Protein AF-A0A6I2GR66-F1 (afdb_monomer)

Foldseek 3Di:
DDDDDDDDDDDDDDDDDDDDDDDDDDDPVVVVVVVVVPPDQPWDQAFCVVCVVLVVVVCVVVVWDWDFPPVQPDSKGKIKTDWDWADDPPDFTKTKIKIKIWHADDVHTIGIWMWMFIEGEPVCVLPDAPPHDYDDDDDPPPCPPVPDPDDCPDPVCVVGIGTDVPVVVVSVCCVVPPPPVPVVDPDHDDDDDDPDDDPDPPDPPPPDQQDQDDPVVLCVPLNHDFAPLPVPQVAQLFQLHEEAEADQAFWQQVLSVLLSSQSNSLSRRAAEEEEAQAEQVLQVLLQQLLPDPNDLVSLLSSQVDCRLVPPFCFRSQFPSVSVSSVSQSVCVVVVGRYHYGHQFGPPDDFQSRQVSSLVSVVVVSVVRRRHRYYYYYHLQQQFLDADFPVGRRGQHNNVVNVVVPHHYAGAYEFEQWDWGWGWDAPDDPGDTDTGIDTDHGQDLVVLVPQWRQGVSGTDRDNPQSVVQVVQVVVCCVVPNLQGWHWRADPPNAPPHRGRGHTYDHYIYGGHRDDRPPD

Radius of gyration: 29.93 Å; Cα contacts (8 Å, |Δi|>4): 877; chains: 1; bounding box: 76×100×74 Å

Solvent-accessible surface area (backbone atoms only — not comparable to full-atom values): 29426 Å² total; per-residue (Å²): 133,90,86,87,84,85,92,82,89,85,88,89,85,90,85,91,82,88,81,84,87,76,85,84,76,82,49,74,63,57,53,47,49,56,52,62,70,49,78,64,76,48,67,40,82,51,43,33,85,70,48,44,65,55,56,53,48,50,45,44,73,76,65,44,54,78,46,61,61,94,74,66,87,46,77,53,44,54,40,40,41,50,76,40,81,39,76,54,72,100,83,43,75,31,31,35,29,43,38,40,39,31,34,62,41,94,91,63,11,17,37,54,50,36,26,35,31,31,37,32,49,80,83,60,60,84,76,62,66,83,91,61,62,64,44,87,51,78,74,77,92,78,43,76,78,78,75,52,89,73,53,85,85,40,74,67,32,72,75,49,42,42,79,32,70,65,61,48,48,53,51,50,50,44,76,75,54,45,82,76,70,60,78,85,58,93,75,67,86,81,79,94,74,84,89,86,76,86,80,84,71,90,68,77,91,77,77,71,75,76,74,63,59,59,69,71,64,44,31,76,72,44,41,76,82,51,50,47,64,67,86,72,31,86,50,19,63,32,57,41,7,29,35,31,36,16,40,74,56,6,29,37,46,62,39,49,49,51,48,30,51,52,43,50,42,44,48,66,54,32,32,34,35,44,33,39,67,37,48,46,86,49,34,68,35,53,55,51,39,46,75,46,93,67,45,74,66,43,51,39,56,47,53,62,44,69,78,45,66,44,91,81,54,49,16,74,45,11,42,24,52,53,50,31,53,49,52,47,23,56,42,32,74,72,70,43,63,54,48,81,39,38,37,31,54,82,99,51,60,73,50,61,26,24,49,49,27,32,49,48,52,55,50,51,38,70,76,38,44,68,21,14,35,42,32,47,36,47,41,72,42,28,20,46,38,69,37,47,86,93,38,70,84,40,47,22,22,25,27,56,48,59,71,68,72,47,44,65,43,22,26,36,66,30,30,53,16,48,28,24,12,31,59,47,60,80,51,93,91,45,67,79,45,63,43,81,39,82,39,75,53,49,46,60,79,66,25,78,48,68,35,42,72,51,99,76,40,75,44,72,41,82,67,59,40,59,51,51,46,51,54,48,51,52,47,32,74,73,67,42,71,83,49,52,32,44,48,81,35,64,89,53,50,40,59,84,30,15,35,11,32,37,39,37,44,55,34,40,51,14,56,67,43,73,56,90,93,118

Sequence (518 aa):
MRRHAGLGLAALWLGLAGGCTRALVPSARDVARAELQQTAERVYPEPPAALWPRVEAYFRAQGYQVREPADAAHASPWLQTDYREVRVERTYRARARYHARVQPREGGGSELRIYRQTVTDSDTWQLLLPAQQLTVGEQPEQNEAADALLPPEDPRFAQNFFRDLSAERALQAWLQGGSAAAARGAGGMPLAAPLVQSVAVELSSDASAPRAFAADAVEARCGPAIPGLVDGFDHALRPGGFLLLGQVPGTREVPAFVGQAVCHILHAGTPVVLALELPVREQPALERYLASEGTDADRAALVHGPFWRRPEQDGRSSEALVALVERMRLLNRQGLPVTLLAFSVEGLEGNAFEEAMAAVLAARRKLESESSLVVLTGNVHASTEPGVPWDKAFVPMGALLAKSGAPLRSFDLMHGGGSTWECRVAGEGAKLSCGTHLVRPIVLSEAYGEQTRTQFGVQRDHEQVPRLAYRWQQLVRKYGDQRPLFVHMAPDRFPRGFDGYFYVPHVSASPPARHPGS

Secondary structure (DSSP, 8-state):
---------------------PPPPPPHHHHHHHHHHTS---EESS-HHHHHHHHHHHHHHTT--EE--TT---SS-EEEEPPEEEEETTTEEEEEEEEEEEEE-TTSSEEEEEEEEEEE-TTTGGGS-TTS-EEE-S-GGG-TTTSS---TTSHHHHHH-EE-HHHHHHHHHHHHH-GGGGGG-SSSPPP-------------S-----PPPPHHHHHHHH-S--TTTTTT-TTTTSTT-EEEEEE-SSBSHHHHHHHHHHHHHHHTT--EEEEEEEEGGGHHHHHHHHTS---HHHHHHHTTSTTTT-S---STTBHHHHHHHHHHHHHHHTT--EEEEEEE-TT--HHHHHHHHHHHHHHHHHH-TTSEEEEEEEHHHH-SSS-BTTBTT---HHHHHHTTT--EEEEEEEE--EEEEEEEE-STTPPEEEEEEEE--B-GGGGSSS-EEETTEEE--TTHHHHHHHHHHHHHHHH-SSS-EEEE-TTS--STT-SEEEEES-B-B-PBPPPTT-

Mean predicted aligned error: 18.46 Å

pLDDT: mean 70.48, std 21.55, range [23.02, 98.75]

Structure (mmCIF, N/CA/C/O backbone):
data_AF-A0A6I2GR66-F1
#
_entry.id   AF-A0A6I2GR66-F1
#
loop_
_atom_site.group_PDB
_atom_site.id
_atom_site.type_symbol
_atom_site.label_atom_id
_atom_site.label_alt_id
_atom_site.label_comp_id
_atom_site.label_asym_id
_atom_site.label_entity_id
_atom_site.label_seq_id
_atom_site.pdbx_PDB_ins_code
_atom_site.Cartn_x
_atom_site.Cartn_y
_atom_site.Cartn_z
_atom_site.occupancy
_atom_site.B_iso_or_equiv
_atom_site.auth_seq_id
_atom_site.auth_comp_id
_atom_site.auth_asym_id
_atom_site.auth_atom_id
_atom_site.pdbx_PDB_model_num
ATOM 1 N N . MET A 1 1 ? 54.865 -63.234 7.748 1.00 35.34 1 MET A N 1
ATOM 2 C CA . MET A 1 1 ? 53.708 -63.587 6.893 1.00 35.34 1 MET A CA 1
ATOM 3 C C . MET A 1 1 ? 52.590 -64.116 7.783 1.00 35.34 1 MET A C 1
ATOM 5 O O . MET A 1 1 ? 52.893 -64.967 8.597 1.00 35.34 1 MET A O 1
ATOM 9 N N . ARG A 1 2 ? 51.379 -63.539 7.634 1.00 35.38 2 ARG A N 1
ATOM 10 C CA . ARG A 1 2 ? 49.994 -64.063 7.828 1.00 35.38 2 ARG A CA 1
ATOM 11 C C . ARG A 1 2 ? 49.781 -65.254 8.788 1.00 35.38 2 ARG A C 1
ATOM 13 O O . ARG A 1 2 ? 50.474 -66.243 8.661 1.00 35.38 2 ARG A O 1
ATOM 20 N N . ARG A 1 3 ? 48.738 -65.360 9.619 1.00 36.16 3 ARG A N 1
ATOM 21 C CA . ARG A 1 3 ? 47.527 -64.593 9.991 1.00 36.16 3 ARG A CA 1
ATOM 22 C C . ARG A 1 3 ? 46.994 -65.336 11.244 1.00 36.16 3 ARG A C 1
ATOM 24 O O . ARG A 1 3 ? 46.904 -66.557 11.202 1.00 36.16 3 ARG A O 1
ATOM 31 N N . HIS A 1 4 ? 46.631 -64.628 12.310 1.00 33.62 4 HIS A N 1
ATOM 32 C CA . HIS A 1 4 ? 45.891 -65.141 13.479 1.00 33.62 4 HIS A CA 1
ATOM 33 C C . HIS A 1 4 ? 44.467 -64.572 13.436 1.00 33.62 4 HIS A C 1
ATOM 35 O O . HIS A 1 4 ? 44.265 -63.525 12.828 1.00 33.62 4 HIS A O 1
ATOM 41 N N . ALA A 1 5 ? 43.440 -65.109 14.079 1.00 38.19 5 ALA A N 1
ATOM 42 C CA . ALA A 1 5 ? 43.119 -66.406 14.668 1.00 38.19 5 ALA A CA 1
ATOM 43 C C . ALA A 1 5 ? 41.606 -66.296 14.934 1.00 38.19 5 ALA A C 1
ATOM 45 O O . ALA A 1 5 ? 41.126 -65.218 15.289 1.00 38.19 5 ALA A O 1
ATOM 46 N N . GLY A 1 6 ? 40.851 -67.361 14.690 1.00 31.12 6 GLY A N 1
ATOM 47 C CA . GLY A 1 6 ? 39.404 -67.369 14.879 1.00 31.12 6 GLY A CA 1
ATOM 48 C C . GLY A 1 6 ? 38.978 -68.167 16.108 1.00 31.12 6 GLY A C 1
ATOM 49 O O . GLY A 1 6 ? 39.636 -69.141 16.462 1.00 31.12 6 GLY A O 1
ATOM 50 N N . LEU A 1 7 ? 37.799 -67.779 16.606 1.00 34.97 7 LEU A N 1
ATOM 51 C CA . LEU A 1 7 ? 36.784 -68.554 17.337 1.00 34.97 7 LEU A CA 1
ATOM 52 C C . LEU A 1 7 ? 36.766 -68.554 18.877 1.00 34.97 7 LEU A C 1
ATOM 54 O O . LEU A 1 7 ? 37.730 -68.894 19.553 1.00 34.97 7 LEU A O 1
ATOM 58 N N . GLY A 1 8 ? 35.552 -68.268 19.370 1.00 28.97 8 GLY A N 1
ATOM 59 C CA . GLY A 1 8 ? 35.026 -68.460 20.727 1.00 28.97 8 GLY A CA 1
ATOM 60 C C . GLY A 1 8 ? 33.865 -67.480 20.997 1.00 28.97 8 GLY A C 1
ATOM 61 O O . GLY A 1 8 ? 34.125 -66.353 21.385 1.00 28.97 8 GLY A O 1
ATOM 62 N N . LEU A 1 9 ? 32.631 -67.762 20.542 1.00 38.38 9 LEU A N 1
ATOM 63 C CA . LEU A 1 9 ? 31.505 -68.396 21.278 1.00 38.38 9 LEU A CA 1
ATOM 64 C C . LEU A 1 9 ? 30.642 -67.406 22.095 1.00 38.38 9 LEU A C 1
ATOM 66 O O . LEU A 1 9 ? 31.148 -66.834 23.049 1.00 38.38 9 LEU A O 1
ATOM 70 N N . ALA A 1 10 ? 29.336 -67.295 21.779 1.00 29.69 10 ALA A N 1
ATOM 71 C CA . ALA A 1 10 ? 28.223 -67.426 22.747 1.00 29.69 10 ALA A CA 1
ATOM 72 C C . ALA A 1 10 ? 26.816 -67.141 22.151 1.00 29.69 10 ALA A C 1
ATOM 74 O O . ALA A 1 10 ? 26.566 -66.082 21.591 1.00 29.69 10 ALA A O 1
ATOM 75 N N . ALA A 1 11 ? 25.925 -68.119 22.371 1.00 32.22 11 ALA A N 1
ATOM 76 C CA . ALA A 1 11 ? 24.497 -68.061 22.737 1.00 32.22 11 ALA A CA 1
ATOM 77 C C . ALA A 1 11 ? 23.452 -67.275 21.898 1.00 32.22 11 ALA A C 1
ATOM 79 O O . ALA A 1 11 ? 23.411 -66.051 21.874 1.00 32.22 11 ALA A O 1
ATOM 80 N N . LEU A 1 12 ? 22.488 -68.036 21.354 1.00 40.09 12 LEU A N 1
ATOM 81 C CA . LEU A 1 12 ? 21.172 -67.609 20.853 1.00 40.09 12 LEU A CA 1
ATOM 82 C C . LEU A 1 12 ? 20.094 -67.891 21.914 1.00 40.09 12 LEU A C 1
ATOM 84 O O . LEU A 1 12 ? 20.011 -69.047 22.307 1.00 40.09 12 LEU A O 1
ATOM 88 N N . TRP A 1 13 ? 19.226 -66.925 22.261 1.00 34.34 13 TRP A N 1
ATOM 89 C CA . TRP A 1 13 ? 17.821 -67.144 22.683 1.00 34.34 13 TRP A CA 1
ATOM 90 C C . TRP A 1 13 ? 16.950 -65.870 22.467 1.00 34.34 13 TRP A C 1
ATOM 92 O O . TRP A 1 13 ? 17.230 -64.820 23.030 1.00 34.34 13 TRP A O 1
ATOM 102 N N . LEU A 1 14 ? 15.922 -66.029 21.613 1.00 42.66 14 LEU A N 1
ATOM 103 C CA . LEU A 1 14 ? 14.576 -65.415 21.456 1.00 42.66 14 LEU A CA 1
ATOM 104 C C . LEU A 1 14 ? 14.206 -63.948 21.813 1.00 42.66 14 LEU A C 1
ATOM 106 O O . LEU A 1 14 ? 14.333 -63.500 22.945 1.00 42.66 14 LEU A O 1
ATOM 110 N N . GLY A 1 15 ? 13.470 -63.319 20.874 1.00 30.03 15 GLY A N 1
ATOM 111 C CA . GLY A 1 15 ? 12.499 -62.231 21.101 1.00 30.03 15 GLY A CA 1
ATOM 112 C C . GLY A 1 15 ? 11.719 -61.840 19.825 1.00 30.03 15 GLY A C 1
ATOM 113 O O . GLY A 1 15 ? 12.317 -61.408 18.848 1.00 30.03 15 GLY A O 1
ATOM 114 N N . LEU A 1 16 ? 10.393 -62.029 19.825 1.00 45.03 16 LEU A N 1
ATOM 115 C CA . LEU A 1 16 ? 9.427 -61.771 18.737 1.00 45.03 16 LEU A CA 1
ATOM 116 C C . LEU A 1 16 ? 9.203 -60.272 18.445 1.00 45.03 16 LEU A C 1
ATOM 118 O O . LEU A 1 16 ? 9.058 -59.500 19.385 1.00 45.03 16 LEU A O 1
ATOM 122 N N . ALA A 1 17 ? 8.985 -59.903 17.175 1.00 32.31 17 ALA A N 1
ATOM 123 C CA . ALA A 1 17 ? 8.034 -58.849 16.781 1.00 32.31 17 ALA A CA 1
ATOM 124 C C . ALA A 1 17 ? 7.706 -58.938 15.277 1.00 32.31 17 ALA A C 1
ATOM 126 O O . ALA A 1 17 ? 8.591 -58.836 14.429 1.00 32.31 17 ALA A O 1
ATOM 127 N N . GLY A 1 18 ? 6.426 -59.134 14.948 1.00 37.84 18 GLY A N 1
ATOM 128 C CA . GLY A 1 18 ? 5.907 -59.068 13.582 1.00 37.84 18 GLY A CA 1
ATOM 129 C C . GLY A 1 18 ? 5.776 -57.623 13.090 1.00 37.84 18 GLY A C 1
ATOM 130 O O . GLY A 1 18 ? 5.292 -56.758 13.818 1.00 37.84 18 GLY A O 1
ATOM 131 N N . GLY A 1 19 ? 6.186 -57.373 11.846 1.00 32.78 19 GLY A N 1
ATOM 132 C CA . GLY A 1 19 ? 6.002 -56.099 11.152 1.00 32.78 19 GLY A CA 1
ATOM 133 C C . GLY A 1 19 ? 4.996 -56.229 10.010 1.00 32.78 19 GLY A C 1
ATOM 134 O O . GLY A 1 19 ? 5.274 -56.892 9.015 1.00 32.78 19 GLY A O 1
ATOM 135 N N . CYS A 1 20 ? 3.839 -55.577 10.146 1.00 33.16 20 CYS A N 1
ATOM 136 C CA . CYS A 1 20 ? 2.918 -55.306 9.042 1.00 33.16 20 CYS A CA 1
ATOM 137 C C . CYS A 1 20 ? 3.479 -54.180 8.159 1.00 33.16 20 CYS A C 1
ATOM 139 O O . CYS A 1 20 ? 3.723 -53.074 8.642 1.00 33.16 20 CYS A O 1
ATOM 141 N N . THR A 1 21 ? 3.618 -54.422 6.857 1.00 39.50 21 THR A N 1
ATOM 142 C CA . THR A 1 21 ? 3.858 -53.388 5.845 1.00 39.50 21 THR A CA 1
ATOM 143 C C . THR A 1 21 ? 2.558 -52.628 5.558 1.00 39.50 21 THR A C 1
ATOM 145 O O . THR A 1 21 ? 1.598 -53.179 5.024 1.00 39.50 21 THR A O 1
ATOM 148 N N . ARG A 1 22 ? 2.502 -51.342 5.925 1.00 35.62 22 ARG A N 1
ATOM 149 C CA . ARG A 1 22 ? 1.428 -50.415 5.526 1.00 35.62 22 ARG A CA 1
ATOM 150 C C . ARG A 1 22 ? 1.773 -49.800 4.169 1.00 35.62 22 ARG A C 1
ATOM 152 O O . ARG A 1 22 ? 2.828 -49.189 4.031 1.00 35.62 22 ARG A O 1
ATOM 159 N N . ALA A 1 23 ? 0.871 -49.920 3.196 1.00 42.38 23 ALA A N 1
ATOM 160 C CA . ALA A 1 23 ? 0.903 -49.101 1.988 1.00 42.38 23 ALA A CA 1
ATOM 161 C C . ALA A 1 23 ? 0.715 -47.621 2.375 1.00 42.38 23 ALA A C 1
ATOM 163 O O . ALA A 1 23 ? -0.221 -47.281 3.102 1.00 42.38 23 ALA A O 1
ATOM 164 N N . LEU A 1 24 ? 1.632 -46.758 1.934 1.00 39.12 24 LEU A N 1
ATOM 165 C CA . LEU A 1 24 ? 1.607 -45.319 2.193 1.00 39.12 24 LEU A CA 1
ATOM 166 C C . LEU A 1 24 ? 0.577 -44.648 1.277 1.00 39.12 24 LEU A C 1
ATOM 168 O O . LEU A 1 24 ? 0.708 -44.677 0.056 1.00 39.12 24 LEU A O 1
ATOM 172 N N . VAL A 1 25 ? -0.442 -44.037 1.880 1.00 39.19 25 VAL A N 1
ATOM 173 C CA . VAL A 1 25 ? -1.373 -43.129 1.199 1.00 39.19 25 VAL A CA 1
ATOM 174 C C . VAL A 1 25 ? -0.677 -41.765 1.058 1.00 39.19 25 VAL A C 1
ATOM 176 O O . VAL A 1 25 ? -0.172 -41.268 2.070 1.00 39.19 25 VAL A O 1
ATOM 179 N N . PRO A 1 26 ? -0.613 -41.155 -0.143 1.00 36.91 26 PRO A N 1
ATOM 180 C CA . PRO A 1 26 ? 0.035 -39.857 -0.334 1.00 36.91 26 PRO A CA 1
ATOM 181 C C . PRO A 1 26 ? -0.636 -38.761 0.495 1.00 36.91 26 PRO A C 1
ATOM 183 O O . PRO A 1 26 ? -1.858 -38.754 0.661 1.00 36.91 26 PRO A O 1
ATOM 186 N N . SER A 1 27 ? 0.156 -37.822 1.013 1.00 37.53 27 SER A N 1
ATOM 187 C CA . SER A 1 27 ? -0.370 -36.738 1.842 1.00 37.53 27 SER A CA 1
ATOM 188 C C . SER A 1 27 ? -1.066 -35.666 0.995 1.00 37.53 27 SER A C 1
ATOM 190 O O . SER A 1 27 ? -0.712 -35.442 -0.161 1.00 37.53 27 SER A O 1
ATOM 192 N N . ALA A 1 28 ? -2.000 -34.916 1.590 1.00 31.72 28 ALA A N 1
ATOM 193 C CA . ALA A 1 28 ? -2.615 -33.746 0.952 1.00 31.72 28 ALA A CA 1
ATOM 194 C C . ALA A 1 28 ? -1.578 -32.687 0.522 1.00 31.72 28 ALA A C 1
ATOM 196 O O . ALA A 1 28 ? -1.832 -31.915 -0.392 1.00 31.72 28 ALA A O 1
ATOM 197 N N . ARG A 1 29 ? -0.385 -32.680 1.137 1.00 32.44 29 ARG A N 1
ATOM 198 C CA . ARG A 1 29 ? 0.761 -31.857 0.729 1.00 32.44 29 ARG A CA 1
ATOM 199 C C . ARG A 1 29 ? 1.474 -32.394 -0.511 1.00 32.44 29 ARG A C 1
ATOM 201 O O . ARG A 1 29 ? 1.984 -31.583 -1.266 1.00 32.44 29 ARG A O 1
ATOM 208 N N . ASP A 1 30 ? 1.500 -33.704 -0.745 1.00 34.75 30 ASP A N 1
ATOM 209 C CA . ASP A 1 30 ? 2.068 -34.294 -1.968 1.00 34.75 30 ASP A CA 1
ATOM 210 C C . ASP A 1 30 ? 1.117 -34.111 -3.156 1.00 34.75 30 ASP A C 1
ATOM 212 O O . ASP A 1 30 ? 1.562 -33.802 -4.259 1.00 34.75 30 ASP A O 1
ATOM 216 N N . VAL A 1 31 ? -0.193 -34.193 -2.901 1.00 36.59 31 VAL A N 1
ATOM 217 C CA . VAL A 1 31 ? -1.244 -33.846 -3.870 1.00 36.59 31 VAL A CA 1
ATOM 218 C C . VAL A 1 31 ? -1.221 -32.342 -4.170 1.00 36.59 31 VAL A C 1
ATOM 220 O O . VAL A 1 31 ? -1.106 -31.967 -5.330 1.00 36.59 31 VAL A O 1
ATOM 223 N N . ALA A 1 32 ? -1.178 -31.477 -3.150 1.00 33.09 32 ALA A N 1
ATOM 224 C CA . ALA A 1 32 ? -1.107 -30.025 -3.334 1.00 33.09 32 ALA A CA 1
ATOM 225 C C . ALA A 1 32 ? 0.230 -29.552 -3.934 1.00 33.09 32 ALA A C 1
ATOM 227 O O . ALA A 1 32 ? 0.262 -28.574 -4.670 1.00 33.09 32 ALA A O 1
ATOM 228 N N . ARG A 1 33 ? 1.351 -30.235 -3.661 1.00 33.34 33 ARG A N 1
ATOM 229 C CA . ARG A 1 33 ? 2.653 -29.969 -4.300 1.00 33.34 33 ARG A CA 1
ATOM 230 C C . ARG A 1 33 ? 2.635 -30.361 -5.778 1.00 33.34 33 ARG A C 1
ATOM 232 O O . ARG A 1 33 ? 3.182 -29.617 -6.589 1.00 33.34 33 ARG A O 1
ATOM 239 N N . ALA A 1 34 ? 1.982 -31.471 -6.127 1.00 34.03 34 ALA A N 1
ATOM 240 C CA . ALA A 1 34 ? 1.740 -31.859 -7.514 1.00 34.03 34 ALA A CA 1
ATOM 241 C C . ALA A 1 34 ? 0.763 -30.896 -8.224 1.00 34.03 34 ALA A C 1
ATOM 243 O O . ALA A 1 34 ? 0.980 -30.564 -9.386 1.00 34.03 34 ALA A O 1
ATOM 244 N N . GLU A 1 35 ? -0.245 -30.369 -7.522 1.00 3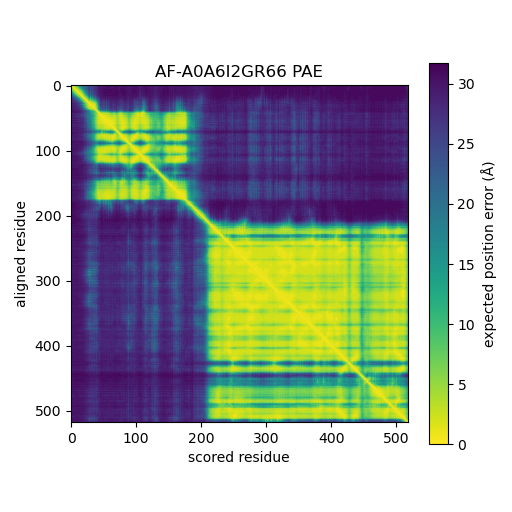1.55 35 GLU A N 1
ATOM 245 C CA . GLU A 1 35 ? -1.171 -29.340 -8.029 1.00 31.55 35 GLU A CA 1
ATOM 246 C C . GLU A 1 35 ? -0.511 -27.952 -8.165 1.00 31.55 35 GLU A C 1
ATOM 248 O O . GLU A 1 35 ? -0.782 -27.226 -9.118 1.00 31.55 35 GLU A O 1
ATOM 253 N N . LEU A 1 36 ? 0.417 -27.584 -7.273 1.00 31.55 36 LEU A N 1
ATOM 254 C CA . LEU A 1 36 ? 1.157 -26.312 -7.309 1.00 31.55 36 LEU A CA 1
ATOM 255 C C . LEU A 1 36 ? 2.258 -26.290 -8.378 1.00 31.55 36 LEU A C 1
ATOM 257 O O . LEU A 1 36 ? 2.514 -25.243 -8.976 1.00 31.55 36 LEU A O 1
ATOM 261 N N . GLN A 1 37 ? 2.884 -27.434 -8.668 1.00 32.56 37 GLN A N 1
ATOM 262 C CA . GLN A 1 37 ? 3.740 -27.579 -9.852 1.00 32.56 37 GLN A CA 1
ATOM 263 C C . GLN A 1 37 ? 2.922 -27.529 -11.157 1.00 32.56 37 GLN A C 1
ATOM 265 O O . GLN A 1 37 ? 3.456 -27.174 -12.205 1.00 32.56 37 GLN A O 1
ATOM 270 N N . GLN A 1 38 ? 1.609 -27.769 -11.089 1.00 33.09 38 GLN A N 1
ATOM 271 C CA . GLN A 1 38 ? 0.659 -27.597 -12.187 1.00 33.09 38 GLN A CA 1
ATOM 272 C C . GLN A 1 38 ? 0.037 -26.189 -12.240 1.00 33.09 38 GLN A C 1
ATOM 274 O O . GLN A 1 38 ? -1.157 -26.026 -12.496 1.00 33.09 38 GLN A O 1
ATOM 279 N N . THR A 1 39 ? 0.857 -25.133 -12.217 1.00 36.22 39 THR A N 1
ATOM 280 C CA . THR A 1 39 ? 0.500 -23.897 -12.949 1.00 36.22 39 THR A CA 1
ATOM 281 C C . THR A 1 39 ? 0.693 -24.124 -14.464 1.00 36.22 39 THR A C 1
ATOM 283 O O . THR A 1 39 ? 1.498 -23.496 -15.146 1.00 36.22 39 THR A O 1
ATOM 286 N N . ALA A 1 40 ? -0.074 -25.106 -14.959 1.00 38.75 40 ALA A N 1
ATOM 287 C CA . ALA A 1 40 ? -0.250 -25.638 -16.308 1.00 38.75 40 ALA A CA 1
ATOM 288 C C . ALA A 1 40 ? 0.970 -25.536 -17.246 1.00 38.75 40 ALA A C 1
ATOM 290 O O . ALA A 1 40 ? 1.012 -24.682 -18.142 1.00 38.75 40 ALA A O 1
ATOM 291 N N . GLU A 1 41 ? 1.925 -26.467 -17.140 1.00 45.31 41 GLU A N 1
ATOM 292 C CA . GLU A 1 41 ? 2.484 -27.050 -18.367 1.00 45.31 41 GLU A CA 1
ATOM 293 C C . GLU A 1 41 ? 1.302 -27.702 -19.102 1.00 45.31 41 GLU A C 1
ATOM 295 O O . GLU A 1 41 ? 0.659 -28.608 -18.571 1.00 45.31 41 GLU A O 1
ATOM 300 N N . ARG A 1 42 ? 0.933 -27.209 -20.288 1.00 61.88 42 ARG A N 1
ATOM 301 C CA . ARG A 1 42 ? -0.112 -27.865 -21.088 1.00 61.88 42 ARG A CA 1
ATOM 302 C C . ARG A 1 42 ? 0.542 -28.951 -21.896 1.00 61.88 42 ARG A C 1
ATOM 304 O O . ARG A 1 42 ? 0.922 -28.749 -23.048 1.00 61.88 42 ARG A O 1
ATOM 311 N N . VAL A 1 43 ? 0.733 -30.058 -21.199 1.00 64.19 43 VAL A N 1
ATOM 312 C CA . VAL A 1 43 ? 1.394 -31.239 -21.711 1.00 64.19 43 VAL A CA 1
ATOM 313 C C . VAL A 1 43 ? 0.371 -32.116 -22.406 1.00 64.19 43 VAL A C 1
ATOM 315 O O . VAL A 1 43 ? -0.638 -32.498 -21.817 1.00 64.19 43 VAL A O 1
ATOM 318 N N . TYR A 1 44 ? 0.657 -32.456 -23.651 1.00 75.88 44 TYR A N 1
ATOM 319 C CA . TYR A 1 44 ? -0.080 -33.426 -24.436 1.00 75.88 44 TYR A CA 1
ATOM 320 C C . TYR A 1 44 ? 0.768 -34.693 -24.541 1.00 75.88 44 TYR A C 1
ATOM 322 O O . TYR A 1 44 ? 1.976 -34.592 -24.747 1.00 75.88 44 TYR A O 1
ATOM 330 N N . PRO A 1 45 ? 0.179 -35.889 -24.398 1.00 76.50 45 PRO A N 1
ATOM 331 C CA . PRO A 1 45 ? 0.930 -37.144 -24.454 1.00 76.50 45 PRO A CA 1
ATOM 332 C C . PRO A 1 45 ? 1.451 -37.460 -25.865 1.00 76.50 45 PRO A C 1
ATOM 334 O O . PRO A 1 45 ? 2.380 -38.245 -26.028 1.00 76.50 45 PRO A O 1
ATOM 337 N N . GLU A 1 46 ? 0.859 -36.854 -26.892 1.00 80.94 46 GLU A N 1
ATOM 338 C CA . GLU A 1 46 ? 1.242 -37.030 -28.290 1.00 80.94 46 GLU A CA 1
ATOM 339 C C . GLU A 1 46 ? 2.455 -36.150 -28.669 1.00 80.94 46 GLU A C 1
ATOM 341 O O . GLU A 1 46 ? 2.612 -35.054 -28.120 1.00 80.94 46 GLU A O 1
ATOM 346 N N . PRO A 1 47 ? 3.336 -36.606 -29.581 1.00 85.69 47 PRO A N 1
ATOM 347 C CA . PRO A 1 47 ? 4.510 -35.845 -30.012 1.00 85.69 47 PRO A CA 1
ATOM 348 C C . PRO A 1 47 ? 4.119 -34.609 -30.842 1.00 85.69 47 PRO A C 1
ATOM 350 O O . PRO A 1 47 ? 3.019 -34.588 -31.408 1.00 85.69 47 PRO A O 1
ATOM 353 N N . PRO A 1 48 ? 5.017 -33.612 -31.001 1.00 86.75 48 PRO A N 1
ATOM 354 C CA . PRO A 1 48 ? 4.666 -32.354 -31.658 1.00 86.75 48 PRO A CA 1
ATOM 355 C C . PRO A 1 48 ? 4.078 -32.539 -33.058 1.00 86.75 48 PRO A C 1
ATOM 357 O O . PRO A 1 48 ? 3.087 -31.902 -33.386 1.00 86.75 48 PRO A O 1
ATOM 360 N N . ALA A 1 49 ? 4.599 -33.491 -33.838 1.00 84.69 49 ALA A N 1
ATOM 361 C CA . ALA A 1 49 ? 4.109 -33.807 -35.182 1.00 84.69 49 ALA A CA 1
ATOM 362 C C . ALA A 1 49 ? 2.641 -34.288 -35.233 1.00 84.69 49 ALA A C 1
ATOM 364 O O . ALA A 1 49 ? 1.980 -34.112 -36.251 1.00 84.69 49 ALA A O 1
ATOM 365 N N . ALA A 1 50 ? 2.125 -34.887 -34.154 1.00 84.19 50 ALA A N 1
ATOM 366 C CA . ALA A 1 50 ? 0.732 -35.332 -34.063 1.00 84.19 50 ALA A CA 1
ATOM 367 C C . ALA A 1 50 ? -0.199 -34.217 -33.553 1.00 84.19 50 ALA A C 1
ATOM 369 O O . ALA A 1 50 ? -1.314 -34.062 -34.056 1.00 84.19 50 ALA A O 1
ATOM 370 N N . LEU A 1 51 ? 0.282 -33.404 -32.604 1.00 85.62 51 LEU A N 1
ATOM 371 C CA . LEU A 1 51 ? -0.481 -32.288 -32.042 1.00 85.62 51 LEU A CA 1
ATOM 372 C C . LEU A 1 51 ? -0.593 -31.115 -33.024 1.00 85.62 51 LEU A C 1
ATOM 374 O O . LEU A 1 51 ? -1.634 -30.461 -33.101 1.00 85.62 51 LEU A O 1
ATOM 378 N N . TRP A 1 52 ? 0.480 -30.843 -33.768 1.00 90.25 52 TRP A N 1
ATOM 379 C CA . TRP A 1 52 ? 0.650 -29.616 -34.543 1.00 90.25 52 TRP A CA 1
ATOM 380 C C . TRP A 1 52 ? -0.448 -29.363 -35.590 1.00 90.25 52 TRP A C 1
ATOM 382 O O . TRP A 1 52 ? -1.066 -28.296 -35.524 1.00 90.25 52 TRP A O 1
ATOM 392 N N . PRO A 1 53 ? -0.838 -30.336 -36.443 1.00 88.94 53 PRO A N 1
ATOM 393 C CA . PRO A 1 53 ? -1.901 -30.115 -37.429 1.00 88.94 53 PRO A CA 1
ATOM 394 C C . PRO A 1 53 ? -3.247 -29.730 -36.797 1.00 88.94 53 PRO A C 1
ATOM 396 O O . PRO A 1 53 ? -4.060 -29.032 -37.403 1.00 88.94 53 PRO A O 1
ATOM 399 N N . ARG A 1 54 ? -3.502 -30.168 -35.557 1.00 89.69 54 ARG A N 1
ATOM 400 C CA . ARG A 1 54 ? -4.732 -29.852 -34.818 1.00 89.69 54 ARG A CA 1
ATOM 401 C C . ARG A 1 54 ? -4.685 -28.443 -34.229 1.00 89.69 54 ARG A C 1
ATOM 403 O O . ARG A 1 54 ? -5.709 -27.765 -3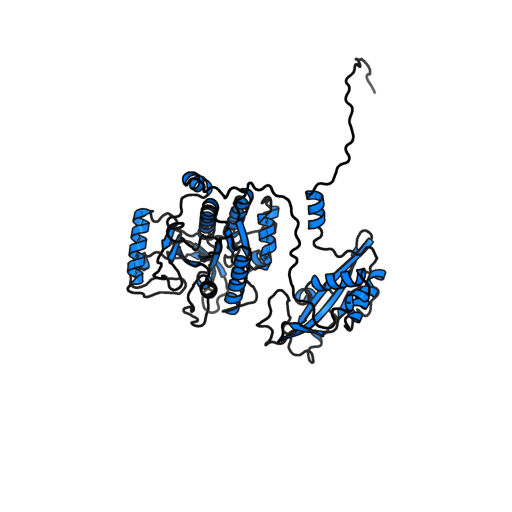4.207 1.00 89.69 54 ARG A O 1
ATOM 410 N N . VAL A 1 55 ? -3.513 -27.987 -33.789 1.00 88.88 55 VAL A N 1
ATOM 411 C CA . VAL A 1 55 ? -3.304 -26.599 -33.347 1.00 88.88 55 VAL A CA 1
ATOM 412 C C . VAL A 1 55 ? -3.519 -25.635 -34.515 1.00 88.88 55 VAL A C 1
ATOM 414 O O . VAL A 1 55 ? -4.269 -24.670 -34.371 1.00 88.88 55 VAL A O 1
ATOM 417 N N . GLU A 1 56 ? -2.958 -25.926 -35.691 1.00 90.31 56 GLU A N 1
ATOM 418 C CA . GLU A 1 56 ? -3.226 -25.151 -36.911 1.00 90.31 56 GLU A CA 1
ATOM 419 C C . GLU A 1 56 ? -4.718 -25.144 -37.270 1.00 90.31 56 GLU A C 1
ATOM 421 O O . GLU A 1 56 ? -5.305 -24.086 -37.521 1.00 90.31 56 GLU A O 1
ATOM 426 N N . ALA A 1 57 ? -5.347 -26.325 -37.277 1.00 87.44 57 ALA A N 1
ATOM 427 C CA . ALA A 1 57 ? -6.755 -26.473 -37.625 1.00 87.44 57 ALA A CA 1
ATOM 428 C C . ALA A 1 57 ? -7.670 -25.676 -36.689 1.00 87.44 57 ALA A C 1
ATOM 430 O O . ALA A 1 57 ? -8.660 -25.117 -37.155 1.00 87.44 57 ALA A O 1
ATOM 431 N N . TYR A 1 58 ? -7.332 -25.561 -35.403 1.00 90.31 58 TYR A N 1
ATOM 432 C CA . TYR A 1 58 ? -8.059 -24.702 -34.473 1.00 90.31 58 TYR A CA 1
ATOM 433 C C . TYR A 1 58 ? -8.025 -23.236 -34.908 1.00 90.31 58 TYR A C 1
ATOM 435 O O . TYR A 1 58 ? -9.085 -22.629 -35.055 1.00 90.31 58 TYR A O 1
ATOM 443 N N . PHE A 1 59 ? -6.841 -22.666 -35.160 1.00 89.00 59 PHE A N 1
ATOM 444 C CA . PHE A 1 59 ? -6.738 -21.258 -35.557 1.00 89.00 59 PHE A CA 1
ATOM 445 C C . PHE A 1 59 ? -7.433 -21.000 -36.898 1.00 89.00 59 PHE A C 1
ATOM 447 O O . PHE A 1 59 ? -8.190 -20.033 -37.010 1.00 89.00 59 PHE A O 1
ATOM 454 N N . ARG A 1 60 ? -7.291 -21.910 -37.872 1.00 90.00 60 ARG A N 1
ATOM 455 C CA . ARG A 1 60 ? -8.029 -21.835 -39.145 1.00 90.00 60 ARG A CA 1
ATOM 456 C C . ARG A 1 60 ? -9.545 -21.960 -38.949 1.00 90.00 60 ARG A C 1
ATOM 458 O O . ARG A 1 60 ? -10.295 -21.233 -39.591 1.00 90.00 60 ARG A O 1
ATOM 465 N N . ALA A 1 61 ? -10.016 -22.809 -38.033 1.00 83.31 61 ALA A N 1
ATOM 466 C CA . ALA A 1 61 ? -11.440 -22.939 -37.701 1.00 83.31 61 ALA A CA 1
ATOM 467 C C . ALA A 1 61 ? -12.003 -21.697 -36.987 1.00 83.31 61 ALA A C 1
ATOM 469 O O . ALA A 1 61 ? -13.179 -21.382 -37.145 1.00 83.31 61 ALA A O 1
ATOM 470 N N . GLN A 1 62 ? -11.166 -20.957 -36.252 1.00 79.38 62 GLN A N 1
ATOM 471 C CA . GLN A 1 62 ? -11.494 -19.617 -35.740 1.00 79.38 62 GLN A CA 1
ATOM 472 C C . GLN A 1 62 ? -11.378 -18.522 -36.828 1.00 79.38 62 GLN A C 1
ATOM 474 O O . GLN A 1 62 ? -11.608 -17.337 -36.573 1.00 79.38 62 GLN A O 1
ATOM 479 N N . GLY A 1 63 ? -11.042 -18.920 -38.058 1.00 82.69 63 GLY A N 1
ATOM 480 C CA . GLY A 1 63 ? -10.954 -18.092 -39.253 1.00 82.69 63 GLY A CA 1
ATOM 481 C C . GLY A 1 63 ? -9.619 -17.373 -39.447 1.00 82.69 63 GLY A C 1
ATOM 482 O O . GLY A 1 63 ? -9.497 -16.627 -40.412 1.00 82.69 63 GLY A O 1
ATOM 483 N N . TYR A 1 64 ? -8.627 -17.558 -38.578 1.00 87.94 64 TYR A N 1
ATOM 484 C CA . TYR A 1 64 ? -7.324 -16.913 -38.750 1.00 87.94 64 TYR A CA 1
ATOM 485 C C . TYR A 1 64 ? -6.594 -17.445 -39.988 1.00 87.94 64 TYR A C 1
ATOM 487 O O . TYR A 1 64 ? -6.606 -18.650 -40.264 1.00 87.94 64 TYR A O 1
ATOM 495 N N . GLN A 1 65 ? -5.906 -16.552 -40.697 1.00 89.31 65 GLN A N 1
ATOM 496 C CA . GLN A 1 65 ? -4.848 -16.950 -41.615 1.00 89.31 65 GLN A CA 1
ATOM 497 C C . GLN A 1 65 ? -3.598 -17.259 -40.795 1.00 89.31 65 GLN A C 1
ATOM 499 O O . GLN A 1 65 ? -3.193 -16.482 -39.933 1.00 89.31 65 GLN A O 1
ATOM 504 N N . VAL A 1 66 ? -2.996 -18.412 -41.055 1.00 89.44 66 VAL A N 1
ATOM 505 C CA . VAL A 1 66 ? -1.842 -18.913 -40.308 1.00 89.44 66 VAL A CA 1
ATOM 506 C C . VAL A 1 66 ? -0.610 -18.814 -41.199 1.00 89.44 66 VAL A C 1
ATOM 508 O O . VAL A 1 66 ? -0.648 -19.284 -42.336 1.00 89.44 66 VAL A O 1
ATOM 511 N N . ARG A 1 67 ? 0.464 -18.208 -40.687 1.00 89.44 67 ARG A N 1
ATOM 512 C CA . ARG A 1 67 ? 1.789 -18.195 -41.314 1.00 89.44 67 ARG A CA 1
ATOM 513 C C . ARG A 1 67 ? 2.753 -19.013 -40.468 1.00 89.44 67 ARG A C 1
ATOM 515 O O . ARG A 1 67 ? 2.787 -18.873 -39.244 1.00 89.44 67 ARG A O 1
ATOM 522 N N . GLU A 1 68 ? 3.551 -19.821 -41.142 1.00 84.06 68 GLU A N 1
ATOM 523 C CA . GLU A 1 68 ? 4.586 -20.662 -40.546 1.00 84.06 68 GLU A CA 1
ATOM 524 C C . GLU A 1 68 ? 5.950 -20.298 -41.152 1.00 84.06 68 GLU A C 1
ATOM 526 O O . GLU A 1 68 ? 5.998 -19.721 -42.246 1.00 84.06 68 GLU A O 1
ATOM 531 N N . PRO A 1 69 ? 7.063 -20.601 -40.463 1.00 78.88 69 PRO A N 1
ATOM 532 C CA . PRO A 1 69 ? 8.399 -20.442 -41.027 1.00 78.88 69 PRO A CA 1
ATOM 533 C C . PRO A 1 69 ? 8.545 -21.245 -42.324 1.00 78.88 69 PRO A C 1
ATOM 535 O O . PRO A 1 69 ? 8.054 -22.367 -42.415 1.00 78.88 69 PRO A O 1
ATOM 538 N N . ALA A 1 70 ? 9.263 -20.708 -43.315 1.00 64.62 70 ALA A N 1
ATOM 539 C CA . ALA A 1 70 ? 9.465 -21.384 -44.603 1.00 64.62 70 ALA A CA 1
ATOM 540 C C . ALA A 1 70 ? 10.166 -22.757 -44.471 1.00 64.62 70 ALA A C 1
ATOM 542 O O . ALA A 1 70 ? 9.947 -23.636 -45.301 1.00 64.62 70 ALA A O 1
ATOM 543 N N . ASP A 1 71 ? 10.926 -22.965 -43.389 1.00 60.66 71 ASP A N 1
ATOM 544 C CA . ASP A 1 71 ? 11.662 -24.198 -43.081 1.00 60.66 71 ASP A CA 1
ATOM 545 C C . ASP A 1 71 ? 10.922 -25.104 -42.068 1.00 60.66 71 ASP A C 1
ATOM 547 O O . ASP A 1 71 ? 11.544 -25.704 -41.198 1.00 60.66 71 ASP A O 1
ATOM 551 N N . ALA A 1 72 ? 9.590 -25.215 -42.164 1.00 55.59 72 ALA A N 1
ATOM 552 C CA . ALA A 1 72 ? 8.649 -25.787 -41.177 1.00 55.59 72 ALA A CA 1
ATOM 553 C C . ALA A 1 72 ? 8.907 -27.219 -40.626 1.00 55.59 72 ALA A C 1
ATOM 555 O O . ALA A 1 72 ? 8.146 -27.707 -39.788 1.00 55.59 72 ALA A O 1
ATOM 556 N N . ALA A 1 73 ? 9.973 -27.917 -41.025 1.00 57.97 73 ALA A N 1
ATOM 557 C CA . ALA A 1 73 ? 10.383 -29.183 -40.416 1.00 57.97 73 ALA A CA 1
ATOM 558 C C . ALA A 1 73 ? 11.139 -28.931 -39.097 1.00 57.97 73 ALA A C 1
ATOM 560 O O . ALA A 1 73 ? 12.355 -29.105 -39.009 1.00 57.97 73 ALA A O 1
ATOM 561 N N . HIS A 1 74 ? 10.438 -28.464 -38.064 1.00 61.69 74 HIS A N 1
ATOM 562 C CA . HIS A 1 74 ? 11.030 -28.182 -36.755 1.00 61.69 74 HIS A CA 1
ATOM 563 C C . HIS A 1 74 ? 10.502 -29.146 -35.694 1.00 61.69 74 HIS A C 1
ATOM 565 O O . HIS A 1 74 ? 9.306 -29.403 -35.604 1.00 61.69 74 HIS A O 1
ATOM 571 N N . ALA A 1 75 ? 11.401 -29.645 -34.838 1.00 68.00 75 ALA A N 1
ATOM 572 C CA . ALA A 1 75 ? 11.034 -30.433 -33.657 1.00 68.00 75 ALA A CA 1
ATOM 573 C C . ALA A 1 75 ? 10.118 -29.652 -32.693 1.00 68.00 75 ALA A C 1
ATOM 575 O O . ALA A 1 75 ? 9.372 -30.264 -31.933 1.00 68.00 75 ALA A O 1
ATOM 576 N N . SER A 1 76 ? 10.160 -28.317 -32.770 1.00 77.56 76 SER A N 1
ATOM 577 C CA . SER A 1 76 ? 9.323 -27.387 -32.017 1.00 77.56 76 SER A CA 1
ATOM 578 C C . SER A 1 76 ? 8.576 -26.444 -32.970 1.00 77.56 76 SER A C 1
ATOM 580 O O . SER A 1 76 ? 9.036 -25.318 -33.189 1.00 77.56 76 SER A O 1
ATOM 582 N N . PRO A 1 77 ? 7.483 -26.890 -33.609 1.00 86.12 77 PRO A N 1
ATOM 583 C CA . PRO A 1 77 ? 6.792 -26.076 -34.596 1.00 86.12 77 PRO A CA 1
ATOM 584 C C . PRO A 1 77 ? 6.065 -24.895 -33.939 1.00 86.12 77 PRO A C 1
ATOM 586 O O . PRO A 1 77 ? 5.607 -24.968 -32.790 1.00 86.12 77 PRO A O 1
ATOM 589 N N . TRP A 1 78 ? 5.978 -23.786 -34.670 1.00 89.75 78 TRP A N 1
ATOM 590 C CA . TRP A 1 78 ? 5.294 -22.576 -34.234 1.00 89.75 78 TRP A CA 1
ATOM 591 C C . TRP A 1 78 ? 4.664 -21.832 -35.413 1.00 89.75 78 TRP A C 1
ATOM 593 O O . TRP A 1 78 ? 5.066 -22.001 -36.562 1.00 89.75 78 TRP A O 1
ATOM 603 N N . LEU A 1 79 ? 3.659 -21.015 -35.110 1.00 90.94 79 LEU A N 1
ATOM 604 C CA . LEU A 1 79 ? 2.913 -20.229 -36.084 1.00 90.94 79 LEU A CA 1
ATOM 605 C C . LEU A 1 79 ? 2.640 -18.829 -35.558 1.00 90.94 79 LEU A C 1
ATOM 607 O O . LEU A 1 79 ? 2.574 -18.612 -34.344 1.00 90.94 79 LEU A O 1
ATOM 611 N N . GLN A 1 80 ? 2.380 -17.916 -36.487 1.00 90.75 80 GLN A N 1
ATOM 612 C CA . GLN A 1 80 ? 1.824 -16.596 -36.219 1.00 90.75 80 GLN A CA 1
ATOM 613 C C . GLN A 1 80 ? 0.548 -16.400 -37.044 1.00 90.75 80 GLN A C 1
ATOM 615 O O . GLN A 1 80 ? 0.503 -16.750 -38.224 1.00 90.75 80 GLN A O 1
ATOM 620 N N . THR A 1 81 ? -0.498 -15.840 -36.438 1.00 90.88 81 THR A N 1
ATOM 621 C CA . THR A 1 81 ? -1.742 -15.522 -37.153 1.00 90.88 81 THR A CA 1
ATOM 622 C C . THR A 1 81 ? -1.716 -14.126 -37.768 1.00 90.88 81 THR A C 1
ATOM 624 O O . THR A 1 81 ? -0.936 -13.260 -37.363 1.00 90.88 81 THR A O 1
ATOM 627 N N . ASP A 1 82 ? -2.630 -13.876 -38.703 1.00 85.50 82 ASP A N 1
ATOM 628 C CA . ASP A 1 82 ? -3.037 -12.523 -39.069 1.00 85.50 82 ASP A CA 1
ATOM 629 C C . ASP A 1 82 ? -3.686 -11.778 -37.888 1.00 85.50 82 ASP A C 1
ATOM 631 O O . ASP A 1 82 ? -4.096 -12.364 -36.876 1.00 85.50 82 ASP A O 1
ATOM 635 N N . TYR A 1 83 ? -3.761 -10.453 -38.022 1.00 80.25 83 TYR A N 1
ATOM 636 C CA . TYR A 1 83 ? -4.511 -9.603 -37.107 1.00 80.25 83 TYR A CA 1
ATOM 637 C C . TYR A 1 83 ? -6.005 -9.689 -37.401 1.00 80.25 83 TYR A C 1
ATOM 639 O O . TYR A 1 83 ? -6.437 -9.485 -38.534 1.00 80.25 83 TYR A O 1
ATOM 647 N N . ARG A 1 84 ? -6.810 -9.874 -36.355 1.00 77.69 84 ARG A N 1
ATOM 648 C CA . ARG A 1 84 ? -8.271 -9.780 -36.432 1.00 77.69 84 ARG A CA 1
ATOM 649 C C . ARG A 1 84 ? -8.817 -8.779 -35.440 1.00 77.69 84 ARG A C 1
ATOM 651 O O . ARG A 1 84 ? -8.267 -8.633 -34.352 1.00 77.69 84 ARG A O 1
ATOM 658 N N . GLU A 1 85 ? -9.910 -8.113 -35.808 1.00 71.31 85 GLU A N 1
ATOM 659 C CA . GLU A 1 85 ? -10.621 -7.237 -34.879 1.00 71.31 85 GLU A CA 1
ATOM 660 C C . GLU A 1 85 ? -11.097 -8.032 -33.656 1.00 71.31 85 GLU A C 1
ATOM 662 O O . GLU A 1 85 ? -11.757 -9.066 -33.770 1.00 71.31 85 GLU A O 1
ATOM 667 N N . VAL A 1 86 ? -10.775 -7.515 -32.475 1.00 60.41 86 VAL A N 1
ATOM 668 C CA . VAL A 1 86 ? -11.294 -7.967 -31.191 1.00 60.41 86 VAL A CA 1
ATOM 669 C C . VAL A 1 86 ? -12.026 -6.796 -30.546 1.00 60.41 86 VAL A C 1
ATOM 671 O O . VAL A 1 86 ? -11.533 -5.668 -30.511 1.00 60.41 86 VAL A O 1
ATOM 674 N N . ARG A 1 87 ? -13.253 -7.042 -30.083 1.00 54.62 87 ARG A N 1
ATOM 675 C CA . ARG A 1 87 ? -14.049 -6.016 -29.405 1.00 54.62 87 ARG A CA 1
ATOM 676 C C . ARG A 1 87 ? -13.603 -5.905 -27.962 1.00 54.62 87 ARG A C 1
ATOM 678 O O . ARG A 1 87 ? -13.600 -6.909 -27.250 1.00 54.62 87 ARG A O 1
ATOM 685 N N . VAL A 1 88 ? -13.288 -4.686 -27.544 1.00 43.75 88 VAL A N 1
ATOM 686 C CA . VAL A 1 88 ? -13.017 -4.378 -26.146 1.00 43.75 88 VAL A CA 1
ATOM 687 C C . VAL A 1 88 ? -14.141 -3.471 -25.667 1.00 43.75 88 VAL A C 1
ATOM 689 O O . VAL A 1 88 ? -14.279 -2.334 -26.108 1.00 43.75 88 VAL A O 1
ATOM 692 N N . GLU A 1 89 ? -15.028 -4.040 -24.852 1.00 43.25 89 GLU A N 1
ATOM 693 C CA . GLU A 1 89 ? -16.326 -3.454 -24.490 1.00 43.25 89 GLU A CA 1
ATOM 694 C C . GLU A 1 89 ? -17.228 -3.112 -25.701 1.00 43.25 89 GLU A C 1
ATOM 696 O O . GLU A 1 89 ? -16.969 -3.507 -26.839 1.00 43.25 89 GLU A O 1
ATOM 701 N N . ARG A 1 90 ? -18.376 -2.458 -25.463 1.00 40.91 90 ARG A N 1
ATOM 702 C CA . ARG A 1 90 ? -19.395 -2.199 -26.504 1.00 40.91 90 ARG A CA 1
ATOM 703 C C . ARG A 1 90 ? -18.970 -1.158 -27.549 1.00 40.91 90 ARG A C 1
ATOM 705 O O . ARG A 1 90 ? -19.665 -1.037 -28.557 1.00 40.91 90 ARG A O 1
ATOM 712 N N . THR A 1 91 ? -17.867 -0.441 -27.329 1.00 41.09 91 THR A N 1
ATOM 713 C CA . THR A 1 91 ? -17.591 0.826 -28.027 1.00 41.09 91 THR A CA 1
ATOM 714 C C . THR A 1 91 ? -16.220 0.885 -28.709 1.00 41.09 91 THR A C 1
ATOM 716 O O . THR A 1 91 ? -16.072 1.665 -29.644 1.00 41.09 91 THR A O 1
ATOM 719 N N . TYR A 1 92 ? -15.244 0.050 -28.326 1.00 50.38 92 TYR A N 1
ATOM 720 C CA . TYR A 1 92 ? -13.859 0.194 -28.795 1.00 50.38 92 TYR A CA 1
ATOM 721 C C . TYR A 1 92 ? -13.393 -0.943 -29.708 1.00 50.38 92 TYR A C 1
ATOM 723 O O . TYR A 1 92 ? -13.809 -2.103 -29.581 1.00 50.38 92 TYR A O 1
ATOM 731 N N . ARG A 1 93 ? -12.505 -0.596 -30.647 1.00 53.81 93 ARG A N 1
ATOM 732 C CA . ARG A 1 93 ? -11.943 -1.515 -31.640 1.00 53.81 93 ARG A CA 1
ATOM 733 C C . ARG A 1 93 ? -10.470 -1.764 -31.341 1.00 53.81 93 ARG A C 1
ATOM 735 O O . ARG A 1 93 ? -9.663 -0.845 -31.330 1.00 53.81 93 ARG A O 1
ATOM 742 N N . ALA A 1 94 ? -10.115 -3.026 -31.146 1.00 60.81 94 ALA A N 1
ATOM 743 C CA . ALA A 1 94 ? -8.734 -3.479 -31.076 1.00 60.81 94 ALA A CA 1
ATOM 744 C C . ALA A 1 94 ? -8.496 -4.533 -32.155 1.00 60.81 94 ALA A C 1
ATOM 746 O O . ALA A 1 94 ? -9.441 -5.081 -32.721 1.00 60.81 94 ALA A O 1
ATOM 747 N N . ARG A 1 95 ? -7.236 -4.849 -32.439 1.00 71.56 95 ARG A N 1
ATOM 748 C CA . ARG A 1 95 ? -6.863 -5.979 -33.292 1.00 71.56 95 ARG A CA 1
ATOM 749 C C . ARG A 1 95 ? -5.887 -6.874 -32.552 1.00 71.56 95 ARG A C 1
ATOM 751 O O . ARG A 1 95 ? -4.925 -6.380 -31.985 1.00 71.56 95 ARG A O 1
ATOM 758 N N . ALA A 1 96 ? -6.111 -8.180 -32.556 1.00 75.69 96 ALA A N 1
ATOM 759 C CA . ALA A 1 96 ? -5.210 -9.145 -31.935 1.00 75.69 96 ALA A CA 1
ATOM 760 C C . ALA A 1 96 ? -4.701 -10.159 -32.954 1.00 75.69 96 ALA A C 1
ATOM 762 O O . ALA A 1 96 ? -5.429 -10.545 -33.872 1.00 75.69 96 ALA A O 1
ATOM 763 N N . ARG A 1 97 ? -3.471 -10.617 -32.742 1.00 84.50 97 ARG A N 1
ATOM 764 C CA . ARG A 1 97 ? -2.900 -11.800 -33.381 1.00 84.50 97 ARG A CA 1
ATOM 765 C C . ARG A 1 97 ? -2.296 -12.726 -32.335 1.00 84.50 97 ARG A C 1
ATOM 767 O O . ARG A 1 97 ? -1.987 -12.311 -31.215 1.00 84.50 97 ARG A O 1
ATOM 774 N N . TYR A 1 98 ? -2.113 -13.978 -32.717 1.00 85.12 98 TYR A N 1
ATOM 775 C CA . TYR A 1 98 ? -1.618 -15.024 -31.841 1.00 85.12 98 TYR A CA 1
ATOM 776 C C . TYR A 1 98 ? -0.332 -15.628 -32.373 1.00 85.12 98 TYR A C 1
ATOM 778 O O . TYR A 1 98 ? -0.136 -15.758 -33.580 1.00 85.12 98 TYR A O 1
ATOM 786 N N . HIS A 1 99 ? 0.516 -16.035 -31.439 1.00 87.62 99 HIS A N 1
ATOM 787 C CA . HIS A 1 99 ? 1.654 -16.892 -31.688 1.00 87.62 99 HIS A CA 1
ATOM 788 C C . HIS A 1 99 ? 1.494 -18.167 -30.865 1.00 87.62 99 HIS A C 1
ATOM 790 O O . HIS A 1 99 ? 1.413 -18.115 -29.636 1.00 87.62 99 HIS A O 1
ATOM 796 N N . ALA A 1 100 ? 1.466 -19.321 -31.521 1.00 88.69 100 ALA A N 1
ATOM 797 C CA . ALA A 1 100 ? 1.369 -20.613 -30.852 1.00 88.69 100 ALA A CA 1
ATOM 798 C C . ALA A 1 100 ? 2.616 -21.438 -31.141 1.00 88.69 100 ALA A C 1
ATOM 800 O O . ALA A 1 100 ? 3.095 -21.449 -32.270 1.00 88.69 100 ALA A O 1
ATOM 801 N N . ARG A 1 101 ? 3.131 -22.130 -30.124 1.00 88.38 101 ARG A N 1
ATOM 802 C CA . ARG A 1 101 ? 4.278 -23.031 -30.266 1.00 88.38 101 ARG A CA 1
ATOM 803 C C . ARG A 1 101 ? 4.032 -24.346 -29.555 1.00 88.38 101 ARG A C 1
ATOM 805 O O . ARG A 1 101 ? 3.439 -24.361 -28.472 1.00 88.38 101 ARG A O 1
ATOM 812 N N . VAL A 1 102 ? 4.546 -25.418 -30.136 1.00 87.69 102 VAL A N 1
ATOM 813 C CA . VAL A 1 102 ? 4.583 -26.745 -29.531 1.00 87.69 102 VAL A CA 1
ATOM 814 C C . VAL A 1 102 ? 6.040 -27.157 -29.377 1.00 87.69 102 VAL A C 1
ATOM 816 O O . VAL A 1 102 ? 6.814 -27.013 -30.312 1.00 87.69 102 VAL A O 1
ATOM 819 N N . GLN A 1 103 ? 6.432 -27.638 -28.202 1.00 85.62 103 GLN A N 1
ATOM 820 C CA . GLN A 1 103 ? 7.801 -28.063 -27.900 1.00 85.62 103 GLN A CA 1
ATOM 821 C C . GLN A 1 103 ? 7.795 -29.522 -27.423 1.00 85.62 103 GLN A C 1
ATOM 823 O O . GLN A 1 103 ? 6.886 -29.904 -26.688 1.00 85.62 103 GLN A O 1
ATOM 828 N N . PRO A 1 104 ? 8.766 -30.363 -27.811 1.00 85.25 104 PRO A N 1
ATOM 829 C CA . PRO A 1 104 ? 8.863 -31.727 -27.310 1.00 85.25 104 PRO A CA 1
ATOM 830 C C . PRO A 1 104 ? 9.281 -31.707 -25.838 1.00 85.25 104 PRO A C 1
ATOM 832 O O . PRO A 1 104 ? 10.035 -30.831 -25.412 1.00 85.25 104 PRO A O 1
ATOM 835 N N . ARG A 1 105 ? 8.813 -32.682 -25.057 1.00 81.81 105 ARG A N 1
ATOM 836 C CA . ARG A 1 105 ? 9.207 -32.823 -23.648 1.00 81.81 105 ARG A CA 1
ATOM 837 C C . ARG A 1 105 ? 10.156 -33.988 -23.425 1.00 81.81 105 ARG A C 1
ATOM 839 O O . ARG A 1 105 ? 10.037 -35.039 -24.059 1.00 81.81 105 ARG A O 1
ATOM 846 N N . GLU A 1 106 ? 11.045 -33.822 -22.451 1.00 65.56 106 GLU A N 1
ATOM 847 C CA . GLU A 1 106 ? 11.795 -34.936 -21.877 1.00 65.56 106 GLU A CA 1
ATOM 848 C C . GLU A 1 106 ? 10.808 -35.923 -21.231 1.00 65.56 106 GLU A C 1
ATOM 850 O O . GLU A 1 106 ? 10.021 -35.552 -20.362 1.00 65.56 106 GLU A O 1
ATOM 855 N N . GLY A 1 107 ? 10.803 -37.173 -21.703 1.00 66.75 107 GLY A N 1
ATOM 856 C CA . GLY A 1 107 ? 9.847 -38.208 -21.277 1.00 66.75 107 GLY A CA 1
ATOM 857 C C . GLY A 1 107 ? 8.702 -38.494 -22.259 1.00 66.75 107 GLY A C 1
ATOM 858 O O . GLY A 1 107 ? 7.907 -39.396 -22.003 1.00 66.75 107 GLY A O 1
ATOM 859 N N . GLY A 1 108 ? 8.650 -37.798 -23.399 1.00 73.50 108 GLY A N 1
ATOM 860 C CA . GLY A 1 108 ? 7.643 -38.005 -24.443 1.00 73.50 108 GLY A CA 1
ATOM 861 C C . GLY A 1 108 ? 6.456 -37.043 -24.337 1.00 73.50 108 GLY A C 1
ATOM 862 O O . GLY A 1 108 ? 6.153 -36.498 -23.276 1.00 73.50 108 GLY A O 1
ATOM 863 N N . GLY A 1 109 ? 5.795 -36.812 -25.471 1.00 80.31 109 GLY A N 1
ATOM 864 C CA . GLY A 1 109 ? 4.719 -35.831 -25.589 1.00 80.31 109 GLY A CA 1
ATOM 865 C C . GLY A 1 109 ? 5.204 -34.416 -25.916 1.00 80.31 109 GLY A C 1
ATOM 866 O O . GLY A 1 109 ? 6.338 -34.208 -26.358 1.00 80.31 109 GLY A O 1
ATOM 867 N N . SER A 1 110 ? 4.323 -33.440 -25.715 1.00 84.75 110 SER A N 1
ATOM 868 C CA . SER A 1 110 ? 4.493 -32.064 -26.180 1.00 84.75 110 SER A CA 1
ATOM 869 C C . SER A 1 110 ? 4.015 -31.041 -25.161 1.00 84.75 110 SER A C 1
ATOM 871 O O . SER A 1 110 ? 2.999 -31.252 -24.513 1.00 84.75 110 SER A O 1
ATOM 873 N N . GLU A 1 111 ? 4.677 -29.896 -25.067 1.00 83.56 111 GLU A N 1
ATOM 874 C CA . GLU A 1 111 ? 4.197 -28.704 -24.373 1.00 83.56 111 GLU A CA 1
ATOM 875 C C . GLU A 1 111 ? 3.664 -27.684 -25.384 1.00 83.56 111 GLU A C 1
ATOM 877 O O . GLU A 1 111 ? 4.369 -27.311 -26.317 1.00 83.56 111 GLU A O 1
ATOM 882 N N . LEU A 1 112 ? 2.442 -27.191 -25.178 1.00 83.81 112 LEU A N 1
ATOM 883 C CA . LEU A 1 112 ? 1.849 -26.115 -25.977 1.00 83.81 112 LEU A CA 1
ATOM 884 C C . LEU A 1 112 ? 1.825 -24.797 -25.195 1.00 83.81 112 LEU A C 1
ATOM 886 O O . LEU A 1 112 ? 1.327 -24.744 -24.065 1.00 83.81 112 LEU A O 1
ATOM 890 N N . ARG A 1 113 ? 2.263 -23.712 -25.839 1.00 81.12 113 ARG A N 1
ATOM 891 C CA . ARG A 1 113 ? 2.142 -22.337 -25.330 1.00 81.12 113 ARG A CA 1
ATOM 892 C C . ARG A 1 113 ? 1.490 -21.435 -26.375 1.00 81.12 113 ARG A C 1
ATOM 894 O O . ARG A 1 113 ? 1.833 -21.520 -27.555 1.00 81.12 113 ARG A O 1
ATOM 901 N N . ILE A 1 114 ? 0.586 -20.558 -25.938 1.00 77.69 114 ILE A N 1
ATOM 902 C CA . ILE A 1 114 ? -0.026 -19.531 -26.794 1.00 77.69 114 ILE A CA 1
ATOM 903 C C . ILE A 1 114 ? 0.269 -18.155 -26.216 1.00 77.69 114 ILE A C 1
ATOM 905 O O . ILE A 1 114 ? 0.051 -17.898 -25.033 1.00 77.69 114 ILE A O 1
ATOM 909 N N . TYR A 1 115 ? 0.723 -17.263 -27.083 1.00 73.44 115 TYR A N 1
ATOM 910 C CA . TYR A 1 115 ? 0.987 -15.868 -26.798 1.00 73.44 115 TYR A CA 1
ATOM 911 C C . TYR A 1 115 ? 0.096 -14.993 -27.675 1.00 73.44 115 TYR A C 1
ATOM 913 O O . TYR A 1 115 ? -0.222 -15.352 -28.808 1.00 73.44 115 TYR A O 1
ATOM 921 N N . ARG A 1 116 ? -0.314 -13.842 -27.156 1.00 74.56 116 ARG A N 1
ATOM 922 C CA . ARG A 1 116 ? -1.140 -12.861 -27.847 1.00 74.56 116 ARG A CA 1
ATOM 923 C C . ARG A 1 116 ? -0.393 -11.543 -27.938 1.00 74.56 116 ARG A C 1
ATOM 925 O O . ARG A 1 116 ? 0.178 -11.088 -26.949 1.00 74.56 116 ARG A O 1
ATOM 932 N N . GLN A 1 117 ? -0.470 -10.935 -29.112 1.00 69.50 117 GLN A N 1
ATOM 933 C CA . GLN A 1 117 ? -0.157 -9.532 -29.322 1.00 69.50 117 GLN A CA 1
ATOM 934 C C . GLN A 1 117 ? -1.448 -8.814 -29.693 1.00 69.50 117 GLN A C 1
ATOM 936 O O . GLN A 1 117 ? -2.169 -9.250 -30.593 1.00 69.50 117 GLN A O 1
ATOM 941 N N . THR A 1 118 ? -1.724 -7.699 -29.031 1.00 60.47 118 THR A N 1
ATOM 942 C CA . THR A 1 118 ? -2.885 -6.868 -29.342 1.00 60.47 118 THR A CA 1
ATOM 943 C C . THR A 1 118 ? -2.413 -5.467 -29.717 1.00 60.47 118 THR A C 1
ATOM 945 O O . THR A 1 118 ? -1.445 -4.967 -29.159 1.00 60.47 118 THR A O 1
ATOM 948 N N . VAL A 1 119 ? -3.065 -4.839 -30.687 1.00 59.53 119 VAL A N 1
ATOM 949 C CA . VAL A 1 119 ? -2.763 -3.504 -31.211 1.00 59.53 119 VAL A CA 1
ATOM 950 C C . VAL A 1 119 ? -4.053 -2.692 -31.214 1.00 59.53 119 VAL A C 1
ATOM 952 O O . VAL A 1 119 ? -5.099 -3.191 -31.638 1.00 59.53 119 VAL A O 1
ATOM 955 N N . THR A 1 120 ? -3.988 -1.443 -30.766 1.00 52.62 120 THR A N 1
ATOM 956 C CA . THR A 1 120 ? -5.122 -0.502 -30.772 1.00 52.62 120 THR A CA 1
ATOM 957 C C . THR A 1 120 ? -4.709 0.831 -31.367 1.00 52.62 120 THR A C 1
ATOM 959 O O . THR A 1 120 ? -3.517 1.096 -31.530 1.00 52.62 120 THR A O 1
ATOM 962 N N . ASP A 1 121 ? -5.694 1.666 -31.689 1.00 55.94 121 ASP A N 1
ATOM 963 C CA . ASP A 1 121 ? -5.442 3.076 -31.973 1.00 55.94 121 ASP A CA 1
ATOM 964 C C . ASP A 1 121 ? -5.061 3.851 -30.695 1.00 55.94 121 ASP A C 1
ATOM 966 O O . ASP A 1 121 ? -5.184 3.352 -29.567 1.00 55.94 121 ASP A O 1
ATOM 970 N N . SER A 1 122 ? -4.533 5.060 -30.899 1.00 42.84 122 SER A N 1
ATOM 971 C CA . SER A 1 122 ? -4.061 5.972 -29.851 1.00 42.84 122 SER A CA 1
ATOM 972 C C . SER A 1 122 ? -5.164 6.405 -28.888 1.00 42.84 122 SER A C 1
ATOM 974 O O . SER A 1 122 ? -4.896 6.607 -27.705 1.00 42.84 122 SER A O 1
ATOM 976 N N . ASP A 1 123 ? -6.398 6.511 -29.377 1.00 40.12 123 ASP A N 1
ATOM 977 C CA . ASP A 1 123 ? -7.525 7.054 -28.617 1.00 40.12 123 ASP A CA 1
ATOM 978 C C . ASP A 1 123 ? -8.136 5.982 -27.693 1.00 40.12 123 ASP A C 1
ATOM 980 O O . ASP A 1 123 ? -8.600 6.283 -26.595 1.00 40.12 123 ASP A O 1
ATOM 984 N N . THR A 1 124 ? -8.055 4.705 -28.085 1.00 40.16 124 THR A N 1
ATOM 985 C CA . THR A 1 124 ? -8.487 3.543 -27.286 1.00 40.16 124 THR A CA 1
ATOM 986 C C . THR A 1 124 ? -7.462 3.144 -26.213 1.00 40.16 124 THR A C 1
ATOM 988 O O . THR A 1 124 ? -7.811 2.497 -25.222 1.00 40.16 124 THR A O 1
ATOM 991 N N . TRP A 1 125 ? -6.196 3.545 -26.368 1.00 35.06 125 TRP A N 1
ATOM 992 C CA . TRP A 1 125 ? -5.101 3.188 -25.456 1.00 35.06 125 TRP A CA 1
ATOM 993 C C . TRP A 1 125 ? -5.292 3.697 -24.022 1.00 35.06 125 TRP A C 1
ATOM 995 O O . TRP A 1 125 ? -4.835 3.062 -23.076 1.00 35.06 125 TRP A O 1
ATOM 1005 N N . GLN A 1 126 ? -5.999 4.814 -23.848 1.00 36.34 126 GLN A N 1
ATOM 1006 C CA . GLN A 1 126 ? -6.187 5.451 -22.541 1.00 36.34 126 GLN A CA 1
ATOM 1007 C C . GLN A 1 126 ? -7.241 4.759 -21.655 1.00 36.34 126 GLN A C 1
ATOM 1009 O O . GLN A 1 126 ? -7.400 5.140 -20.498 1.00 36.34 126 GLN A O 1
ATOM 1014 N N . LEU A 1 127 ? -7.974 3.761 -22.172 1.00 36.41 127 LEU A N 1
ATOM 1015 C CA . LEU A 1 127 ? -9.195 3.240 -21.536 1.00 36.41 127 LEU A CA 1
ATOM 1016 C C . LEU A 1 127 ? -9.203 1.721 -21.285 1.00 36.41 127 LEU A C 1
ATOM 1018 O O . LEU A 1 127 ? -10.191 1.199 -20.772 1.00 36.41 127 LEU A O 1
ATOM 1022 N N . LEU A 1 128 ? -8.125 0.993 -21.603 1.00 30.02 128 LEU A N 1
ATOM 1023 C CA . LEU A 1 128 ? -8.051 -0.465 -21.429 1.00 30.02 128 LEU A CA 1
ATOM 1024 C C . LEU A 1 128 ? -7.075 -0.879 -20.312 1.00 30.02 128 LEU A C 1
ATOM 1026 O O . LEU A 1 128 ? -5.947 -0.405 -20.243 1.00 30.02 128 LEU A O 1
ATOM 1030 N N . LEU A 1 129 ? -7.522 -1.787 -19.430 1.00 32.94 129 LEU A N 1
ATOM 1031 C CA . LEU A 1 129 ? -6.766 -2.281 -18.267 1.00 32.94 129 LEU A CA 1
ATOM 1032 C C . LEU A 1 129 ? -5.475 -3.043 -18.667 1.00 32.94 129 LEU A C 1
ATOM 1034 O O . LEU A 1 129 ? -5.506 -3.817 -19.628 1.00 32.94 129 LEU A O 1
ATOM 1038 N N . PRO A 1 130 ? -4.388 -2.997 -17.862 1.00 30.86 130 PRO A N 1
ATOM 1039 C CA . PRO A 1 130 ? -3.090 -3.616 -18.187 1.00 30.86 130 PRO A CA 1
ATOM 1040 C C . PRO A 1 130 ? -3.047 -5.156 -18.222 1.00 30.86 130 PRO A C 1
ATOM 1042 O O . PRO A 1 130 ? -1.982 -5.736 -18.417 1.00 30.86 130 PRO A O 1
ATOM 1045 N N . ALA A 1 131 ? -4.171 -5.855 -18.037 1.00 30.00 131 ALA A N 1
ATOM 1046 C CA . ALA A 1 131 ? -4.214 -7.318 -18.146 1.00 30.00 131 ALA A CA 1
ATOM 1047 C C . ALA A 1 131 ? -4.262 -7.819 -19.606 1.00 30.00 131 ALA A C 1
ATOM 1049 O O . ALA A 1 131 ? -4.209 -9.025 -19.854 1.00 30.00 131 ALA A O 1
ATOM 1050 N N . GLN A 1 132 ? -4.357 -6.915 -20.585 1.00 36.72 132 GLN A N 1
ATOM 1051 C CA . GLN A 1 132 ? -4.178 -7.227 -22.000 1.00 36.72 132 GLN A CA 1
ATOM 1052 C C . GLN A 1 132 ? -3.213 -6.205 -22.591 1.00 36.72 132 GLN A C 1
ATOM 1054 O O . GLN A 1 132 ? -3.612 -5.114 -22.970 1.00 36.72 132 GLN A O 1
ATOM 1059 N N . GLN A 1 133 ? -1.927 -6.539 -22.605 1.00 42.56 133 GLN A N 1
ATOM 1060 C CA . GLN A 1 133 ? -0.879 -5.633 -23.060 1.00 42.56 133 GLN A CA 1
ATOM 1061 C C . GLN A 1 133 ? -1.006 -5.405 -24.571 1.00 42.56 133 GLN A C 1
ATOM 1063 O O . GLN A 1 133 ? -0.842 -6.319 -25.384 1.00 42.56 133 GLN A O 1
ATOM 1068 N N . LEU A 1 134 ? -1.389 -4.179 -24.912 1.00 39.72 134 LEU A N 1
ATOM 1069 C CA . LEU A 1 134 ? -1.495 -3.672 -26.270 1.00 39.72 134 LEU A CA 1
ATOM 1070 C C . LEU A 1 134 ? -0.118 -3.143 -26.706 1.00 39.72 134 LEU A C 1
ATOM 1072 O O . LEU A 1 134 ? 0.721 -2.810 -25.874 1.00 39.72 134 LEU A O 1
ATOM 1076 N N . THR A 1 135 ? 0.112 -3.025 -28.008 1.00 37.69 135 THR A N 1
ATOM 1077 C CA . THR A 1 135 ? 1.191 -2.229 -28.611 1.00 37.69 135 THR A CA 1
ATOM 1078 C C . THR A 1 135 ? 0.544 -1.018 -29.294 1.00 37.69 135 THR A C 1
ATOM 1080 O O . THR A 1 135 ? -0.438 -1.187 -30.019 1.00 37.69 135 THR A O 1
ATOM 1083 N N . VAL A 1 136 ? 1.012 0.213 -29.024 1.00 38.78 136 VAL A N 1
ATOM 1084 C CA . VAL A 1 136 ? 0.567 1.414 -29.765 1.00 38.78 136 VAL A CA 1
ATOM 1085 C C . VAL A 1 136 ? 1.202 1.320 -31.144 1.00 38.78 136 VAL A C 1
ATOM 1087 O O . VAL A 1 136 ? 2.425 1.326 -31.254 1.00 38.78 136 VAL A O 1
ATOM 1090 N N . GLY A 1 137 ? 0.392 1.183 -32.188 1.00 40.44 137 GLY A N 1
ATOM 1091 C CA . GLY A 1 137 ? 0.884 1.177 -33.559 1.00 40.44 137 GLY A CA 1
ATOM 1092 C C . GLY A 1 137 ? 0.188 2.253 -34.370 1.00 40.44 137 GLY A C 1
ATOM 1093 O O . GLY A 1 137 ? -1.040 2.261 -34.444 1.00 40.44 137 GLY A O 1
ATOM 1094 N N . GLU A 1 138 ? 0.971 3.119 -35.017 1.00 41.94 138 GLU A N 1
ATOM 1095 C CA . GLU A 1 138 ? 0.511 3.846 -36.203 1.00 41.94 138 GLU A CA 1
ATOM 1096 C C . GLU A 1 138 ? -0.013 2.853 -37.255 1.00 41.94 138 GLU A C 1
ATOM 1098 O O . GLU A 1 138 ? 0.275 1.652 -37.210 1.00 41.94 138 GLU A O 1
ATOM 1103 N N . GLN A 1 139 ? -0.846 3.346 -38.173 1.00 38.97 139 GLN A N 1
ATOM 1104 C CA . GLN A 1 139 ? -1.614 2.509 -39.090 1.00 38.97 139 GLN A CA 1
ATOM 1105 C C . GLN A 1 139 ? -0.762 1.430 -39.800 1.00 38.97 139 GLN A C 1
ATOM 1107 O O . GLN A 1 139 ? 0.365 1.695 -40.217 1.00 38.97 139 GLN A O 1
ATOM 1112 N N . PRO A 1 140 ? -1.293 0.203 -39.983 1.00 39.09 140 PRO A N 1
ATOM 1113 C CA . PRO A 1 140 ? -0.505 -0.976 -40.368 1.00 39.09 140 PRO A CA 1
ATOM 1114 C C . PRO A 1 140 ? 0.032 -0.925 -41.790 1.00 39.09 140 PRO A C 1
ATOM 1116 O O . PRO A 1 140 ? 0.903 -1.713 -42.139 1.00 39.09 140 PRO A O 1
ATOM 1119 N N . GLU A 1 141 ? -0.524 -0.056 -42.627 1.00 40.56 141 GLU A N 1
ATOM 1120 C CA . GLU A 1 141 ? -0.284 -0.097 -44.066 1.00 40.56 141 GLU A CA 1
ATOM 1121 C C . GLU A 1 141 ? 1.124 0.383 -44.449 1.00 40.56 141 GLU A C 1
ATOM 1123 O O . GLU A 1 141 ? 1.504 0.260 -45.607 1.00 40.56 141 GLU A O 1
ATOM 1128 N N . GLN A 1 142 ? 1.919 0.894 -43.497 1.00 39.25 142 GLN A N 1
ATOM 1129 C CA . GLN A 1 142 ? 3.215 1.518 -43.794 1.00 39.25 142 GLN A CA 1
ATOM 1130 C C . GLN A 1 142 ? 4.411 0.985 -42.993 1.00 39.25 142 GLN A C 1
ATOM 1132 O O . GLN A 1 142 ? 5.510 1.508 -43.153 1.00 39.25 142 GLN A O 1
ATOM 1137 N N . ASN A 1 143 ? 4.254 -0.056 -42.166 1.00 42.81 143 ASN A N 1
ATOM 1138 C CA . ASN A 1 143 ? 5.367 -0.568 -41.360 1.00 42.81 143 ASN A CA 1
ATOM 1139 C C . ASN A 1 143 ? 5.567 -2.080 -41.555 1.00 42.81 143 ASN A C 1
ATOM 1141 O O . ASN A 1 143 ? 5.121 -2.898 -40.749 1.00 42.81 143 ASN A O 1
ATOM 1145 N N . GLU A 1 144 ? 6.272 -2.457 -42.629 1.00 45.50 144 GLU A N 1
ATOM 1146 C CA . GLU A 1 144 ? 6.636 -3.850 -42.962 1.00 45.50 144 GLU A CA 1
ATOM 1147 C C . GLU A 1 144 ? 7.329 -4.585 -41.792 1.00 45.50 144 GLU A C 1
ATOM 1149 O O . GLU A 1 144 ? 7.222 -5.803 -41.658 1.00 45.50 144 GLU A O 1
ATOM 1154 N N . ALA A 1 145 ? 7.971 -3.848 -40.876 1.00 48.34 145 ALA A N 1
ATOM 1155 C CA . ALA A 1 145 ? 8.606 -4.389 -39.676 1.00 48.34 145 ALA A CA 1
ATOM 1156 C C . ALA A 1 145 ? 7.617 -4.922 -38.616 1.00 48.34 145 ALA A C 1
ATOM 1158 O O . ALA A 1 145 ? 7.991 -5.787 -37.821 1.00 48.34 145 ALA A O 1
ATOM 1159 N N . ALA A 1 146 ? 6.370 -4.434 -38.584 1.00 49.69 146 ALA A N 1
ATOM 1160 C CA . ALA A 1 146 ? 5.361 -4.837 -37.598 1.00 49.69 146 ALA A CA 1
ATOM 1161 C C . ALA A 1 146 ? 4.646 -6.149 -37.974 1.00 49.69 146 ALA A C 1
ATOM 1163 O O . ALA A 1 146 ? 4.198 -6.894 -37.092 1.00 49.69 146 ALA A O 1
ATOM 1164 N N . ASP A 1 147 ? 4.563 -6.462 -39.272 1.00 59.25 147 ASP A N 1
ATOM 1165 C CA . ASP A 1 147 ? 3.937 -7.689 -39.785 1.00 59.25 147 ASP A CA 1
ATOM 1166 C C . ASP A 1 147 ? 4.937 -8.815 -40.107 1.00 59.25 147 ASP A C 1
ATOM 1168 O O . ASP A 1 147 ? 4.565 -9.868 -40.630 1.00 59.25 147 ASP A O 1
ATOM 1172 N N . ALA A 1 148 ? 6.207 -8.618 -39.740 1.00 66.94 148 ALA A N 1
ATOM 1173 C CA . ALA A 1 148 ? 7.232 -9.645 -39.828 1.00 66.94 148 ALA A CA 1
ATOM 1174 C C . ALA A 1 148 ? 6.846 -10.896 -39.011 1.00 66.94 148 ALA A C 1
ATOM 1176 O O . ALA A 1 148 ? 6.237 -10.809 -37.938 1.00 66.94 148 ALA A O 1
ATOM 1177 N N . LEU A 1 149 ? 7.216 -12.072 -39.525 1.00 75.00 149 LEU A N 1
ATOM 1178 C CA . LEU A 1 149 ? 7.136 -13.329 -38.787 1.00 75.00 149 LEU A CA 1
ATOM 1179 C C . LEU A 1 149 ? 8.236 -13.303 -37.714 1.00 75.00 149 LEU A C 1
ATOM 1181 O O . LEU A 1 149 ? 9.418 -13.372 -38.048 1.00 75.00 149 LEU A O 1
ATOM 1185 N N . LEU A 1 150 ? 7.864 -13.125 -36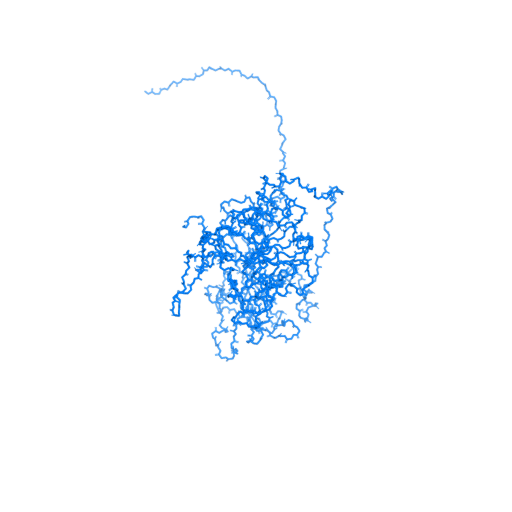.446 1.00 71.25 150 LEU A N 1
ATOM 1186 C CA . LEU A 1 150 ? 8.834 -12.959 -35.361 1.00 71.25 150 LEU A CA 1
ATOM 1187 C C . LEU A 1 150 ? 9.134 -14.311 -34.703 1.00 71.25 150 LEU A C 1
ATOM 1189 O O . LEU A 1 150 ? 8.218 -14.893 -34.118 1.00 71.25 150 LEU A O 1
ATOM 1193 N N . PRO A 1 151 ? 10.382 -14.812 -34.765 1.00 74.94 151 PRO A N 1
ATOM 1194 C CA . PRO A 1 151 ? 10.735 -16.045 -34.081 1.00 74.94 151 PRO A CA 1
ATOM 1195 C C . PRO A 1 151 ? 10.729 -15.849 -32.552 1.00 74.94 151 PRO A C 1
ATOM 1197 O O . PRO A 1 151 ? 11.012 -14.744 -32.079 1.00 74.94 151 PRO A O 1
ATOM 1200 N N . PRO A 1 152 ? 10.438 -16.897 -31.758 1.00 65.31 152 PRO A N 1
ATOM 1201 C CA . PRO A 1 152 ? 10.364 -16.813 -30.295 1.00 65.31 152 PRO A CA 1
ATOM 1202 C C . PRO A 1 152 ? 11.642 -16.311 -29.615 1.00 65.31 152 PRO A C 1
ATOM 1204 O O . PRO A 1 152 ? 11.586 -15.796 -28.498 1.00 65.31 152 PRO A O 1
ATOM 1207 N N . GLU A 1 153 ? 12.791 -16.506 -30.261 1.00 69.62 153 GLU A N 1
ATOM 1208 C CA . GLU A 1 153 ? 14.108 -16.094 -29.781 1.00 69.62 153 GLU A CA 1
ATOM 1209 C C . GLU A 1 153 ? 14.392 -14.605 -30.037 1.00 69.62 153 GLU A C 1
ATOM 1211 O O . GLU A 1 153 ? 15.343 -14.056 -29.477 1.00 69.62 153 GLU A O 1
ATOM 1216 N N . ASP A 1 154 ? 13.585 -13.935 -30.866 1.00 66.38 154 ASP A N 1
ATOM 1217 C CA . ASP A 1 154 ? 13.731 -12.508 -31.139 1.00 66.38 154 ASP A CA 1
ATOM 1218 C C . ASP A 1 154 ? 13.391 -11.695 -29.874 1.00 66.38 154 ASP A C 1
ATOM 1220 O O . ASP A 1 154 ? 12.304 -11.852 -29.314 1.00 66.38 154 ASP A O 1
ATOM 1224 N N . PRO A 1 155 ? 14.252 -10.773 -29.411 1.00 50.09 155 PRO A N 1
ATOM 1225 C CA . PRO A 1 155 ? 13.954 -9.928 -28.253 1.00 50.09 155 PRO A CA 1
ATOM 1226 C C . PRO A 1 155 ? 12.641 -9.140 -28.379 1.00 50.09 155 PRO A C 1
ATOM 1228 O O . PRO A 1 155 ? 11.978 -8.874 -27.375 1.00 50.09 155 PRO A O 1
ATOM 1231 N N . ARG A 1 156 ? 12.227 -8.802 -29.608 1.00 54.03 156 ARG A N 1
ATOM 1232 C CA . ARG A 1 156 ? 10.951 -8.132 -29.899 1.00 54.03 156 ARG A CA 1
ATOM 1233 C C . ARG A 1 156 ? 9.755 -9.048 -29.654 1.00 54.03 156 ARG A C 1
ATOM 1235 O O . ARG A 1 156 ? 8.655 -8.551 -29.432 1.00 54.03 156 ARG A O 1
ATOM 1242 N N . PHE A 1 157 ? 9.942 -10.366 -29.669 1.00 61.09 157 PHE A N 1
ATOM 1243 C CA . PHE A 1 157 ? 8.901 -11.323 -29.318 1.00 61.09 157 PHE A CA 1
ATOM 1244 C C . PHE A 1 157 ? 8.492 -11.154 -27.852 1.00 61.09 157 PHE A C 1
ATOM 1246 O O . PHE A 1 157 ? 7.331 -10.882 -27.564 1.00 61.09 157 PHE A O 1
ATOM 1253 N N . ALA A 1 158 ? 9.457 -11.201 -26.929 1.00 52.00 158 ALA A N 1
ATOM 1254 C CA . ALA A 1 158 ? 9.205 -11.051 -25.492 1.00 52.00 158 ALA A CA 1
ATOM 1255 C C . ALA A 1 158 ? 8.645 -9.669 -25.103 1.00 52.00 158 ALA A C 1
ATOM 1257 O O . ALA A 1 158 ? 7.998 -9.535 -24.067 1.00 52.00 158 ALA A O 1
ATOM 1258 N N . GLN A 1 159 ? 8.892 -8.648 -25.927 1.00 48.75 159 GLN A N 1
ATOM 1259 C CA . GLN A 1 159 ? 8.375 -7.292 -25.728 1.00 48.75 159 GLN A CA 1
ATOM 1260 C C . GLN A 1 159 ? 6.912 -7.135 -26.163 1.00 48.75 159 GLN A C 1
ATOM 1262 O O . GLN A 1 159 ? 6.206 -6.300 -25.606 1.00 48.75 159 GLN A O 1
ATOM 1267 N N . ASN A 1 160 ? 6.459 -7.920 -27.148 1.00 52.09 160 ASN A N 1
ATOM 1268 C CA . ASN A 1 160 ? 5.186 -7.685 -27.838 1.00 52.09 160 ASN A CA 1
ATOM 1269 C C . ASN A 1 160 ? 4.171 -8.830 -27.695 1.00 52.09 160 ASN A C 1
ATOM 1271 O O . ASN A 1 160 ? 2.978 -8.622 -27.919 1.00 52.09 160 ASN A O 1
ATOM 1275 N N . PHE A 1 161 ? 4.624 -10.035 -27.347 1.00 55.78 161 PHE A N 1
ATOM 1276 C CA . PHE A 1 161 ? 3.795 -11.230 -27.230 1.00 55.78 161 PHE A CA 1
ATOM 1277 C C . PHE A 1 161 ? 3.746 -11.724 -25.787 1.00 55.78 161 PHE A C 1
ATOM 1279 O O . PHE A 1 161 ? 4.759 -12.070 -25.181 1.00 55.78 161 PHE A O 1
ATOM 1286 N N . PHE A 1 162 ? 2.529 -11.837 -25.257 1.00 53.56 162 PHE A N 1
ATOM 1287 C CA . PHE A 1 162 ? 2.286 -12.203 -23.863 1.00 53.56 162 PHE A CA 1
ATOM 1288 C C . PHE A 1 162 ? 1.475 -13.480 -23.767 1.00 53.56 162 PHE A C 1
ATOM 1290 O O . PHE A 1 162 ? 0.550 -13.693 -24.547 1.00 53.56 162 PHE A O 1
ATOM 1297 N N . ARG A 1 163 ? 1.802 -14.347 -22.808 1.00 64.50 163 ARG A N 1
ATOM 1298 C CA . ARG A 1 163 ? 1.149 -15.653 -22.685 1.00 64.50 163 ARG A CA 1
ATOM 1299 C C . ARG A 1 163 ? -0.351 -15.493 -22.402 1.00 64.50 163 ARG A C 1
ATOM 1301 O O . ARG A 1 163 ? -0.734 -14.936 -21.378 1.00 64.50 163 ARG A O 1
ATOM 1308 N N . ASP A 1 164 ? -1.196 -16.034 -23.276 1.00 59.12 164 ASP A N 1
ATOM 1309 C CA . ASP A 1 164 ? -2.655 -15.941 -23.179 1.00 59.12 164 ASP A CA 1
ATOM 1310 C C . ASP A 1 164 ? -3.245 -17.265 -22.684 1.00 59.12 164 ASP A C 1
ATOM 1312 O O . ASP A 1 164 ? -3.607 -18.146 -23.464 1.00 59.12 164 ASP A O 1
ATOM 1316 N N . LEU A 1 165 ? -3.383 -17.387 -21.359 1.00 53.03 165 LEU A N 1
ATOM 1317 C CA . LEU A 1 165 ? -3.923 -18.580 -20.698 1.00 53.03 165 LEU A CA 1
ATOM 1318 C C . LEU A 1 165 ? -5.372 -18.900 -21.099 1.00 53.03 165 LEU A C 1
ATOM 1320 O O . LEU A 1 165 ? -5.792 -20.054 -20.960 1.00 53.03 165 LEU A O 1
ATOM 1324 N N . SER A 1 166 ? -6.137 -17.908 -21.563 1.00 54.81 166 SER A N 1
ATOM 1325 C CA . SER A 1 166 ? -7.537 -18.081 -21.958 1.00 54.81 166 SER A CA 1
ATOM 1326 C C . SER A 1 166 ? -7.646 -18.756 -23.326 1.00 54.81 166 SER A C 1
ATOM 1328 O O . SER A 1 166 ? -8.339 -19.768 -23.448 1.00 54.81 166 SER A O 1
ATOM 1330 N N . ALA A 1 167 ? -6.865 -18.300 -24.309 1.00 66.31 167 ALA A N 1
ATOM 1331 C CA . ALA A 1 167 ? -6.772 -18.921 -25.631 1.00 66.31 167 ALA A CA 1
ATOM 1332 C C . ALA A 1 167 ? -6.249 -20.361 -25.536 1.00 66.31 167 ALA A C 1
ATOM 1334 O O . ALA A 1 167 ? -6.770 -21.287 -26.155 1.00 66.31 167 ALA A O 1
ATOM 1335 N N . GLU A 1 168 ? -5.261 -20.559 -24.672 1.00 71.62 168 GLU A N 1
ATOM 1336 C CA . GLU A 1 168 ? -4.662 -21.853 -24.372 1.00 71.62 168 GLU A CA 1
ATOM 1337 C C . GLU A 1 168 ? -5.725 -22.829 -23.781 1.00 71.62 168 GLU A C 1
ATOM 1339 O O . GLU A 1 168 ? -5.684 -24.030 -24.057 1.00 71.62 168 GLU A O 1
ATOM 1344 N N . ARG A 1 169 ? -6.720 -22.343 -23.000 1.00 63.78 169 ARG A N 1
ATOM 1345 C CA . ARG A 1 169 ? -7.846 -23.159 -22.459 1.00 63.78 169 ARG A CA 1
ATOM 1346 C C . ARG A 1 169 ? -8.900 -23.452 -23.521 1.00 63.78 169 ARG A C 1
ATOM 1348 O O . ARG A 1 169 ? -9.415 -24.565 -23.561 1.00 63.78 169 ARG A O 1
ATOM 1355 N N . ALA A 1 170 ? -9.200 -22.479 -24.375 1.00 65.38 170 ALA A N 1
ATOM 1356 C CA . ALA A 1 170 ? -10.151 -22.654 -25.466 1.00 65.38 170 ALA A CA 1
ATOM 1357 C C . ALA A 1 170 ? -9.664 -23.705 -26.479 1.00 65.38 170 ALA A C 1
ATOM 1359 O O . ALA A 1 170 ? -10.425 -24.599 -26.847 1.00 65.38 170 ALA A O 1
ATOM 1360 N N . LEU A 1 171 ? -8.379 -23.665 -26.847 1.00 79.75 171 LEU A N 1
ATOM 1361 C CA . LEU A 1 171 ? -7.766 -24.683 -27.701 1.00 79.75 171 LEU A CA 1
ATOM 1362 C C . LEU A 1 171 ? -7.807 -26.066 -27.040 1.00 79.75 171 LEU A C 1
ATOM 1364 O O . LEU A 1 171 ? -8.195 -27.037 -27.680 1.00 79.75 171 LEU A O 1
ATOM 1368 N N . GLN A 1 172 ? -7.488 -26.167 -25.748 1.00 74.62 172 GLN A N 1
ATOM 1369 C CA . GLN A 1 172 ? -7.585 -27.435 -25.021 1.00 74.62 172 GLN A CA 1
ATOM 1370 C C . GLN A 1 172 ? -9.011 -28.010 -25.050 1.00 74.62 172 GLN A C 1
ATOM 1372 O O . GLN A 1 172 ? -9.188 -29.190 -25.347 1.00 74.62 172 GLN A O 1
ATOM 1377 N N . ALA A 1 173 ? -10.027 -27.182 -24.797 1.00 68.88 173 ALA A N 1
ATOM 1378 C CA . ALA A 1 173 ? -11.423 -27.605 -24.865 1.00 68.88 173 ALA A CA 1
ATOM 1379 C C . ALA A 1 173 ? -11.820 -28.060 -26.282 1.00 68.88 173 ALA A C 1
ATOM 1381 O O . ALA A 1 173 ? -12.529 -29.052 -26.434 1.00 68.88 173 ALA A O 1
ATOM 1382 N N . TRP A 1 174 ? -11.321 -27.391 -27.327 1.00 79.56 174 TRP A N 1
ATOM 1383 C CA . TRP A 1 174 ? -11.542 -27.787 -28.721 1.00 79.56 174 TRP A CA 1
ATOM 1384 C C . TRP A 1 174 ? -10.871 -29.125 -29.062 1.00 79.56 174 TRP A C 1
ATOM 1386 O O . TRP A 1 174 ? -11.488 -29.994 -29.679 1.00 79.56 174 TRP A O 1
ATOM 1396 N N . LEU A 1 175 ? -9.636 -29.326 -28.592 1.00 79.12 175 LEU A N 1
ATOM 1397 C CA . LEU A 1 175 ? -8.886 -30.569 -28.771 1.00 79.12 175 LEU A CA 1
ATOM 1398 C C . LEU A 1 175 ? -9.532 -31.754 -28.037 1.00 79.12 175 LEU A C 1
ATOM 1400 O O . LEU A 1 175 ? -9.402 -32.881 -28.512 1.00 79.12 175 LEU A O 1
ATOM 1404 N N . GLN A 1 176 ? -10.216 -31.503 -26.914 1.00 70.62 176 GLN A N 1
ATOM 1405 C CA . GLN A 1 176 ? -10.916 -32.510 -26.108 1.00 70.62 176 GLN A CA 1
ATOM 1406 C C . GLN A 1 176 ? -12.363 -32.776 -26.570 1.00 70.62 176 GLN A C 1
ATOM 1408 O O . GLN A 1 176 ? -12.859 -33.883 -26.378 1.00 70.62 176 GLN A O 1
ATOM 1413 N N . GLY A 1 177 ? -13.047 -31.785 -27.156 1.00 62.41 177 GLY A N 1
ATOM 1414 C CA . GLY A 1 177 ? -14.492 -31.832 -27.429 1.00 62.41 177 GLY A CA 1
ATOM 1415 C C . GLY A 1 177 ? -14.909 -32.001 -28.893 1.00 62.41 177 GLY A C 1
ATOM 1416 O O . GLY A 1 177 ? -16.096 -32.190 -29.159 1.00 62.41 177 GLY A O 1
ATOM 1417 N N . GLY A 1 178 ? -13.979 -31.927 -29.851 1.00 52.78 178 GLY A N 1
ATOM 1418 C CA . GLY A 1 178 ? -14.317 -31.934 -31.278 1.00 52.78 178 GLY A CA 1
ATOM 1419 C C . GLY A 1 178 ? -15.170 -30.725 -31.703 1.00 52.78 178 GLY A C 1
ATOM 1420 O O . GLY A 1 178 ? -15.594 -29.899 -30.893 1.00 52.78 178 GLY A O 1
ATOM 1421 N N . SER A 1 179 ? -15.437 -30.598 -33.006 1.00 47.28 179 SER A N 1
ATOM 1422 C CA . SER A 1 179 ? -16.053 -29.407 -33.625 1.00 47.28 179 SER A CA 1
ATOM 1423 C C . SER A 1 179 ? -17.447 -29.015 -33.092 1.00 47.28 179 SER A C 1
ATOM 1425 O O . SER A 1 179 ? -17.914 -27.911 -33.370 1.00 47.28 179 SER A O 1
ATOM 1427 N N . ALA A 1 180 ? -18.097 -29.859 -32.284 1.00 40.91 180 ALA A N 1
ATOM 1428 C CA . ALA A 1 180 ? -19.424 -29.617 -31.715 1.00 40.91 180 ALA A CA 1
ATOM 1429 C C . ALA A 1 180 ? -19.449 -28.583 -30.567 1.00 40.91 180 ALA A C 1
ATOM 1431 O O . ALA A 1 180 ? -20.492 -27.979 -30.316 1.00 40.91 180 ALA A O 1
ATOM 1432 N N . ALA A 1 181 ? -18.320 -28.314 -29.897 1.00 37.84 181 ALA A N 1
ATOM 1433 C CA . ALA A 1 181 ? -18.249 -27.315 -28.821 1.00 37.84 181 ALA A CA 1
ATOM 1434 C C . ALA A 1 181 ? -18.147 -25.857 -29.328 1.00 37.84 181 ALA A C 1
ATOM 1436 O O . ALA A 1 181 ? -18.384 -24.918 -28.570 1.00 37.84 181 ALA A O 1
ATOM 1437 N N . ALA A 1 182 ? -17.840 -25.652 -30.616 1.00 38.38 182 ALA A N 1
ATOM 1438 C CA . ALA A 1 182 ? -17.619 -24.325 -31.203 1.00 38.38 182 ALA A CA 1
ATOM 1439 C C . ALA A 1 182 ? -18.909 -23.615 -31.672 1.00 38.38 182 ALA A C 1
ATOM 1441 O O . ALA A 1 182 ? -18.904 -22.408 -31.904 1.00 38.38 182 ALA A O 1
ATOM 1442 N N . ALA A 1 183 ? -20.041 -24.321 -31.772 1.00 37.06 183 ALA A N 1
ATOM 1443 C CA . ALA A 1 183 ? -21.266 -23.778 -32.370 1.00 37.06 183 ALA A CA 1
ATOM 1444 C C . ALA A 1 183 ? -22.136 -22.910 -31.430 1.00 37.06 183 ALA A C 1
ATOM 1446 O O . ALA A 1 183 ? -23.195 -22.442 -31.839 1.00 37.06 183 ALA A O 1
ATOM 1447 N N . ARG A 1 184 ? -21.710 -22.651 -30.184 1.00 36.31 184 ARG A N 1
ATOM 1448 C CA . ARG A 1 184 ? -22.403 -21.725 -29.255 1.00 36.31 184 ARG A CA 1
ATOM 1449 C C . ARG A 1 184 ? -21.677 -20.393 -29.031 1.00 36.31 184 ARG A C 1
ATOM 1451 O O . ARG A 1 184 ? -22.052 -19.647 -28.135 1.00 36.31 184 ARG A O 1
ATOM 1458 N N . GLY A 1 185 ? -20.671 -20.078 -29.846 1.00 31.58 185 GLY A N 1
ATOM 1459 C CA . GLY A 1 185 ? -19.826 -18.891 -29.673 1.00 31.58 185 GLY A CA 1
ATOM 1460 C C . GLY A 1 185 ? -19.577 -18.098 -30.953 1.00 31.58 185 GLY A C 1
ATOM 1461 O O . GLY A 1 185 ? -18.488 -17.567 -31.131 1.00 31.58 185 GLY A O 1
ATOM 1462 N N . ALA A 1 186 ? -20.544 -18.012 -31.867 1.00 36.28 186 ALA A N 1
ATOM 1463 C CA . ALA A 1 186 ? -20.445 -17.094 -33.001 1.00 36.28 186 ALA A CA 1
ATOM 1464 C C . ALA A 1 186 ? -20.879 -15.684 -32.559 1.00 36.28 186 ALA A C 1
ATOM 1466 O O . ALA A 1 186 ? -22.023 -15.284 -32.754 1.00 36.28 186 ALA A O 1
ATOM 1467 N N . GLY A 1 187 ? -19.966 -14.954 -31.911 1.00 33.66 187 GLY A N 1
ATOM 1468 C CA . GLY A 1 187 ? -20.164 -13.549 -31.542 1.00 33.66 187 GLY A CA 1
ATOM 1469 C C . GLY A 1 187 ? -19.669 -13.197 -30.142 1.00 33.66 187 GLY A C 1
ATOM 1470 O O . GLY A 1 187 ? -20.475 -13.001 -29.242 1.00 33.66 187 GLY A O 1
ATOM 1471 N N . GLY A 1 188 ? -18.350 -13.047 -29.993 1.00 36.44 188 GLY A N 1
ATOM 1472 C CA . GLY A 1 188 ? -17.717 -12.512 -28.784 1.00 36.44 188 GLY A CA 1
ATOM 1473 C C . GLY A 1 188 ? -17.508 -13.554 -27.683 1.00 36.44 188 GLY A C 1
ATOM 1474 O O . GLY A 1 188 ? -18.431 -14.249 -27.272 1.00 36.44 188 GLY A O 1
ATOM 1475 N N . MET A 1 189 ? -16.270 -13.657 -27.197 1.00 35.19 189 MET A N 1
ATOM 1476 C CA . MET A 1 189 ? -15.942 -14.435 -25.999 1.00 35.19 189 MET A CA 1
ATOM 1477 C C . MET A 1 189 ? -16.817 -13.986 -24.810 1.00 35.19 189 MET A C 1
ATOM 1479 O O . MET A 1 189 ? -17.002 -12.780 -24.628 1.00 35.19 189 MET A O 1
ATOM 1483 N N . PRO A 1 190 ? -17.366 -14.915 -24.005 1.00 32.22 190 PRO A N 1
ATOM 1484 C CA . PRO A 1 190 ? -18.311 -14.578 -22.950 1.00 32.22 190 PRO A CA 1
ATOM 1485 C C . PRO A 1 190 ? -17.645 -13.857 -21.772 1.00 32.22 190 PRO A C 1
ATOM 1487 O O . PRO A 1 190 ? -16.532 -14.174 -21.351 1.00 32.22 190 PRO A O 1
ATOM 1490 N N . LEU A 1 191 ? -18.399 -12.895 -21.239 1.00 30.92 191 LEU A N 1
ATOM 1491 C CA . LEU A 1 191 ? -18.169 -12.170 -19.994 1.00 30.92 191 LEU A CA 1
ATOM 1492 C C . LEU A 1 191 ? -18.020 -13.140 -18.814 1.00 30.92 191 LEU A C 1
ATOM 1494 O O . LEU A 1 191 ? -18.789 -14.092 -18.678 1.00 30.92 191 LEU A O 1
ATOM 1498 N N . ALA A 1 192 ? -17.059 -12.859 -17.936 1.00 27.38 192 ALA A N 1
ATOM 1499 C CA . ALA A 1 192 ? -16.918 -13.541 -16.659 1.00 27.38 192 ALA A CA 1
ATOM 1500 C C . ALA A 1 192 ? -18.187 -13.342 -15.806 1.00 27.38 192 ALA A C 1
ATOM 1502 O O . ALA A 1 192 ? -18.504 -12.230 -15.389 1.00 27.38 192 ALA A O 1
ATOM 1503 N N . ALA A 1 193 ? -18.896 -14.438 -15.547 1.00 23.95 193 ALA A N 1
ATOM 1504 C CA . ALA A 1 193 ? -19.953 -14.573 -14.549 1.00 23.95 193 ALA A CA 1
ATOM 1505 C C . ALA A 1 193 ? -19.703 -15.878 -13.753 1.00 23.95 193 ALA A C 1
ATOM 1507 O O . ALA A 1 193 ? -18.944 -16.735 -14.215 1.00 23.95 193 ALA A O 1
ATOM 1508 N N . PRO A 1 194 ? -20.240 -16.002 -12.527 1.00 31.64 194 PRO A N 1
ATOM 1509 C CA . PRO A 1 194 ? -19.530 -16.570 -11.385 1.00 31.64 194 PRO A CA 1
ATOM 1510 C C . PRO A 1 194 ? -19.619 -18.097 -11.324 1.00 31.64 194 PRO A C 1
ATOM 1512 O O . PRO A 1 194 ? -20.681 -18.670 -11.551 1.00 31.64 194 PRO A O 1
ATOM 1515 N N . LEU A 1 195 ? -18.535 -18.755 -10.907 1.00 26.30 195 LEU A N 1
ATOM 1516 C CA . LEU A 1 195 ? -18.627 -20.098 -10.335 1.00 26.30 195 LEU A CA 1
ATOM 1517 C C . LEU A 1 195 ? -18.684 -19.975 -8.810 1.00 26.30 195 LEU A C 1
ATOM 1519 O O . LEU A 1 195 ? -17.672 -20.012 -8.118 1.00 26.30 195 LEU A O 1
ATOM 1523 N N . VAL A 1 196 ? -19.903 -19.817 -8.296 1.00 27.88 196 VAL A N 1
ATOM 1524 C CA . VAL A 1 196 ? -20.260 -20.302 -6.963 1.00 27.88 196 VAL A CA 1
ATOM 1525 C C . VAL A 1 196 ? -20.778 -21.722 -7.162 1.00 27.88 196 VAL A C 1
ATOM 1527 O O . VAL A 1 196 ? -21.904 -21.899 -7.612 1.00 27.88 196 VAL A O 1
ATOM 1530 N N . GLN A 1 197 ? -19.969 -22.729 -6.837 1.00 26.53 197 GLN A N 1
ATOM 1531 C CA . GLN A 1 197 ? -20.468 -24.056 -6.470 1.00 26.53 197 GLN A CA 1
ATOM 1532 C C . GLN A 1 197 ? -19.669 -24.584 -5.274 1.00 26.53 197 GLN A C 1
ATOM 1534 O O . GLN A 1 197 ? -18.571 -25.112 -5.397 1.00 26.53 197 GLN A O 1
ATOM 1539 N N . SER A 1 198 ? -20.256 -24.330 -4.104 1.00 25.92 198 SER A N 1
ATOM 1540 C CA . SER A 1 198 ? -20.347 -25.199 -2.927 1.00 25.92 198 SER A CA 1
ATOM 1541 C C . SER A 1 198 ? -19.434 -26.431 -2.875 1.00 25.92 198 SER A C 1
ATOM 1543 O O . SER A 1 198 ? -19.775 -27.489 -3.405 1.00 25.92 198 SER A O 1
ATOM 1545 N N . VAL A 1 199 ? -18.379 -26.334 -2.067 1.00 23.02 199 VAL A N 1
ATOM 1546 C CA . VAL A 1 199 ? -17.935 -27.455 -1.231 1.00 23.02 199 VAL A CA 1
ATOM 1547 C C . VAL A 1 199 ? -18.405 -27.132 0.182 1.00 23.02 199 VAL A C 1
ATOM 1549 O O . VAL A 1 199 ? -17.810 -26.313 0.877 1.00 23.02 199 VAL A O 1
ATOM 1552 N N . ALA A 1 200 ? -19.528 -27.725 0.579 1.00 23.11 200 ALA A N 1
ATOM 1553 C CA . ALA A 1 200 ? -19.941 -27.740 1.972 1.00 23.11 200 ALA A CA 1
ATOM 1554 C C . ALA A 1 200 ? -19.004 -28.701 2.713 1.00 23.11 200 ALA A C 1
ATOM 1556 O O . ALA A 1 200 ? -19.187 -29.915 2.682 1.00 23.11 200 ALA A O 1
ATOM 1557 N N . VAL A 1 201 ? -17.961 -28.153 3.332 1.00 23.73 201 VAL A N 1
ATOM 1558 C CA . VAL A 1 201 ? -17.331 -28.804 4.478 1.00 23.73 201 VAL A CA 1
ATOM 1559 C C . VAL A 1 201 ? -18.213 -28.440 5.664 1.00 23.73 201 VAL A C 1
ATOM 1561 O O . VAL A 1 201 ? -18.335 -27.260 5.991 1.00 23.73 201 VAL A O 1
ATOM 1564 N N . GLU A 1 202 ? -18.871 -29.427 6.271 1.00 25.92 202 GLU A N 1
ATOM 1565 C CA . GLU A 1 202 ? -19.523 -29.245 7.568 1.00 25.92 202 GLU A CA 1
ATOM 1566 C C . GLU A 1 202 ? -18.448 -28.875 8.598 1.00 25.92 202 GLU A C 1
ATOM 1568 O O . GLU A 1 202 ? -17.763 -29.728 9.161 1.00 25.92 202 GLU A O 1
ATOM 1573 N N . LEU A 1 203 ? -18.258 -27.574 8.803 1.00 26.75 203 LEU A N 1
ATOM 1574 C CA . LEU A 1 203 ? -17.529 -27.039 9.938 1.00 26.75 203 LEU A CA 1
ATOM 1575 C C . LEU A 1 203 ? -18.533 -26.875 11.075 1.00 26.75 203 LEU A C 1
ATOM 1577 O O . LEU A 1 203 ? -19.496 -26.115 10.979 1.00 26.75 203 LEU A O 1
ATOM 1581 N N . SER A 1 204 ? -18.296 -27.640 12.136 1.00 26.00 204 SER A N 1
ATOM 1582 C CA . SER A 1 204 ? -18.984 -27.569 13.421 1.00 26.00 204 SER A CA 1
ATOM 1583 C C . SER A 1 204 ? -19.229 -26.123 13.859 1.00 26.00 204 SER A C 1
ATOM 1585 O O . SER A 1 204 ? -18.311 -25.302 13.870 1.00 26.00 204 SER A O 1
ATOM 1587 N N . SER A 1 205 ? -20.462 -25.843 14.266 1.00 29.52 205 SER A N 1
ATOM 1588 C CA . SER A 1 205 ? -21.032 -24.532 14.586 1.00 29.52 205 SER A CA 1
ATOM 1589 C C . SER A 1 205 ? -20.544 -23.880 15.892 1.00 29.52 205 SER A C 1
ATOM 1591 O O . SER A 1 205 ? -21.306 -23.151 16.514 1.00 29.52 205 SER A O 1
ATOM 1593 N N . ASP A 1 206 ? -19.291 -24.082 16.297 1.00 28.52 206 ASP A N 1
ATOM 1594 C CA . ASP A 1 206 ? -18.704 -23.427 17.480 1.00 28.52 206 ASP A CA 1
ATOM 1595 C C . ASP A 1 206 ? -17.642 -22.387 17.086 1.00 28.52 206 ASP A C 1
ATOM 1597 O O . ASP A 1 206 ? -16.528 -22.339 17.609 1.00 28.52 206 ASP A O 1
ATOM 1601 N N . ALA A 1 207 ? -17.991 -21.499 16.153 1.00 33.38 207 ALA A N 1
ATOM 1602 C CA . ALA A 1 207 ? -17.241 -20.266 15.932 1.00 33.38 207 ALA A CA 1
ATOM 1603 C C . ALA A 1 207 ? -17.732 -19.198 16.921 1.00 33.38 207 ALA A C 1
ATOM 1605 O O . ALA A 1 207 ? -18.495 -18.295 16.581 1.00 33.38 207 ALA A O 1
ATOM 1606 N N . SER A 1 208 ? -17.303 -19.324 18.178 1.00 31.09 208 SER A N 1
ATOM 1607 C CA . SER A 1 208 ? -17.368 -18.223 19.142 1.00 31.09 208 SER A CA 1
ATOM 1608 C C . SER A 1 208 ? -16.685 -16.994 18.532 1.00 31.09 208 SER A C 1
ATOM 1610 O O . SER A 1 208 ? -15.540 -17.097 18.089 1.00 31.09 208 SER A O 1
ATOM 1612 N N . ALA A 1 209 ? -17.364 -15.842 18.516 1.00 33.44 209 ALA A N 1
ATOM 1613 C CA . ALA A 1 209 ? -16.791 -14.565 18.086 1.00 33.44 209 ALA A CA 1
ATOM 1614 C C . ALA A 1 209 ? -15.393 -14.336 18.705 1.00 33.44 209 ALA A C 1
ATOM 1616 O O . ALA A 1 209 ? -15.177 -14.729 19.860 1.00 33.44 209 ALA A O 1
ATOM 1617 N N . PRO A 1 210 ? -14.442 -13.708 17.984 1.00 37.47 210 PRO A N 1
ATOM 1618 C CA . PRO A 1 210 ? -13.112 -13.448 18.519 1.00 37.47 210 PRO A CA 1
ATOM 1619 C C . PRO A 1 210 ? -13.228 -12.665 19.833 1.00 37.47 210 PRO A C 1
ATOM 1621 O O . PRO A 1 210 ? -13.724 -11.540 19.875 1.00 37.47 210 PRO A O 1
ATOM 1624 N N . ARG A 1 211 ? -12.809 -13.296 20.936 1.00 40.69 211 ARG A N 1
ATOM 1625 C CA . ARG A 1 211 ? -12.744 -12.658 22.254 1.00 40.69 211 ARG A CA 1
ATOM 1626 C C . ARG A 1 211 ? -11.733 -11.515 22.182 1.00 40.69 211 ARG A C 1
ATOM 1628 O O . ARG A 1 211 ? -10.564 -11.762 21.893 1.00 40.69 211 ARG A O 1
ATOM 1635 N N . ALA A 1 212 ? -12.172 -10.295 22.488 1.00 49.19 212 ALA A N 1
ATOM 1636 C CA . ALA A 1 212 ? -11.276 -9.165 22.704 1.00 49.19 212 ALA A CA 1
ATOM 1637 C C . ALA A 1 212 ? -10.228 -9.535 23.769 1.00 49.19 212 ALA A C 1
ATOM 1639 O O . ALA A 1 212 ? -10.569 -10.045 24.842 1.00 49.19 212 ALA A O 1
ATOM 1640 N N . PHE A 1 213 ? -8.950 -9.322 23.458 1.00 48.97 213 PHE A N 1
ATOM 1641 C CA . PHE A 1 213 ? -7.861 -9.587 24.394 1.00 48.97 213 PHE A CA 1
ATOM 1642 C C . PHE A 1 213 ? -7.777 -8.464 25.438 1.00 48.97 213 PHE A C 1
ATOM 1644 O O . PHE A 1 213 ? -8.039 -7.303 25.132 1.00 48.97 213 PHE A O 1
ATOM 1651 N N . ALA A 1 214 ? -7.401 -8.800 26.677 1.00 54.72 214 ALA A N 1
ATOM 1652 C CA . ALA A 1 214 ? -7.140 -7.797 27.711 1.00 54.72 214 ALA A CA 1
ATOM 1653 C C . ALA A 1 214 ? -6.025 -6.834 27.257 1.00 54.72 214 ALA A C 1
ATOM 1655 O O . ALA A 1 214 ? -5.047 -7.282 26.657 1.00 54.72 214 ALA A O 1
ATOM 1656 N N . ALA A 1 215 ? -6.154 -5.538 27.563 1.00 57.03 215 ALA A N 1
ATOM 1657 C CA . ALA A 1 215 ? -5.250 -4.483 27.086 1.00 57.03 215 ALA A CA 1
ATOM 1658 C C . ALA A 1 215 ? -3.760 -4.788 27.348 1.00 57.03 215 ALA A C 1
ATOM 1660 O O . ALA A 1 215 ? -2.940 -4.662 26.441 1.00 57.03 215 ALA A O 1
ATOM 1661 N N . ASP A 1 216 ? -3.431 -5.312 28.531 1.00 47.16 216 ASP A N 1
ATOM 1662 C CA . ASP A 1 216 ? -2.059 -5.678 28.915 1.00 47.16 216 ASP A CA 1
ATOM 1663 C C . ASP A 1 216 ? -1.476 -6.807 28.042 1.00 47.16 216 ASP A C 1
ATOM 1665 O O . ASP A 1 216 ? -0.284 -6.834 27.730 1.00 47.16 216 ASP A O 1
ATOM 1669 N N . ALA A 1 217 ? -2.322 -7.743 27.596 1.00 55.25 217 ALA A N 1
ATOM 1670 C CA . ALA A 1 217 ? -1.915 -8.829 26.707 1.00 55.25 217 ALA A CA 1
ATOM 1671 C C . ALA A 1 217 ? -1.696 -8.345 25.265 1.00 55.25 217 ALA A C 1
ATOM 1673 O O . ALA A 1 217 ? -0.887 -8.931 24.542 1.00 55.25 217 ALA A O 1
ATOM 1674 N N . VAL A 1 218 ? -2.398 -7.286 24.848 1.00 59.25 218 VAL A N 1
ATOM 1675 C CA . VAL A 1 218 ? -2.189 -6.635 23.548 1.00 59.25 218 VAL A CA 1
ATOM 1676 C C . VAL A 1 218 ? -0.895 -5.833 23.566 1.00 59.25 218 VAL A C 1
ATOM 1678 O O . VAL A 1 218 ? -0.099 -5.959 22.641 1.00 59.25 218 VAL A O 1
ATOM 1681 N N . GLU A 1 219 ? -0.626 -5.083 24.634 1.00 59.34 219 GLU A N 1
ATOM 1682 C CA . GLU A 1 219 ? 0.611 -4.311 24.771 1.00 59.34 219 GLU A CA 1
ATOM 1683 C C . GLU A 1 219 ? 1.862 -5.203 24.732 1.00 59.34 219 GLU A C 1
ATOM 1685 O O . GLU A 1 219 ? 2.811 -4.921 23.998 1.00 59.34 219 GLU A O 1
ATOM 1690 N N . ALA A 1 220 ? 1.830 -6.350 25.418 1.00 53.59 220 ALA A N 1
ATOM 1691 C CA . ALA A 1 220 ? 2.921 -7.324 25.389 1.00 53.59 220 ALA A CA 1
ATOM 1692 C C . ALA A 1 220 ? 3.182 -7.935 23.994 1.00 53.59 220 ALA A C 1
ATOM 1694 O O . ALA A 1 220 ? 4.294 -8.386 23.720 1.00 53.59 220 ALA A O 1
ATOM 1695 N N . ARG A 1 221 ? 2.174 -7.977 23.111 1.00 68.06 221 ARG A N 1
ATOM 1696 C CA . ARG A 1 221 ? 2.257 -8.611 21.778 1.00 68.06 221 ARG A CA 1
ATOM 1697 C C . ARG A 1 221 ? 2.498 -7.614 20.653 1.00 68.06 221 ARG A C 1
ATOM 1699 O O . ARG A 1 221 ? 3.259 -7.889 19.729 1.00 68.06 221 ARG A O 1
ATOM 1706 N N . CYS A 1 222 ? 1.840 -6.466 20.720 1.00 75.00 222 CYS A N 1
ATOM 1707 C CA . CYS A 1 222 ? 1.858 -5.456 19.675 1.00 75.00 222 CYS A CA 1
ATOM 1708 C C . CYS A 1 222 ? 2.876 -4.350 19.935 1.00 75.00 222 CYS A C 1
ATOM 1710 O O . CYS A 1 222 ? 3.287 -3.694 18.975 1.00 75.00 222 CYS A O 1
ATOM 1712 N N . GLY A 1 223 ? 3.319 -4.185 21.183 1.00 79.00 223 GLY A N 1
ATOM 1713 C CA . GLY A 1 223 ? 4.028 -3.006 21.660 1.00 79.00 223 GLY A CA 1
ATOM 1714 C C . GLY A 1 223 ? 3.070 -2.025 22.346 1.00 79.00 223 GLY A C 1
ATOM 1715 O O . GLY A 1 223 ? 1.863 -2.284 22.399 1.00 79.00 223 GLY A O 1
ATOM 1716 N N . PRO A 1 224 ? 3.585 -0.884 22.839 1.00 78.81 224 PRO A N 1
ATOM 1717 C CA . PRO A 1 224 ? 2.802 0.078 23.609 1.00 78.81 224 PRO A CA 1
ATOM 1718 C C . PRO A 1 224 ? 1.515 0.485 22.890 1.00 78.81 224 PRO A C 1
ATOM 1720 O O . PRO A 1 224 ? 1.446 0.498 21.655 1.00 78.81 224 PRO A O 1
ATOM 1723 N N . ALA A 1 225 ? 0.480 0.822 23.655 1.00 82.31 225 ALA A N 1
ATOM 1724 C CA . ALA A 1 225 ? -0.734 1.386 23.078 1.00 82.31 225 ALA A CA 1
ATOM 1725 C C . ALA A 1 225 ? -0.391 2.628 22.239 1.00 82.31 225 ALA A C 1
ATOM 1727 O O . ALA A 1 225 ? 0.410 3.463 22.665 1.00 82.31 225 ALA A O 1
ATOM 1728 N N . ILE A 1 226 ? -0.993 2.749 21.052 1.00 86.00 226 ILE A N 1
ATOM 1729 C CA . ILE A 1 226 ? -0.855 3.944 20.213 1.00 86.00 226 ILE A CA 1
ATOM 1730 C C . ILE A 1 226 ? -1.946 4.935 20.633 1.00 86.00 226 ILE A C 1
ATOM 1732 O O . ILE A 1 226 ? -3.128 4.675 20.376 1.00 86.00 226 ILE A O 1
ATOM 1736 N N . PRO A 1 227 ? -1.598 6.076 21.257 1.00 86.81 227 PRO A N 1
ATOM 1737 C CA . PRO A 1 227 ? -2.596 7.051 21.661 1.00 86.81 227 PRO A CA 1
ATOM 1738 C C . PRO A 1 227 ? -3.397 7.550 20.458 1.00 86.81 227 PRO A C 1
ATOM 1740 O O . PRO A 1 227 ? -2.835 7.866 19.408 1.00 86.81 227 PRO A O 1
ATOM 1743 N N . GLY A 1 228 ? -4.718 7.611 20.615 1.00 84.56 228 GLY A N 1
ATOM 1744 C CA . GLY A 1 228 ? -5.638 8.038 19.566 1.00 84.56 228 GLY A CA 1
ATOM 1745 C C . GLY A 1 228 ? -5.991 6.966 18.529 1.00 84.56 228 GLY A C 1
ATOM 1746 O O . GLY A 1 228 ? -6.882 7.224 17.732 1.00 84.56 228 GLY A O 1
ATOM 1747 N N . LEU A 1 229 ? -5.382 5.771 18.520 1.00 83.50 229 LEU A N 1
ATOM 1748 C CA . LEU A 1 229 ? -5.738 4.730 17.538 1.00 83.50 229 LEU A CA 1
ATOM 1749 C C . LEU A 1 229 ? -7.175 4.203 17.703 1.00 83.50 229 LEU A C 1
ATOM 1751 O O . LEU A 1 229 ? -7.796 3.824 16.722 1.00 83.50 229 LEU A O 1
ATOM 1755 N N . VAL A 1 230 ? -7.719 4.169 18.918 1.00 71.50 230 VAL A N 1
ATOM 1756 C CA . VAL A 1 230 ? -9.098 3.696 19.147 1.00 71.50 230 VAL A CA 1
ATOM 1757 C C . VAL A 1 230 ? -10.061 4.879 19.284 1.00 71.50 230 VAL A C 1
ATOM 1759 O O . VAL A 1 230 ? -11.110 4.887 18.651 1.00 71.50 230 VAL A O 1
ATOM 1762 N N . ASP A 1 231 ? -9.647 5.931 19.997 1.00 66.88 231 ASP A N 1
ATOM 1763 C CA . ASP A 1 231 ? -10.496 7.061 20.414 1.00 66.88 231 ASP A CA 1
ATOM 1764 C C . ASP A 1 231 ? -10.993 7.994 19.286 1.00 66.88 231 ASP A C 1
ATOM 1766 O O . ASP A 1 231 ? -11.735 8.935 19.557 1.00 66.88 231 ASP A O 1
ATOM 1770 N N . GLY A 1 232 ? -10.576 7.799 18.030 1.00 61.75 232 GLY A N 1
ATOM 1771 C CA . GLY A 1 232 ? -10.998 8.667 16.916 1.00 61.75 232 GLY A CA 1
ATOM 1772 C C . GLY A 1 232 ? -11.283 7.947 15.602 1.00 61.75 232 GLY A C 1
ATOM 1773 O O . GLY A 1 232 ? -11.475 8.578 14.558 1.00 61.75 232 GLY A O 1
ATOM 1774 N N . PHE A 1 233 ? -11.352 6.619 15.648 1.00 70.19 233 PHE A N 1
ATOM 1775 C CA . PHE A 1 233 ? -11.569 5.790 14.469 1.00 70.19 233 PHE A CA 1
ATOM 1776 C C . PHE A 1 233 ? -12.881 5.007 14.501 1.00 70.19 233 PHE A C 1
ATOM 1778 O O . PHE A 1 233 ? -13.016 4.032 13.758 1.00 70.19 233 PHE A O 1
ATOM 1785 N N . ASP A 1 234 ? -13.848 5.450 15.312 1.00 65.75 234 ASP A N 1
ATOM 1786 C CA . ASP A 1 234 ? -15.065 4.717 15.688 1.00 65.75 234 ASP A CA 1
ATOM 1787 C C . ASP A 1 234 ? -15.760 3.964 14.550 1.00 65.75 234 ASP A C 1
ATOM 1789 O O . ASP A 1 234 ? -16.361 2.928 14.813 1.00 65.75 234 ASP A O 1
ATOM 1793 N N . HIS A 1 235 ? -15.666 4.426 13.297 1.00 72.06 235 HIS A N 1
ATOM 1794 C CA . HIS A 1 235 ? -16.192 3.727 12.120 1.00 72.06 235 HIS A CA 1
ATOM 1795 C C . HIS A 1 235 ? -15.144 3.269 11.090 1.00 72.06 235 HIS A C 1
ATOM 1797 O O . HIS A 1 235 ? -15.427 2.348 10.331 1.00 72.06 235 HIS A O 1
ATOM 1803 N N . ALA A 1 236 ? -13.951 3.866 11.041 1.00 79.94 236 ALA A N 1
ATOM 1804 C CA . ALA A 1 236 ? -12.925 3.523 10.046 1.00 79.94 236 ALA A CA 1
ATOM 1805 C C . ALA A 1 236 ? -12.205 2.198 10.353 1.00 79.94 236 ALA A C 1
ATOM 1807 O O . ALA A 1 236 ? -11.763 1.511 9.435 1.00 79.94 236 ALA A O 1
ATOM 1808 N N . LEU A 1 237 ? -12.141 1.815 11.632 1.00 84.94 237 LEU A N 1
ATOM 1809 C CA . LEU A 1 237 ? -11.593 0.526 12.073 1.00 84.94 237 LEU A CA 1
ATOM 1810 C C . LEU A 1 237 ? -12.642 -0.588 12.172 1.00 84.94 237 LEU A C 1
ATOM 1812 O O . LEU A 1 237 ? -12.327 -1.688 12.621 1.00 84.94 237 LEU A O 1
ATOM 1816 N N . ARG A 1 238 ? -13.893 -0.321 11.781 1.00 82.88 238 ARG A N 1
ATOM 1817 C CA . ARG A 1 238 ? -14.938 -1.349 11.685 1.00 82.88 238 ARG A CA 1
ATOM 1818 C C . ARG A 1 238 ? -14.843 -2.093 10.346 1.00 82.88 238 ARG A C 1
ATOM 1820 O O . ARG A 1 238 ? -14.242 -1.564 9.405 1.00 82.88 238 ARG A O 1
ATOM 1827 N N . PRO A 1 239 ? -15.468 -3.279 10.241 1.00 86.00 239 PRO A N 1
ATOM 1828 C CA . PRO A 1 239 ? -15.715 -3.951 8.968 1.00 86.00 239 PRO A CA 1
ATOM 1829 C C . PRO A 1 239 ? -16.110 -2.997 7.832 1.00 86.00 239 PRO A C 1
ATOM 1831 O O . PRO A 1 239 ? -17.024 -2.181 7.980 1.00 86.00 239 PRO A O 1
ATOM 1834 N N . GLY A 1 240 ? -15.384 -3.062 6.715 1.00 86.38 240 GLY A N 1
ATOM 1835 C CA . GLY A 1 240 ? -15.642 -2.277 5.509 1.00 86.38 240 GLY A CA 1
ATOM 1836 C C . GLY A 1 240 ? -15.185 -0.815 5.562 1.00 86.38 240 GLY A C 1
ATOM 1837 O O . GLY A 1 240 ? -15.438 -0.077 4.604 1.00 86.38 240 GLY A O 1
ATOM 1838 N N . GLY A 1 241 ? -14.533 -0.384 6.646 1.00 93.25 241 GLY A N 1
ATOM 1839 C CA . GLY A 1 241 ? -13.950 0.949 6.786 1.00 93.25 241 GLY A CA 1
ATOM 1840 C C . GLY A 1 241 ? -12.561 1.078 6.151 1.00 93.25 241 GLY A C 1
ATOM 1841 O O . GLY A 1 241 ? -11.826 0.098 6.028 1.00 93.25 241 GLY A O 1
ATOM 1842 N N . PHE A 1 242 ? -12.196 2.301 5.764 1.00 95.56 242 PHE A N 1
ATOM 1843 C CA . PHE A 1 242 ? -10.855 2.663 5.306 1.00 95.56 242 PHE A CA 1
ATOM 1844 C C . PHE A 1 242 ? -10.113 3.496 6.346 1.00 95.56 242 PHE A C 1
ATOM 1846 O O . PHE A 1 242 ? -10.613 4.525 6.809 1.00 95.56 242 PHE A O 1
ATOM 1853 N N . LEU A 1 243 ? -8.871 3.110 6.607 1.00 95.88 243 LEU A N 1
ATOM 1854 C CA . LEU A 1 243 ? -7.869 3.939 7.253 1.00 95.88 243 LEU A CA 1
ATOM 1855 C C . LEU A 1 243 ? -6.751 4.235 6.250 1.00 95.88 243 LEU A C 1
ATOM 1857 O O . LEU A 1 243 ? -5.920 3.371 5.982 1.00 95.88 243 LEU A O 1
ATOM 1861 N N . LEU A 1 244 ? -6.731 5.450 5.700 1.00 96.56 244 LEU A N 1
ATOM 1862 C CA . LEU A 1 244 ? -5.662 5.918 4.821 1.00 96.56 244 LEU A CA 1
ATOM 1863 C C . LEU A 1 244 ? -4.551 6.564 5.652 1.00 96.56 244 LEU A C 1
ATOM 1865 O O . LEU A 1 244 ? -4.791 7.511 6.402 1.00 96.56 244 LEU A O 1
ATOM 1869 N N . LEU A 1 245 ? -3.336 6.052 5.510 1.00 95.94 245 LEU A N 1
ATOM 1870 C CA . LEU A 1 245 ? -2.133 6.571 6.142 1.00 95.94 245 LEU A CA 1
ATOM 1871 C C . LEU A 1 245 ? -1.209 7.078 5.038 1.00 95.94 245 LEU A C 1
ATOM 1873 O O . LEU A 1 245 ? -0.621 6.288 4.292 1.00 95.94 245 LEU A O 1
ATOM 1877 N N . GLY A 1 246 ? -1.117 8.401 4.931 1.00 87.88 246 GLY A N 1
ATOM 1878 C CA . GLY A 1 246 ? -0.128 9.060 4.092 1.00 87.88 246 GLY A CA 1
ATOM 1879 C C . GLY A 1 246 ? 1.289 8.757 4.584 1.00 87.88 246 GLY A C 1
ATOM 1880 O O . GLY A 1 246 ? 1.520 8.629 5.779 1.00 87.88 246 GLY A O 1
ATOM 1881 N N . GLN A 1 247 ? 2.268 8.640 3.696 1.00 83.62 247 GLN A N 1
ATOM 1882 C CA . GLN A 1 247 ? 3.667 8.542 4.089 1.00 83.62 247 GLN A CA 1
ATOM 1883 C C . GLN A 1 247 ? 4.605 9.327 3.181 1.00 83.62 247 GLN A C 1
ATOM 1885 O O . GLN A 1 247 ? 4.316 9.609 2.016 1.00 83.62 247 GLN A O 1
ATOM 1890 N N . VAL A 1 248 ? 5.804 9.547 3.716 1.00 76.38 248 VAL A N 1
ATOM 1891 C CA . VAL A 1 248 ? 7.026 9.713 2.931 1.00 76.38 248 VAL A CA 1
ATOM 1892 C C . VAL A 1 248 ? 7.684 8.326 2.815 1.00 76.38 248 VAL A C 1
ATOM 1894 O O . VAL A 1 248 ? 8.061 7.759 3.850 1.00 76.38 248 VAL A O 1
ATOM 1897 N N . PRO A 1 249 ? 7.796 7.744 1.602 1.00 82.88 249 PRO A N 1
ATOM 1898 C CA . PRO A 1 249 ? 8.440 6.446 1.400 1.00 82.88 249 PRO A CA 1
ATOM 1899 C C . PRO A 1 249 ? 9.899 6.434 1.862 1.00 82.88 249 PRO A C 1
ATOM 1901 O O . PRO A 1 249 ? 10.532 7.481 1.958 1.00 82.88 249 PRO A O 1
ATOM 1904 N N . GLY A 1 250 ? 10.434 5.237 2.121 1.00 85.62 250 GLY A N 1
ATOM 1905 C CA . GLY A 1 250 ? 11.849 5.049 2.451 1.00 85.62 250 GLY A CA 1
ATOM 1906 C C . GLY A 1 250 ? 12.244 5.336 3.897 1.00 85.62 250 GLY A C 1
ATOM 1907 O O . GLY A 1 250 ? 13.429 5.513 4.175 1.00 85.62 250 GLY A O 1
ATOM 1908 N N . THR A 1 251 ? 11.291 5.345 4.827 1.00 88.94 251 THR A N 1
ATOM 1909 C CA . THR A 1 251 ? 11.554 5.442 6.272 1.00 88.94 251 THR A CA 1
ATOM 1910 C C . THR A 1 251 ? 11.434 4.076 6.955 1.00 88.94 251 THR A C 1
ATOM 1912 O O . THR A 1 251 ? 10.743 3.183 6.457 1.00 88.94 251 THR A O 1
ATOM 1915 N N . ARG A 1 252 ? 12.116 3.873 8.091 1.00 91.44 252 ARG A N 1
ATOM 1916 C CA . ARG A 1 252 ? 12.006 2.631 8.884 1.00 91.44 252 ARG A CA 1
ATOM 1917 C C . ARG A 1 252 ? 10.782 2.634 9.792 1.00 91.44 252 ARG A C 1
ATOM 1919 O O . ARG A 1 252 ? 10.130 1.610 9.981 1.00 91.44 252 ARG A O 1
ATOM 1926 N N . GLU A 1 253 ? 10.486 3.791 10.357 1.00 92.81 253 GLU A N 1
ATOM 1927 C CA . GLU A 1 253 ? 9.578 3.952 11.481 1.00 92.81 253 GLU A CA 1
ATOM 1928 C C . GLU A 1 253 ? 8.118 4.016 11.038 1.00 92.81 253 GLU A C 1
ATOM 1930 O O . GLU A 1 253 ? 7.258 3.516 11.758 1.00 92.81 253 GLU A O 1
ATOM 1935 N N . VAL A 1 254 ? 7.820 4.547 9.845 1.00 92.81 254 VAL A N 1
ATOM 1936 C CA . VAL A 1 254 ? 6.439 4.605 9.340 1.00 92.81 254 VAL A CA 1
ATOM 1937 C C . VAL A 1 254 ? 5.880 3.201 9.071 1.00 92.81 254 VAL A C 1
ATOM 1939 O O . VAL A 1 254 ? 4.841 2.877 9.649 1.00 92.81 254 VAL A O 1
ATOM 1942 N N . PRO A 1 255 ? 6.554 2.301 8.317 1.00 95.31 255 PRO A N 1
ATOM 1943 C CA . PRO A 1 255 ? 6.077 0.925 8.170 1.00 95.31 255 PRO A CA 1
ATOM 1944 C C . PRO A 1 255 ? 5.977 0.180 9.509 1.00 95.31 255 PRO A C 1
ATOM 1946 O O . PRO A 1 255 ? 5.023 -0.564 9.731 1.00 95.31 255 PRO A O 1
ATOM 1949 N N . ALA A 1 256 ? 6.919 0.406 10.434 1.00 89.12 256 ALA A N 1
ATOM 1950 C CA . ALA A 1 256 ? 6.877 -0.200 11.766 1.00 89.12 256 ALA A CA 1
ATOM 1951 C C . ALA A 1 256 ? 5.650 0.260 12.575 1.00 89.12 256 ALA A C 1
ATOM 1953 O O . ALA A 1 256 ? 4.957 -0.571 13.165 1.00 89.12 256 ALA A O 1
ATOM 1954 N N . PHE A 1 257 ? 5.346 1.561 12.547 1.00 91.44 257 PHE A N 1
ATOM 1955 C CA . PHE A 1 257 ? 4.155 2.143 13.160 1.00 91.44 257 PHE A CA 1
ATOM 1956 C C . PHE A 1 257 ? 2.869 1.548 12.579 1.00 91.44 257 PHE A C 1
ATOM 1958 O O . PHE A 1 257 ? 1.997 1.120 13.336 1.00 91.44 257 PHE A O 1
ATOM 1965 N N . VAL A 1 258 ? 2.768 1.440 11.250 1.00 96.25 258 VAL A N 1
ATOM 1966 C CA . VAL A 1 258 ? 1.611 0.807 10.595 1.00 96.25 258 VAL A CA 1
ATOM 1967 C C . VAL A 1 258 ? 1.462 -0.649 11.035 1.00 96.25 258 VAL A C 1
ATOM 1969 O O . VAL A 1 258 ? 0.366 -1.078 11.387 1.00 96.25 258 VAL A O 1
ATOM 1972 N N . GLY A 1 259 ? 2.559 -1.406 11.105 1.00 92.88 259 GLY A N 1
ATOM 1973 C CA . GLY A 1 259 ? 2.529 -2.787 11.585 1.00 92.88 259 GLY A CA 1
ATOM 1974 C C . GLY A 1 259 ? 2.104 -2.927 13.053 1.00 92.88 259 GLY A C 1
ATOM 1975 O O . GLY A 1 259 ? 1.474 -3.922 13.425 1.00 92.88 259 GLY A O 1
ATOM 1976 N N . GLN A 1 260 ? 2.424 -1.942 13.895 1.00 88.19 260 GLN A N 1
ATOM 1977 C CA . GLN A 1 260 ? 1.932 -1.858 15.270 1.00 88.19 260 GLN A CA 1
ATOM 1978 C C . GLN A 1 260 ? 0.434 -1.541 15.303 1.00 88.19 260 GLN A C 1
ATOM 1980 O O . GLN A 1 260 ? -0.304 -2.239 15.996 1.00 88.19 260 GLN A O 1
ATOM 1985 N N . ALA A 1 261 ? -0.029 -0.571 14.511 1.00 91.94 261 ALA A N 1
ATOM 1986 C CA . ALA A 1 261 ? -1.444 -0.224 14.409 1.00 91.94 261 ALA A CA 1
ATOM 1987 C C . ALA A 1 261 ? -2.295 -1.412 13.936 1.00 91.94 261 ALA A C 1
ATOM 1989 O O . ALA A 1 261 ? -3.276 -1.751 14.592 1.00 91.94 261 ALA A O 1
ATOM 1990 N N . VAL A 1 262 ? -1.878 -2.114 12.876 1.00 94.38 262 VAL A N 1
ATOM 1991 C CA . VAL A 1 262 ? -2.566 -3.324 12.387 1.00 94.38 262 VAL A CA 1
ATOM 1992 C C . VAL A 1 262 ? -2.648 -4.402 13.469 1.00 94.38 262 VAL A C 1
ATOM 1994 O O . VAL A 1 262 ? -3.706 -4.993 13.659 1.00 94.38 262 VAL A O 1
ATOM 1997 N N . CYS A 1 263 ? -1.570 -4.628 14.224 1.00 87.31 263 CYS A N 1
ATOM 1998 C CA . CYS A 1 263 ? -1.582 -5.582 15.335 1.00 87.31 263 CYS A CA 1
ATOM 1999 C C . CYS A 1 263 ? -2.637 -5.220 16.394 1.00 87.31 263 CYS A C 1
ATOM 2001 O O . CYS A 1 263 ? -3.418 -6.080 16.801 1.00 87.31 263 CYS A O 1
ATOM 2003 N N . HIS A 1 264 ? -2.698 -3.946 16.798 1.00 86.31 264 HIS A N 1
ATOM 2004 C CA . HIS A 1 264 ? -3.708 -3.455 17.743 1.00 86.31 264 HIS A CA 1
ATOM 2005 C C . HIS A 1 264 ? -5.134 -3.642 17.204 1.00 86.31 264 HIS A C 1
ATOM 2007 O O . HIS A 1 264 ? -5.999 -4.111 17.938 1.00 86.31 264 HIS A O 1
ATOM 2013 N N . ILE A 1 265 ? -5.373 -3.358 15.919 1.00 89.50 265 ILE A N 1
ATOM 2014 C CA . ILE A 1 265 ? -6.688 -3.525 15.270 1.00 89.50 265 ILE A CA 1
ATOM 2015 C C . ILE A 1 265 ? -7.121 -5.001 15.252 1.00 89.50 265 ILE A C 1
ATOM 2017 O O . ILE A 1 265 ? -8.251 -5.321 15.622 1.00 89.50 265 ILE A O 1
ATOM 2021 N N . LEU A 1 266 ? -6.210 -5.911 14.896 1.00 84.56 266 LEU A N 1
ATOM 2022 C CA . LEU A 1 266 ? -6.474 -7.354 14.881 1.00 84.56 266 LEU A CA 1
ATOM 2023 C C . LEU A 1 266 ? -6.816 -7.886 16.277 1.00 84.56 266 LEU A C 1
ATOM 2025 O O . LEU A 1 266 ? -7.755 -8.664 16.436 1.00 84.56 266 LEU A O 1
ATOM 2029 N N . HIS A 1 267 ? -6.085 -7.447 17.303 1.00 81.88 267 HIS A N 1
ATOM 2030 C CA . HIS A 1 267 ? -6.337 -7.854 18.688 1.00 81.88 267 HIS A CA 1
ATOM 2031 C C . HIS A 1 267 ? -7.573 -7.194 19.316 1.00 81.88 267 HIS A C 1
ATOM 2033 O O . HIS A 1 267 ? -8.123 -7.737 20.278 1.00 81.88 267 HIS A O 1
ATOM 2039 N N . ALA A 1 268 ? -8.041 -6.080 18.748 1.00 82.88 268 ALA A N 1
ATOM 2040 C CA . ALA A 1 268 ? -9.352 -5.505 19.038 1.00 82.88 268 ALA A CA 1
ATOM 2041 C C . ALA A 1 268 ? -10.509 -6.284 18.373 1.00 82.88 268 ALA A C 1
ATOM 2043 O O . ALA A 1 268 ? -11.671 -5.999 18.654 1.00 82.88 268 ALA A O 1
ATOM 2044 N N . GLY A 1 269 ? -10.204 -7.291 17.544 1.00 83.25 269 GLY A N 1
ATOM 2045 C CA . GLY A 1 269 ? -11.178 -8.213 16.958 1.00 83.25 269 GLY A CA 1
ATOM 2046 C C . GLY A 1 269 ? -11.612 -7.874 15.533 1.00 83.25 269 GLY A C 1
ATOM 2047 O O . GLY A 1 269 ? -12.489 -8.556 15.006 1.00 83.25 269 GLY A O 1
ATOM 2048 N N . THR A 1 270 ? -11.009 -6.869 14.891 1.00 88.44 270 THR A N 1
ATOM 2049 C CA . THR A 1 270 ? -11.323 -6.518 13.500 1.00 88.44 270 THR A CA 1
ATOM 2050 C C . THR A 1 270 ? -10.333 -7.192 12.541 1.00 88.44 270 THR A C 1
ATOM 2052 O O . THR A 1 270 ? -9.130 -6.943 12.648 1.00 88.44 270 THR A O 1
ATOM 2055 N N . PRO A 1 271 ? -10.798 -7.992 11.563 1.00 94.12 271 PRO A N 1
ATOM 2056 C CA . PRO A 1 271 ? -9.977 -8.430 10.437 1.00 94.12 271 PRO A CA 1
ATOM 2057 C C . PRO A 1 271 ? -9.376 -7.263 9.657 1.00 94.12 271 PRO A C 1
ATOM 2059 O O . PRO A 1 271 ? -10.003 -6.213 9.510 1.00 94.12 271 PRO A O 1
ATOM 2062 N N . VAL A 1 272 ? -8.156 -7.435 9.149 1.00 96.75 272 VAL A N 1
ATOM 2063 C CA . VAL A 1 272 ? -7.436 -6.364 8.448 1.00 96.75 272 VAL A CA 1
ATOM 2064 C C . VAL A 1 272 ? -6.966 -6.817 7.073 1.00 96.75 272 VAL A C 1
ATOM 2066 O O . VAL A 1 272 ? -6.283 -7.829 6.924 1.00 96.75 272 VAL A O 1
ATOM 2069 N N . VAL A 1 273 ? -7.243 -5.998 6.063 1.00 98.38 273 VAL A N 1
ATOM 2070 C CA . VAL A 1 273 ? -6.475 -5.999 4.817 1.00 98.38 273 VAL A CA 1
ATOM 2071 C C . VAL A 1 273 ? -5.473 -4.854 4.901 1.00 98.38 273 VAL A C 1
ATOM 2073 O O . VAL A 1 273 ? -5.867 -3.687 4.923 1.00 98.38 273 VAL A O 1
ATOM 2076 N N . LEU A 1 274 ? -4.179 -5.173 4.941 1.00 98.75 274 LEU A N 1
ATOM 2077 C CA . LEU A 1 274 ? -3.130 -4.168 4.805 1.00 98.75 274 LEU A CA 1
ATOM 2078 C C . LEU A 1 274 ? -2.836 -3.963 3.317 1.00 98.75 274 LEU A C 1
ATOM 2080 O O . LEU A 1 274 ? -2.276 -4.838 2.653 1.00 98.75 274 LEU A O 1
ATOM 2084 N N . ALA A 1 275 ? -3.218 -2.801 2.802 1.00 98.56 275 ALA A N 1
ATOM 2085 C CA . ALA A 1 275 ? -2.972 -2.398 1.431 1.00 98.56 275 ALA A CA 1
ATOM 2086 C C . ALA A 1 275 ? -1.683 -1.574 1.333 1.00 98.56 275 ALA A C 1
ATOM 2088 O O . ALA A 1 275 ? -1.520 -0.559 2.011 1.00 98.56 275 ALA A O 1
ATOM 2089 N N . LEU A 1 276 ? -0.773 -2.020 0.474 1.00 98.31 276 LEU A N 1
ATOM 2090 C CA . LEU A 1 276 ? 0.536 -1.434 0.231 1.00 98.31 276 LEU A CA 1
ATOM 2091 C C . LEU A 1 276 ? 0.598 -0.913 -1.202 1.00 98.31 276 LEU A C 1
ATOM 2093 O O . LEU A 1 276 ? 0.159 -1.591 -2.135 1.00 98.31 276 LEU A O 1
ATOM 2097 N N . GLU A 1 277 ? 1.178 0.272 -1.378 1.00 95.69 277 GLU A N 1
ATOM 2098 C CA . GLU A 1 277 ? 1.409 0.899 -2.685 1.00 95.69 277 GLU A CA 1
ATOM 2099 C C . GLU A 1 277 ? 2.547 0.192 -3.451 1.00 95.69 277 GLU A C 1
ATOM 2101 O O . GLU A 1 277 ? 3.592 0.755 -3.771 1.00 95.69 277 GLU A O 1
ATOM 2106 N N . LEU A 1 278 ? 2.347 -1.100 -3.693 1.00 92.56 278 LEU A N 1
ATOM 2107 C CA . LEU A 1 278 ? 3.161 -1.979 -4.516 1.00 92.56 278 LEU A CA 1
ATOM 2108 C C . LEU A 1 278 ? 2.397 -2.254 -5.814 1.00 92.56 278 LEU A C 1
ATOM 2110 O O . LEU A 1 278 ? 1.160 -2.285 -5.788 1.00 92.56 278 LEU A O 1
ATOM 2114 N N . PRO A 1 279 ? 3.088 -2.480 -6.942 1.00 89.94 279 PRO A N 1
ATOM 2115 C CA . PRO A 1 279 ? 2.432 -2.858 -8.182 1.00 89.94 279 PRO A CA 1
ATOM 2116 C C . PRO A 1 279 ? 1.562 -4.102 -8.012 1.00 89.94 279 PRO A C 1
ATOM 2118 O O . PRO A 1 279 ? 2.011 -5.081 -7.418 1.00 89.94 279 PRO A O 1
ATOM 2121 N N . VAL A 1 280 ? 0.360 -4.116 -8.595 1.00 87.62 280 VAL A N 1
ATOM 2122 C CA . VAL A 1 280 ? -0.567 -5.268 -8.533 1.00 87.62 280 VAL A CA 1
ATOM 2123 C C . VAL A 1 280 ? 0.105 -6.580 -8.975 1.00 87.62 280 VAL A C 1
ATOM 2125 O O . VAL A 1 280 ? -0.209 -7.647 -8.451 1.00 87.62 280 VAL A O 1
ATOM 2128 N N . ARG A 1 281 ? 1.094 -6.523 -9.880 1.00 84.56 281 ARG A N 1
ATOM 2129 C CA . ARG A 1 281 ? 1.899 -7.692 -10.289 1.00 84.56 281 ARG A CA 1
ATOM 2130 C C . ARG A 1 281 ? 2.668 -8.371 -9.144 1.00 84.56 281 ARG A C 1
ATOM 2132 O O . ARG A 1 281 ? 3.015 -9.539 -9.278 1.00 84.56 281 ARG A O 1
ATOM 2139 N N . GLU A 1 282 ? 2.933 -7.671 -8.040 1.00 88.56 282 GLU A N 1
ATOM 2140 C CA . GLU A 1 282 ? 3.620 -8.209 -6.857 1.00 88.56 282 GLU A CA 1
ATOM 2141 C C . GLU A 1 282 ? 2.659 -8.973 -5.922 1.00 88.56 282 GLU A C 1
ATOM 2143 O O . GLU A 1 282 ? 3.112 -9.682 -5.021 1.00 88.56 282 GLU A O 1
ATOM 2148 N N . GLN A 1 283 ? 1.338 -8.903 -6.152 1.00 93.06 283 GLN A N 1
ATOM 2149 C CA . GLN A 1 283 ? 0.322 -9.579 -5.333 1.00 93.06 283 GLN A CA 1
ATOM 2150 C C . GLN A 1 283 ? 0.595 -11.086 -5.142 1.00 93.06 283 GLN A C 1
ATOM 2152 O O . GLN A 1 283 ? 0.598 -11.535 -3.993 1.00 93.06 283 GLN A O 1
ATOM 2157 N N . PRO A 1 284 ? 0.926 -11.880 -6.185 1.00 91.81 284 PRO A N 1
ATOM 2158 C CA . PRO A 1 284 ? 1.200 -13.306 -5.999 1.00 91.81 284 PRO A CA 1
ATOM 2159 C C . PRO A 1 284 ? 2.439 -13.586 -5.134 1.00 91.81 284 PRO A C 1
ATOM 2161 O O . PRO A 1 284 ? 2.537 -14.647 -4.518 1.00 91.81 284 PRO A O 1
ATOM 2164 N N . ALA A 1 285 ? 3.417 -12.673 -5.103 1.00 90.75 285 ALA A N 1
ATOM 2165 C CA . ALA A 1 285 ? 4.593 -12.804 -4.244 1.00 90.75 285 ALA A CA 1
ATOM 2166 C C . ALA A 1 285 ? 4.251 -12.510 -2.778 1.00 90.75 285 ALA A C 1
ATOM 2168 O O . ALA A 1 285 ? 4.686 -13.258 -1.901 1.00 90.75 285 ALA A O 1
ATOM 2169 N N . LEU A 1 286 ? 3.419 -11.493 -2.524 1.00 89.94 286 LEU A N 1
ATOM 2170 C CA . LEU A 1 286 ? 2.910 -11.177 -1.186 1.00 89.94 286 LEU A CA 1
ATOM 2171 C C . LEU A 1 286 ? 2.089 -12.333 -0.607 1.00 89.94 286 LEU A C 1
ATOM 2173 O O . LEU A 1 286 ? 2.337 -12.747 0.521 1.00 89.94 286 LEU A O 1
ATOM 2177 N N . GLU A 1 287 ? 1.156 -12.886 -1.384 1.00 91.50 287 GLU A N 1
ATOM 2178 C CA . GLU A 1 287 ? 0.306 -14.007 -0.958 1.00 91.50 287 GLU A CA 1
ATOM 2179 C C . GLU A 1 287 ? 1.127 -15.259 -0.646 1.00 91.50 287 GLU A C 1
ATOM 2181 O O . GLU A 1 287 ? 0.946 -15.882 0.402 1.00 91.50 287 GLU A O 1
ATOM 2186 N N . ARG A 1 288 ? 2.087 -15.597 -1.519 1.00 90.94 288 ARG A N 1
ATOM 2187 C CA . ARG A 1 288 ? 2.993 -16.730 -1.298 1.00 90.94 288 ARG A CA 1
ATOM 2188 C C . ARG A 1 288 ? 3.818 -16.546 -0.033 1.00 90.94 288 ARG A C 1
ATOM 2190 O O . ARG A 1 288 ? 3.935 -17.485 0.746 1.00 90.94 288 ARG A O 1
ATOM 2197 N N . TYR A 1 289 ? 4.381 -15.356 0.170 1.00 90.62 289 TYR A N 1
ATOM 2198 C CA . TYR A 1 289 ? 5.188 -15.078 1.351 1.00 90.62 289 TYR A CA 1
ATOM 2199 C C . TYR A 1 289 ? 4.349 -15.127 2.631 1.00 90.62 289 TYR A C 1
ATOM 2201 O O . TYR A 1 289 ? 4.774 -15.737 3.612 1.00 90.62 289 TYR A O 1
ATOM 2209 N N . LEU A 1 290 ? 3.134 -14.568 2.608 1.00 89.62 290 LEU A N 1
ATOM 2210 C CA . LEU A 1 290 ? 2.204 -14.595 3.738 1.00 89.62 290 LEU A CA 1
ATOM 2211 C C . LEU A 1 290 ? 1.840 -16.032 4.159 1.00 89.62 290 LEU A C 1
ATOM 2213 O O . LEU A 1 290 ? 1.716 -16.308 5.349 1.00 89.62 290 LEU A O 1
ATOM 2217 N N . ALA A 1 291 ? 1.723 -16.950 3.196 1.00 88.31 291 ALA A N 1
ATOM 2218 C CA . ALA A 1 291 ? 1.452 -18.368 3.441 1.00 88.31 291 ALA A CA 1
ATOM 2219 C C . ALA A 1 291 ? 2.706 -19.210 3.767 1.00 88.31 291 ALA A C 1
ATOM 2221 O O . ALA A 1 291 ? 2.582 -20.397 4.074 1.00 88.31 291 ALA A O 1
ATOM 2222 N N . SER A 1 292 ? 3.907 -18.630 3.672 1.00 88.50 292 SER A N 1
ATOM 2223 C CA . SER A 1 292 ? 5.178 -19.352 3.798 1.00 88.50 292 SER A CA 1
ATOM 2224 C C . SER A 1 292 ? 5.686 -19.475 5.240 1.00 88.50 292 SER A C 1
ATOM 2226 O O . SER A 1 292 ? 5.211 -18.816 6.174 1.00 88.50 292 SER A O 1
ATOM 2228 N N . GLU A 1 293 ? 6.736 -20.281 5.413 1.00 84.69 293 GLU A N 1
ATOM 2229 C CA . GLU A 1 293 ? 7.464 -20.392 6.681 1.00 84.69 293 GLU A CA 1
ATOM 2230 C C . GLU A 1 293 ? 8.370 -19.174 6.952 1.00 84.69 293 GLU A C 1
ATOM 2232 O O . GLU A 1 293 ? 8.788 -18.976 8.094 1.00 84.69 293 GLU A O 1
ATOM 2237 N N . GLY 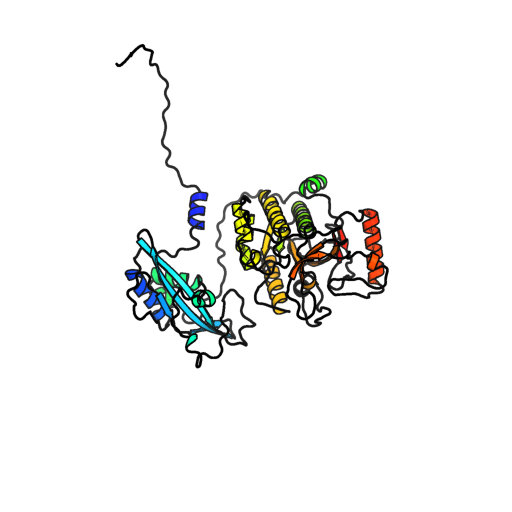A 1 294 ? 8.592 -18.303 5.958 1.00 80.00 294 GLY A N 1
ATOM 2238 C CA . GLY A 1 294 ? 9.404 -17.087 6.088 1.00 80.00 294 GLY A CA 1
ATOM 2239 C C . GLY A 1 294 ? 10.905 -17.361 6.088 1.00 80.00 294 GLY A C 1
ATOM 2240 O O . GLY A 1 294 ? 11.668 -16.644 6.729 1.00 80.00 294 GLY A O 1
ATOM 2241 N N . THR A 1 295 ? 11.334 -18.426 5.411 1.00 86.31 295 THR A N 1
ATOM 2242 C CA . THR A 1 295 ? 12.754 -18.756 5.253 1.00 86.31 295 THR A CA 1
ATOM 2243 C C . THR A 1 295 ? 13.482 -17.700 4.418 1.00 86.31 295 THR A C 1
ATOM 2245 O O . THR A 1 295 ? 12.860 -16.910 3.704 1.00 86.31 295 THR A O 1
ATOM 2248 N N . ASP A 1 296 ? 14.816 -17.725 4.414 1.00 84.25 296 ASP A N 1
ATOM 2249 C CA . ASP A 1 296 ? 15.607 -16.852 3.536 1.00 84.25 296 ASP A CA 1
ATOM 2250 C C . ASP A 1 296 ? 15.241 -17.027 2.053 1.00 84.25 296 ASP A C 1
ATOM 2252 O O . ASP A 1 296 ? 15.249 -16.056 1.296 1.00 84.25 296 ASP A O 1
ATOM 2256 N N . ALA A 1 297 ? 14.865 -18.245 1.644 1.00 87.19 297 ALA A N 1
ATOM 2257 C CA . ALA A 1 297 ? 14.394 -18.534 0.292 1.00 87.19 297 ALA A CA 1
ATOM 2258 C C . ALA A 1 297 ? 13.025 -17.895 0.009 1.00 87.19 297 ALA A C 1
ATOM 2260 O O . ALA A 1 297 ? 12.829 -17.317 -1.061 1.00 87.19 297 ALA A O 1
ATOM 2261 N N . ASP A 1 298 ? 12.102 -17.936 0.974 1.00 86.06 298 ASP A N 1
ATOM 2262 C CA . ASP A 1 298 ? 10.802 -17.268 0.856 1.00 86.06 298 ASP A CA 1
ATOM 2263 C C . ASP A 1 298 ? 10.984 -15.751 0.761 1.00 86.06 298 ASP A C 1
ATOM 2265 O O . ASP A 1 298 ? 10.385 -15.094 -0.095 1.00 86.06 298 ASP A O 1
ATOM 2269 N N . ARG A 1 299 ? 11.869 -15.189 1.593 1.00 86.12 299 ARG A N 1
ATOM 2270 C CA . ARG A 1 299 ? 12.191 -13.758 1.584 1.00 86.12 299 ARG A CA 1
ATOM 2271 C C . ARG A 1 299 ? 12.845 -13.344 0.271 1.00 86.12 299 ARG A C 1
ATOM 2273 O O . ARG A 1 299 ? 12.493 -12.305 -0.280 1.00 86.12 299 ARG A O 1
ATOM 2280 N N . ALA A 1 300 ? 13.772 -14.147 -0.246 1.00 90.50 300 ALA A N 1
ATOM 2281 C CA . ALA A 1 300 ? 14.388 -13.925 -1.548 1.00 90.50 300 ALA A CA 1
ATOM 2282 C C . ALA A 1 300 ? 13.344 -13.936 -2.676 1.00 90.50 300 ALA A C 1
ATOM 2284 O O . ALA A 1 300 ? 13.371 -13.063 -3.542 1.00 90.50 300 ALA A O 1
ATOM 2285 N N . ALA A 1 301 ? 12.388 -14.871 -2.636 1.00 89.81 301 ALA A N 1
ATOM 2286 C CA . ALA A 1 301 ? 11.300 -14.951 -3.605 1.00 89.81 301 ALA A CA 1
ATOM 2287 C C . ALA A 1 301 ? 10.340 -13.751 -3.526 1.00 89.81 301 ALA A C 1
ATOM 2289 O O . ALA A 1 301 ? 9.886 -13.277 -4.568 1.00 89.81 301 ALA A O 1
ATOM 2290 N N . LEU A 1 302 ? 10.063 -13.235 -2.321 1.00 88.69 302 LEU A N 1
ATOM 2291 C CA . LEU A 1 302 ? 9.253 -12.028 -2.116 1.00 88.69 302 LEU A CA 1
ATOM 2292 C C . LEU A 1 302 ? 9.856 -10.815 -2.837 1.00 88.69 302 LEU A C 1
ATOM 2294 O O . LEU A 1 302 ? 9.136 -10.077 -3.502 1.00 88.69 302 LEU A O 1
ATOM 2298 N N . VAL A 1 303 ? 11.174 -10.628 -2.731 1.00 91.44 303 VAL A N 1
ATOM 2299 C CA . VAL A 1 303 ? 11.879 -9.459 -3.288 1.00 91.44 303 VAL A CA 1
ATOM 2300 C C . VAL A 1 303 ? 12.487 -9.716 -4.671 1.00 91.44 303 VAL A C 1
ATOM 2302 O O . VAL A 1 303 ? 13.324 -8.950 -5.147 1.00 91.44 303 VAL A O 1
ATOM 2305 N N . HIS A 1 304 ? 12.096 -10.804 -5.339 1.00 88.81 304 HIS A N 1
ATOM 2306 C CA . HIS A 1 304 ? 12.624 -11.155 -6.658 1.00 88.81 304 HIS A CA 1
ATOM 2307 C C . HIS A 1 304 ? 11.959 -10.364 -7.796 1.00 88.81 304 HIS A C 1
ATOM 2309 O O . HIS A 1 304 ? 12.505 -10.292 -8.897 1.00 88.81 304 HIS A O 1
ATOM 2315 N N . GLY A 1 305 ? 10.772 -9.796 -7.564 1.00 79.19 305 GLY A N 1
ATOM 2316 C CA . GLY A 1 305 ? 9.992 -9.107 -8.591 1.00 79.19 305 GLY A CA 1
ATOM 2317 C C . GLY A 1 305 ? 10.725 -7.914 -9.229 1.00 79.19 305 GLY A C 1
ATOM 2318 O O . GLY A 1 305 ? 11.608 -7.310 -8.610 1.00 79.19 305 GLY A O 1
ATOM 2319 N N . PRO A 1 306 ? 10.377 -7.542 -10.476 1.00 82.06 306 PRO A N 1
ATOM 2320 C CA . PRO A 1 306 ? 10.996 -6.414 -11.174 1.00 82.06 306 PRO A CA 1
ATOM 2321 C C . PRO A 1 306 ? 10.815 -5.090 -10.428 1.00 82.06 306 PRO A C 1
ATOM 2323 O O . PRO A 1 306 ? 11.698 -4.240 -10.510 1.00 82.06 306 PRO A O 1
ATOM 2326 N N . PHE A 1 307 ? 9.737 -4.926 -9.651 1.00 85.12 307 PHE A N 1
ATOM 2327 C CA . PHE A 1 307 ? 9.574 -3.759 -8.792 1.00 85.12 307 PHE A CA 1
ATOM 2328 C C . PHE A 1 307 ? 10.751 -3.634 -7.821 1.00 85.12 307 PHE A C 1
ATOM 2330 O O . PHE A 1 307 ? 11.431 -2.615 -7.801 1.00 85.12 307 PHE A O 1
ATOM 2337 N N . TRP A 1 308 ? 11.060 -4.692 -7.077 1.00 88.69 308 TRP A N 1
ATOM 2338 C CA . TRP A 1 308 ? 12.114 -4.703 -6.061 1.00 88.69 308 TRP A CA 1
ATOM 2339 C C . TRP A 1 308 ? 13.518 -4.487 -6.626 1.00 88.69 308 TRP A C 1
ATOM 2341 O O . TRP A 1 308 ? 14.374 -3.950 -5.930 1.00 88.69 308 TRP A O 1
ATOM 2351 N N . ARG A 1 309 ? 13.751 -4.846 -7.893 1.00 86.94 309 ARG A N 1
ATOM 2352 C CA . ARG A 1 309 ? 15.070 -4.774 -8.548 1.00 86.94 309 ARG A CA 1
ATOM 2353 C C . ARG A 1 309 ? 15.230 -3.628 -9.544 1.00 86.94 309 ARG A C 1
ATOM 2355 O O . ARG A 1 309 ? 16.233 -3.588 -10.253 1.00 86.94 309 ARG A O 1
ATOM 2362 N N . ARG A 1 310 ? 14.259 -2.716 -9.630 1.00 84.06 310 ARG A N 1
ATOM 2363 C CA . ARG A 1 310 ? 14.341 -1.577 -10.553 1.00 84.06 310 ARG A CA 1
ATOM 2364 C C . ARG A 1 310 ? 15.560 -0.690 -10.241 1.00 84.06 310 ARG A C 1
ATOM 2366 O O . ARG A 1 310 ? 15.949 -0.608 -9.074 1.00 84.06 310 ARG A O 1
ATOM 2373 N N . PRO A 1 311 ? 16.161 -0.016 -11.231 1.00 79.38 311 PRO A N 1
ATOM 2374 C CA . PRO A 1 311 ? 17.277 0.894 -10.971 1.00 79.38 311 PRO A CA 1
ATOM 2375 C C . PRO A 1 311 ? 16.883 2.053 -10.039 1.00 79.38 311 PRO A C 1
ATOM 2377 O O . PRO A 1 311 ? 17.622 2.396 -9.116 1.00 79.38 311 PRO A O 1
ATOM 2380 N N . GLU A 1 312 ? 15.689 2.616 -10.229 1.00 80.81 312 GLU A N 1
ATOM 2381 C CA . GLU A 1 312 ? 15.178 3.765 -9.478 1.00 80.81 312 GLU A CA 1
ATOM 2382 C C . GLU A 1 312 ? 14.487 3.331 -8.182 1.00 80.81 312 GLU A C 1
ATOM 2384 O O . GLU A 1 312 ? 13.272 3.135 -8.104 1.00 80.81 312 GLU A O 1
ATOM 2389 N N . GLN A 1 313 ? 15.277 3.181 -7.126 1.00 84.19 313 GLN A N 1
ATOM 2390 C CA . GLN A 1 313 ? 14.779 2.787 -5.813 1.00 84.19 313 GLN A CA 1
ATOM 2391 C C . GLN A 1 313 ? 14.299 4.005 -5.015 1.00 84.19 313 GLN A C 1
ATOM 2393 O O . GLN A 1 313 ? 15.041 4.570 -4.219 1.00 84.19 313 GLN A O 1
ATOM 2398 N N . ASP A 1 314 ? 13.041 4.391 -5.212 1.00 80.06 314 ASP A N 1
ATOM 2399 C CA . ASP A 1 314 ? 12.399 5.574 -4.605 1.00 80.06 314 ASP A CA 1
ATOM 2400 C C . ASP A 1 314 ? 11.947 5.409 -3.137 1.00 80.06 314 ASP A C 1
ATOM 2402 O O . ASP A 1 314 ? 11.253 6.269 -2.604 1.00 80.06 314 ASP A O 1
ATOM 2406 N N . GLY A 1 315 ? 12.321 4.305 -2.481 1.00 84.69 315 GLY A N 1
ATOM 2407 C CA . GLY A 1 315 ? 11.964 4.014 -1.088 1.00 84.69 315 GLY A CA 1
ATOM 2408 C C . GLY A 1 315 ? 10.700 3.166 -0.898 1.00 84.69 315 GLY A C 1
ATOM 2409 O O . GLY A 1 315 ? 10.472 2.678 0.212 1.00 84.69 315 GLY A O 1
ATOM 2410 N N . ARG A 1 316 ? 9.905 2.906 -1.951 1.00 87.00 316 ARG A N 1
ATOM 2411 C CA . ARG A 1 316 ? 8.711 2.028 -1.873 1.00 87.00 316 ARG A CA 1
ATOM 2412 C C . ARG A 1 316 ? 9.028 0.524 -1.842 1.00 87.00 316 ARG A C 1
ATOM 2414 O O . ARG A 1 316 ? 8.183 -0.285 -1.481 1.00 87.00 316 ARG A O 1
ATOM 2421 N N . SER A 1 317 ? 10.258 0.145 -2.175 1.00 91.25 317 SER A N 1
ATOM 2422 C CA . SER A 1 317 ? 10.800 -1.229 -2.153 1.00 91.25 317 SER A CA 1
ATOM 2423 C C . SER A 1 317 ? 11.875 -1.384 -1.073 1.00 91.25 317 SER A C 1
ATOM 2425 O O . SER A 1 317 ? 12.949 -1.933 -1.312 1.00 91.25 317 SER A O 1
ATOM 2427 N N . SER A 1 318 ? 11.624 -0.836 0.116 1.00 91.69 318 SER A N 1
ATOM 2428 C CA . SER A 1 318 ? 12.601 -0.769 1.204 1.00 91.69 318 SER A CA 1
ATOM 2429 C C . SER A 1 318 ? 12.636 -2.024 2.081 1.00 91.69 318 SER A C 1
ATOM 2431 O O . SER A 1 318 ? 11.685 -2.809 2.137 1.00 91.69 318 SER A O 1
ATOM 2433 N N . GLU A 1 319 ? 13.725 -2.197 2.833 1.00 92.12 319 GLU A N 1
ATOM 2434 C CA . GLU A 1 319 ? 13.829 -3.236 3.868 1.00 92.12 319 GLU A CA 1
ATOM 2435 C C . GLU A 1 319 ? 12.720 -3.126 4.924 1.00 92.12 319 GLU A C 1
ATOM 2437 O O . GLU A 1 319 ? 12.254 -4.145 5.434 1.00 92.12 319 GLU A O 1
ATOM 2442 N N . ALA A 1 320 ? 12.275 -1.908 5.244 1.00 92.44 320 ALA A N 1
ATOM 2443 C CA . ALA A 1 320 ? 11.207 -1.674 6.210 1.00 92.44 320 ALA A CA 1
ATOM 2444 C C . ALA A 1 320 ? 9.844 -2.164 5.705 1.00 92.44 320 ALA A C 1
ATOM 2446 O O . ALA A 1 320 ? 9.066 -2.704 6.489 1.00 92.44 320 ALA A O 1
ATOM 2447 N N . LEU A 1 321 ? 9.573 -2.053 4.400 1.00 95.62 321 LEU A N 1
ATOM 2448 C CA . LEU A 1 321 ? 8.384 -2.648 3.784 1.00 95.62 321 LEU A CA 1
ATOM 2449 C C . LEU A 1 321 ? 8.430 -4.180 3.843 1.00 95.62 321 LEU A C 1
ATOM 2451 O O . LEU A 1 321 ? 7.423 -4.807 4.166 1.00 95.62 321 LEU A O 1
ATOM 2455 N N . VAL A 1 322 ? 9.600 -4.791 3.628 1.00 95.12 322 VAL A N 1
ATOM 2456 C CA . VAL A 1 322 ? 9.772 -6.245 3.811 1.00 95.12 322 VAL A CA 1
ATOM 2457 C C . VAL A 1 322 ? 9.561 -6.650 5.271 1.00 95.12 322 VAL A C 1
ATOM 2459 O O . VAL A 1 322 ? 8.888 -7.642 5.537 1.00 95.12 322 VAL A O 1
ATOM 2462 N N . ALA A 1 323 ? 10.078 -5.875 6.227 1.00 89.94 323 ALA A N 1
ATOM 2463 C CA . ALA A 1 323 ? 9.863 -6.125 7.652 1.00 89.94 323 ALA A CA 1
ATOM 2464 C C . ALA A 1 323 ? 8.383 -5.987 8.056 1.00 89.94 323 ALA A C 1
ATOM 2466 O O . ALA A 1 323 ? 7.895 -6.756 8.884 1.00 89.94 323 ALA A O 1
ATOM 2467 N N . LEU A 1 324 ? 7.649 -5.049 7.449 1.00 96.94 324 LEU A N 1
ATOM 2468 C CA . LEU A 1 324 ? 6.203 -4.918 7.625 1.00 96.94 324 LEU A CA 1
ATOM 2469 C C . LEU A 1 324 ? 5.461 -6.151 7.086 1.00 96.94 324 LEU A C 1
ATOM 2471 O O . LEU A 1 324 ? 4.626 -6.715 7.793 1.00 96.94 324 LEU A O 1
ATOM 2475 N N . VAL A 1 325 ? 5.803 -6.611 5.880 1.00 97.62 325 VAL A N 1
ATOM 2476 C CA . VAL A 1 325 ? 5.242 -7.839 5.289 1.00 97.62 325 VAL A CA 1
ATOM 2477 C C . VAL A 1 325 ? 5.545 -9.067 6.162 1.00 97.62 325 VAL A C 1
ATOM 2479 O O . VAL A 1 325 ? 4.643 -9.861 6.428 1.00 97.62 325 VAL A O 1
ATOM 2482 N N . GLU A 1 326 ? 6.765 -9.189 6.694 1.00 93.19 326 GLU A N 1
ATOM 2483 C CA . GLU A 1 326 ? 7.130 -10.243 7.651 1.00 93.19 326 GLU A CA 1
ATOM 2484 C C . GLU A 1 326 ? 6.308 -10.176 8.935 1.00 93.19 326 GLU A C 1
ATOM 2486 O O . GLU A 1 326 ? 5.787 -11.193 9.393 1.00 93.19 326 GLU A O 1
ATOM 2491 N N . ARG A 1 327 ? 6.106 -8.981 9.494 1.00 91.81 327 ARG A N 1
ATOM 2492 C CA . ARG A 1 327 ? 5.244 -8.818 10.667 1.00 91.81 327 ARG A CA 1
ATOM 2493 C C . ARG A 1 327 ? 3.818 -9.292 10.379 1.00 91.81 327 ARG A C 1
ATOM 2495 O O . ARG A 1 327 ? 3.235 -9.965 11.224 1.00 91.81 327 ARG A O 1
ATOM 2502 N N . MET A 1 328 ? 3.266 -8.996 9.200 1.00 96.88 328 MET A N 1
ATOM 2503 C CA . MET A 1 328 ? 1.929 -9.473 8.823 1.00 96.88 328 MET A CA 1
ATOM 2504 C C . MET A 1 328 ? 1.881 -10.994 8.665 1.00 96.88 328 MET A C 1
ATOM 2506 O O . MET A 1 328 ? 0.921 -11.614 9.120 1.00 96.88 328 MET A O 1
ATOM 2510 N N . ARG A 1 329 ? 2.929 -11.614 8.105 1.00 94.44 329 ARG A N 1
ATOM 2511 C CA . ARG A 1 329 ? 3.065 -13.078 8.042 1.00 94.44 329 ARG A CA 1
ATOM 2512 C C . ARG A 1 329 ? 3.058 -13.699 9.433 1.00 94.44 329 ARG A C 1
ATOM 2514 O O . ARG A 1 329 ? 2.305 -14.637 9.676 1.00 94.44 329 ARG A O 1
ATOM 2521 N N . LEU A 1 330 ? 3.834 -13.155 10.369 1.00 83.56 330 LEU A N 1
ATOM 2522 C CA . LEU A 1 330 ? 3.867 -13.646 11.748 1.00 83.56 330 LEU A CA 1
ATOM 2523 C C . LEU A 1 330 ? 2.505 -13.517 12.446 1.00 83.56 330 LEU A C 1
ATOM 2525 O O . LEU A 1 330 ? 2.104 -14.441 13.150 1.00 83.56 330 LEU A O 1
ATOM 2529 N N . LEU A 1 331 ? 1.771 -12.420 12.227 1.00 80.56 331 LEU A N 1
ATOM 2530 C CA . LEU A 1 331 ? 0.411 -12.249 12.755 1.00 80.56 331 LEU A CA 1
ATOM 2531 C C . LEU A 1 331 ? -0.567 -13.257 12.123 1.00 80.56 331 LEU A C 1
ATOM 2533 O O . LEU A 1 331 ? -1.326 -13.905 12.842 1.00 80.56 331 LEU A O 1
ATOM 2537 N N . ASN A 1 332 ? -0.495 -13.468 10.806 1.00 87.94 332 ASN A N 1
ATOM 2538 C CA . ASN A 1 332 ? -1.302 -14.470 10.103 1.00 87.94 332 ASN A CA 1
ATOM 2539 C C . ASN A 1 332 ? -1.027 -15.897 10.623 1.00 87.94 332 ASN A C 1
ATOM 2541 O O . ASN A 1 332 ? -1.958 -16.644 10.920 1.00 87.94 332 ASN A O 1
ATOM 2545 N N . ARG A 1 333 ? 0.247 -16.252 10.851 1.00 81.12 333 ARG A N 1
ATOM 2546 C CA . ARG A 1 333 ? 0.672 -17.540 11.438 1.00 81.12 333 ARG A CA 1
ATOM 2547 C C . ARG A 1 333 ? 0.166 -17.765 12.864 1.00 81.12 333 ARG A C 1
ATOM 2549 O O . ARG A 1 333 ? 0.040 -18.912 13.284 1.00 81.12 333 ARG A O 1
ATOM 2556 N N . GLN A 1 334 ? -0.135 -16.695 13.598 1.00 79.81 334 GLN A N 1
ATOM 2557 C CA . GLN A 1 334 ? -0.772 -16.759 14.918 1.00 79.81 334 GLN A CA 1
ATOM 2558 C C . GLN A 1 334 ? -2.295 -16.960 14.838 1.00 79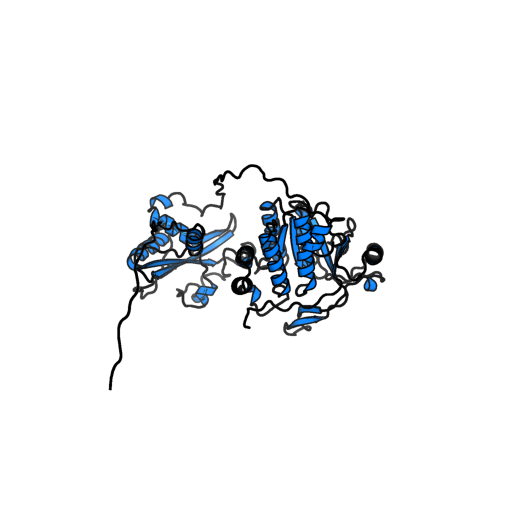.81 334 GLN A C 1
ATOM 2560 O O . GLN A 1 334 ? -2.953 -17.022 15.874 1.00 79.81 334 GLN A O 1
ATOM 2565 N N . GLY A 1 335 ? -2.859 -17.070 13.631 1.00 77.62 335 GLY A N 1
ATOM 2566 C CA . GLY A 1 335 ? -4.293 -17.212 13.398 1.00 77.62 335 GLY A CA 1
ATOM 2567 C C . GLY A 1 335 ? -5.052 -15.885 13.387 1.00 77.62 335 GLY A C 1
ATOM 2568 O O . GLY A 1 335 ? -6.281 -15.901 13.386 1.00 77.62 335 GLY A O 1
ATOM 2569 N N . LEU A 1 336 ? -4.356 -14.740 13.384 1.00 82.25 336 LEU A N 1
ATOM 2570 C CA . LEU A 1 336 ? -5.020 -13.445 13.254 1.00 82.25 336 LEU A CA 1
ATOM 2571 C C . LEU A 1 336 ? -5.447 -13.211 11.794 1.00 82.25 336 LEU A C 1
ATOM 2573 O O . LEU A 1 336 ? -4.661 -13.470 10.877 1.00 82.25 336 LEU A O 1
ATOM 2577 N N . PRO A 1 337 ? -6.664 -12.689 11.560 1.00 89.75 337 PRO A N 1
ATOM 2578 C CA . PRO A 1 337 ? -7.225 -12.532 10.221 1.00 89.75 337 PRO A CA 1
ATOM 2579 C C . PRO A 1 337 ? -6.647 -11.300 9.510 1.00 89.75 337 PRO A C 1
ATOM 2581 O O . PRO A 1 337 ? -7.288 -10.253 9.417 1.00 89.75 337 PRO A O 1
ATOM 2584 N N . VAL A 1 338 ? -5.413 -11.430 9.016 1.00 92.56 338 VAL A N 1
ATOM 2585 C CA . VAL A 1 338 ? -4.721 -10.404 8.227 1.00 92.56 338 VAL A CA 1
ATOM 2586 C C . VAL A 1 338 ? -4.377 -10.899 6.827 1.00 92.56 338 VAL A C 1
ATOM 2588 O O . VAL A 1 338 ? -3.869 -12.011 6.663 1.00 92.56 338 VAL A O 1
ATOM 2591 N N . THR A 1 339 ? -4.627 -10.059 5.821 1.00 96.38 339 THR A N 1
ATOM 2592 C CA . THR A 1 339 ? -4.218 -10.278 4.424 1.00 96.38 339 THR A CA 1
ATOM 2593 C C . THR A 1 339 ? -3.481 -9.060 3.865 1.00 96.38 339 THR A C 1
ATOM 2595 O O . THR A 1 339 ? -3.553 -7.965 4.427 1.00 96.38 339 THR A O 1
ATOM 2598 N N . LEU A 1 340 ? -2.755 -9.253 2.763 1.00 97.19 340 LEU A N 1
ATOM 2599 C CA . LEU A 1 340 ? -1.999 -8.207 2.071 1.00 97.19 340 LEU A CA 1
ATOM 2600 C C . LEU A 1 340 ? -2.637 -7.883 0.717 1.00 97.19 340 LEU A C 1
ATOM 2602 O O . LEU A 1 340 ? -3.124 -8.781 0.028 1.00 97.19 340 LEU A O 1
ATOM 2606 N N . LEU A 1 341 ? -2.590 -6.610 0.325 1.00 98.38 341 LEU A N 1
ATOM 2607 C CA . LEU A 1 341 ? -3.022 -6.138 -0.992 1.00 98.38 341 LEU A CA 1
ATOM 2608 C C . LEU A 1 341 ? -1.971 -5.201 -1.602 1.00 98.38 341 LEU A C 1
ATOM 2610 O O . LEU A 1 341 ? -1.672 -4.161 -1.030 1.00 98.38 341 LEU A O 1
ATOM 2614 N N . ALA A 1 342 ? -1.474 -5.518 -2.791 1.00 95.25 342 ALA A N 1
ATOM 2615 C CA . ALA A 1 342 ? -0.795 -4.588 -3.683 1.00 95.25 342 ALA A CA 1
ATOM 2616 C C . ALA A 1 342 ? -1.838 -3.870 -4.549 1.00 95.25 342 ALA A C 1
ATOM 2618 O O . ALA A 1 342 ? -2.670 -4.529 -5.177 1.00 95.25 342 ALA A O 1
ATOM 2619 N N . PHE A 1 343 ? -1.816 -2.535 -4.583 1.00 93.00 343 PHE A N 1
ATOM 2620 C CA . PHE A 1 343 ? -2.865 -1.761 -5.264 1.00 93.00 343 PHE A CA 1
ATOM 2621 C C . PHE A 1 343 ? -2.374 -0.729 -6.288 1.00 93.00 343 PHE A C 1
ATOM 2623 O O . PHE A 1 343 ? -3.203 -0.094 -6.934 1.00 93.00 343 PHE A O 1
ATOM 2630 N N . SER A 1 344 ? -1.061 -0.567 -6.481 1.00 88.62 344 SER A N 1
ATOM 2631 C CA . SER A 1 344 ? -0.524 0.378 -7.468 1.00 88.62 344 SER A CA 1
ATOM 2632 C C . SER A 1 344 ? -0.637 -0.180 -8.891 1.00 88.62 344 SER A C 1
ATOM 2634 O O . SER A 1 344 ? -0.310 -1.344 -9.140 1.00 88.62 344 SER A O 1
ATOM 2636 N N . VAL A 1 345 ? -1.094 0.640 -9.840 1.00 79.44 345 VAL A N 1
ATOM 2637 C CA . VAL A 1 345 ? -1.315 0.232 -11.237 1.00 79.44 345 VAL A CA 1
ATOM 2638 C C . VAL A 1 345 ? -0.305 0.929 -12.139 1.00 79.44 345 VAL A C 1
ATOM 2640 O O . VAL A 1 345 ? -0.368 2.131 -12.356 1.00 79.44 345 VAL A O 1
ATOM 2643 N N . GLU A 1 346 ? 0.656 0.168 -12.650 1.00 77.88 346 GLU A N 1
ATOM 2644 C CA . GLU A 1 346 ? 1.740 0.704 -13.474 1.00 77.88 346 GLU A CA 1
ATOM 2645 C C . GLU A 1 346 ? 1.278 1.082 -14.886 1.00 77.88 346 GLU A C 1
ATOM 2647 O O . GLU A 1 346 ? 0.303 0.537 -15.403 1.00 77.88 346 GLU A O 1
ATOM 2652 N N . GLY A 1 347 ? 2.028 1.984 -15.527 1.00 67.25 347 GLY A N 1
ATOM 2653 C CA . GLY A 1 347 ? 1.744 2.456 -16.886 1.00 67.25 347 GLY A CA 1
ATOM 2654 C C . GLY A 1 347 ? 0.648 3.521 -16.968 1.00 67.25 347 GLY A C 1
ATOM 2655 O O . GLY A 1 347 ? 0.259 3.894 -18.069 1.00 67.25 347 GLY A O 1
ATOM 2656 N N . LEU A 1 348 ? 0.164 4.009 -15.822 1.00 62.09 348 LEU A N 1
ATOM 2657 C CA . LEU A 1 348 ? -0.793 5.105 -15.714 1.00 62.09 348 LEU A CA 1
ATOM 2658 C C . LEU A 1 348 ? -0.159 6.288 -14.981 1.00 62.09 348 LEU A C 1
ATOM 2660 O O . LEU A 1 348 ? 0.701 6.106 -14.120 1.00 62.09 348 LEU A O 1
ATOM 2664 N N . GLU A 1 349 ? -0.630 7.493 -15.294 1.00 69.19 349 GLU A N 1
ATOM 2665 C CA . GLU A 1 349 ? -0.175 8.742 -14.683 1.00 69.19 349 GLU A CA 1
ATOM 2666 C C . GLU A 1 349 ? -1.364 9.658 -14.357 1.00 69.19 349 GLU A C 1
ATOM 2668 O O . GLU A 1 349 ? -2.486 9.456 -14.837 1.00 69.19 349 GLU A O 1
ATOM 2673 N N . GLY A 1 350 ? -1.121 10.675 -13.525 1.00 77.12 350 GLY A N 1
ATOM 2674 C CA . GLY A 1 350 ? -2.123 11.677 -13.162 1.00 77.12 350 GLY A CA 1
ATOM 2675 C C . GLY A 1 350 ? -3.407 11.062 -12.594 1.00 77.12 350 GLY A C 1
ATOM 2676 O O . GLY A 1 350 ? -3.369 10.105 -11.826 1.00 77.12 350 GLY A O 1
ATOM 2677 N N . ASN A 1 351 ? -4.561 11.596 -12.996 1.00 78.62 351 ASN A N 1
ATOM 2678 C CA . ASN A 1 351 ? -5.860 11.147 -12.484 1.00 78.62 351 ASN A CA 1
ATOM 2679 C C . ASN A 1 351 ? -6.193 9.690 -12.844 1.00 78.62 351 ASN A C 1
ATOM 2681 O O . ASN A 1 351 ? -6.823 9.008 -12.042 1.00 78.62 351 ASN A O 1
ATOM 2685 N N . ALA A 1 352 ? -5.738 9.183 -13.995 1.00 75.31 352 ALA A N 1
ATOM 2686 C CA . ALA A 1 352 ? -5.972 7.787 -14.375 1.00 75.31 352 ALA A CA 1
ATOM 2687 C C . ALA A 1 352 ? -5.271 6.810 -13.412 1.00 75.31 352 ALA A C 1
ATOM 2689 O O . ALA A 1 352 ? -5.816 5.758 -13.078 1.00 75.31 352 ALA A O 1
ATOM 2690 N N . PHE A 1 353 ? -4.083 7.181 -12.919 1.00 76.62 353 PHE A N 1
ATOM 2691 C CA . PHE A 1 353 ? -3.369 6.426 -11.889 1.00 76.62 353 PHE A CA 1
ATOM 2692 C C . PHE A 1 353 ? -4.138 6.407 -10.557 1.00 76.62 353 PHE A C 1
ATOM 2694 O O . PHE A 1 353 ? -4.338 5.336 -9.979 1.00 76.62 353 PHE A O 1
ATOM 2701 N N . GLU A 1 354 ? -4.641 7.561 -10.105 1.00 87.56 354 GLU A N 1
ATOM 2702 C CA . GLU A 1 354 ? -5.457 7.672 -8.883 1.00 87.56 354 GLU A CA 1
ATOM 2703 C C . GLU A 1 354 ? -6.752 6.852 -8.964 1.00 87.56 354 GLU A C 1
ATOM 2705 O O . GLU A 1 354 ? -7.108 6.138 -8.020 1.00 87.56 354 GLU A O 1
ATOM 2710 N N . GLU A 1 355 ? -7.448 6.925 -10.101 1.00 86.56 355 GLU A N 1
ATOM 2711 C CA . GLU A 1 355 ? -8.684 6.185 -10.362 1.00 86.56 355 GLU A CA 1
ATOM 2712 C C . GLU A 1 355 ? -8.464 4.675 -10.337 1.00 86.56 355 GLU A C 1
ATOM 2714 O O . GLU A 1 355 ? -9.234 3.946 -9.703 1.00 86.56 355 GLU A O 1
ATOM 2719 N N . ALA A 1 356 ? -7.387 4.202 -10.962 1.00 79.00 356 ALA A N 1
ATOM 2720 C CA . ALA A 1 356 ? -7.056 2.787 -10.989 1.00 79.00 356 ALA A CA 1
ATOM 2721 C C . ALA A 1 356 ? -6.724 2.248 -9.586 1.00 79.00 356 ALA A C 1
ATOM 2723 O O . ALA A 1 356 ? -7.239 1.196 -9.195 1.00 79.00 356 ALA A O 1
ATOM 2724 N N . MET A 1 357 ? -5.944 2.986 -8.789 1.00 91.19 357 MET A N 1
ATOM 27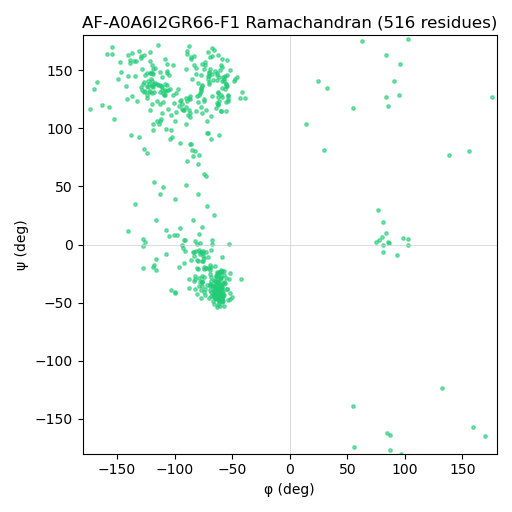25 C CA . MET A 1 357 ? -5.659 2.615 -7.397 1.00 91.19 357 MET A CA 1
ATOM 2726 C C . MET A 1 357 ? -6.931 2.584 -6.537 1.00 91.19 357 MET A C 1
ATOM 2728 O O . MET A 1 357 ? -7.175 1.618 -5.804 1.00 91.19 357 MET A O 1
ATOM 2732 N N . ALA A 1 358 ? -7.792 3.599 -6.668 1.00 93.44 358 ALA A N 1
ATOM 2733 C CA . ALA A 1 358 ? -9.062 3.658 -5.948 1.00 93.44 358 ALA A CA 1
ATOM 2734 C C . ALA A 1 358 ? -9.987 2.489 -6.326 1.00 93.44 358 ALA A C 1
ATOM 2736 O O . ALA A 1 358 ? -10.648 1.916 -5.455 1.00 93.44 358 ALA A O 1
ATOM 2737 N N . ALA A 1 359 ? -10.011 2.096 -7.604 1.00 89.69 359 ALA A N 1
ATOM 2738 C CA . ALA A 1 359 ? -10.799 0.967 -8.086 1.00 89.69 359 ALA A CA 1
ATOM 2739 C C . ALA A 1 359 ? -10.340 -0.367 -7.475 1.00 89.69 359 ALA A C 1
ATOM 2741 O O . ALA A 1 359 ? -11.188 -1.152 -7.042 1.00 89.69 359 ALA A O 1
ATOM 2742 N N . VAL A 1 360 ? -9.025 -0.607 -7.369 1.00 88.00 360 VAL A N 1
ATOM 2743 C CA . VAL A 1 360 ? -8.480 -1.819 -6.726 1.00 88.00 360 VAL A CA 1
ATOM 2744 C C . VAL A 1 360 ? -8.895 -1.891 -5.253 1.00 88.00 360 VAL A C 1
ATOM 2746 O O . VAL A 1 360 ? -9.408 -2.919 -4.801 1.00 88.00 360 VAL A O 1
ATOM 2749 N N . LEU A 1 361 ? -8.757 -0.789 -4.509 1.00 92.94 361 LEU A N 1
ATOM 2750 C CA . LEU A 1 361 ? -9.151 -0.716 -3.097 1.00 92.94 361 LEU A CA 1
ATOM 2751 C C . LEU A 1 361 ? -10.661 -0.902 -2.901 1.00 92.94 361 LEU A C 1
ATOM 2753 O O . LEU A 1 361 ? -11.095 -1.654 -2.026 1.00 92.94 361 LEU A O 1
ATOM 2757 N N . ALA A 1 362 ? -11.479 -0.259 -3.738 1.00 91.12 362 ALA A N 1
ATOM 2758 C CA . ALA A 1 362 ? -12.929 -0.399 -3.693 1.00 91.12 362 ALA A CA 1
ATOM 2759 C C . ALA A 1 362 ? -13.382 -1.830 -4.029 1.00 91.12 362 ALA A C 1
ATOM 2761 O O . ALA A 1 362 ? -14.310 -2.341 -3.397 1.00 91.12 362 ALA A O 1
ATOM 2762 N N . ALA A 1 363 ? -12.731 -2.491 -4.990 1.00 87.19 363 ALA A N 1
ATOM 2763 C CA . ALA A 1 363 ? -12.995 -3.887 -5.321 1.00 87.19 363 ALA A CA 1
ATOM 2764 C C . ALA A 1 363 ? -12.621 -4.818 -4.160 1.00 87.19 363 ALA A C 1
ATOM 2766 O O . ALA A 1 363 ? -13.438 -5.653 -3.768 1.00 87.19 363 ALA A O 1
ATOM 2767 N N . ARG A 1 364 ? -11.440 -4.634 -3.547 1.00 90.31 364 ARG A N 1
ATOM 2768 C CA . ARG A 1 364 ? -11.020 -5.442 -2.392 1.00 90.31 364 ARG A CA 1
ATOM 2769 C C . ARG A 1 364 ? -11.966 -5.273 -1.206 1.00 90.31 364 ARG A C 1
ATOM 2771 O O . ARG A 1 364 ? -12.359 -6.276 -0.624 1.00 90.31 364 ARG A O 1
ATOM 2778 N N . ARG A 1 365 ? -12.406 -4.048 -0.901 1.00 90.94 365 ARG A N 1
ATOM 2779 C CA . ARG A 1 365 ? -13.395 -3.784 0.162 1.00 90.94 365 ARG A CA 1
ATOM 2780 C C . ARG A 1 365 ? -14.706 -4.535 -0.048 1.00 90.94 365 ARG A C 1
ATOM 2782 O O . ARG A 1 365 ? -15.292 -5.013 0.912 1.00 90.94 365 ARG A O 1
ATOM 2789 N N . LYS A 1 366 ? -15.189 -4.624 -1.292 1.00 88.88 366 LYS A N 1
ATOM 2790 C CA . LYS A 1 366 ? -16.420 -5.368 -1.602 1.00 88.88 366 LYS A CA 1
ATOM 2791 C C . LYS A 1 366 ? -16.256 -6.873 -1.385 1.00 88.88 366 LYS A C 1
ATOM 2793 O O . LYS A 1 366 ? -17.217 -7.518 -0.988 1.00 88.88 366 LYS A O 1
ATOM 2798 N N . LEU A 1 367 ? -15.070 -7.415 -1.665 1.00 84.25 367 LEU A N 1
ATOM 2799 C CA . LEU A 1 367 ? -14.759 -8.833 -1.460 1.00 84.25 367 LEU A CA 1
ATOM 2800 C C . LEU A 1 367 ? -14.517 -9.174 0.017 1.00 84.25 367 LEU A C 1
ATOM 2802 O O . LEU A 1 367 ? -14.837 -10.274 0.443 1.00 84.25 367 LEU A O 1
ATOM 2806 N N . GLU A 1 368 ? -13.971 -8.231 0.783 1.00 86.38 368 GLU A N 1
ATOM 2807 C CA . GLU A 1 368 ? -13.599 -8.384 2.194 1.00 86.38 368 GLU A CA 1
ATOM 2808 C C . GLU A 1 368 ? -14.404 -7.414 3.070 1.00 86.38 368 GLU A C 1
ATOM 2810 O O . GLU A 1 368 ? -13.833 -6.622 3.823 1.00 86.38 368 GLU A O 1
ATOM 2815 N N . SER A 1 369 ? -15.737 -7.435 2.957 1.00 88.06 369 SER A N 1
ATOM 2816 C CA . SER A 1 369 ? -16.616 -6.494 3.676 1.00 88.06 369 SER A CA 1
ATOM 2817 C C . SER A 1 369 ? -16.475 -6.568 5.195 1.00 88.06 369 SER A C 1
ATOM 2819 O O . SER A 1 369 ? -16.739 -5.585 5.882 1.00 88.06 369 SER A O 1
ATOM 2821 N N . GLU A 1 370 ? -16.016 -7.713 5.703 1.00 89.56 370 GLU A N 1
ATOM 2822 C CA . GLU A 1 370 ? -15.801 -7.963 7.128 1.00 89.56 370 GLU A CA 1
ATOM 2823 C C . GLU A 1 370 ? -14.452 -7.438 7.646 1.00 89.56 370 GLU A C 1
ATOM 2825 O O . GLU A 1 370 ? -14.197 -7.460 8.849 1.00 89.56 370 GLU A O 1
ATOM 2830 N N . SER A 1 371 ? -13.587 -6.942 6.756 1.00 93.12 371 SER A N 1
ATOM 2831 C CA . SER A 1 371 ? -12.263 -6.428 7.107 1.00 93.12 371 SER A CA 1
ATOM 2832 C C . SER A 1 371 ? -12.212 -4.904 7.078 1.00 93.12 371 SER A C 1
ATOM 2834 O O . SER A 1 371 ? -12.828 -4.261 6.229 1.00 93.12 371 SER A O 1
ATOM 2836 N N . SER A 1 372 ? -11.424 -4.311 7.973 1.00 94.44 372 SER A N 1
ATOM 2837 C CA . SER A 1 372 ? -10.964 -2.928 7.824 1.00 94.44 372 SER A CA 1
ATOM 2838 C C . SER A 1 372 ? -9.783 -2.887 6.853 1.00 94.44 372 SER A C 1
ATOM 2840 O O . SER A 1 372 ? -8.905 -3.754 6.874 1.00 94.44 372 SER A O 1
ATOM 2842 N N . LEU A 1 373 ? -9.765 -1.886 5.976 1.00 97.19 373 LEU A N 1
ATOM 2843 C CA . LEU A 1 373 ? -8.694 -1.674 5.011 1.00 97.19 373 LEU A CA 1
ATOM 2844 C C . LEU A 1 373 ? -7.756 -0.596 5.549 1.00 97.19 373 LEU A C 1
ATOM 2846 O O . LEU A 1 373 ? -8.085 0.591 5.525 1.00 97.19 373 LEU A O 1
ATOM 2850 N N . VAL A 1 374 ? -6.577 -1.014 6.005 1.00 97.88 374 VAL A N 1
ATOM 2851 C CA . VAL A 1 374 ? -5.491 -0.105 6.390 1.00 97.88 374 VAL A CA 1
ATOM 2852 C C . VAL A 1 374 ? -4.611 0.097 5.164 1.00 97.88 374 VAL A C 1
ATOM 2854 O O . VAL A 1 374 ? -4.015 -0.854 4.668 1.00 97.88 374 VAL A O 1
ATOM 2857 N N . VAL A 1 375 ? -4.550 1.320 4.647 1.00 98.50 375 VAL A N 1
ATOM 2858 C CA . VAL A 1 375 ? -3.886 1.655 3.383 1.00 98.50 375 VAL A CA 1
ATOM 2859 C C . VAL A 1 375 ? -2.674 2.529 3.667 1.00 98.50 375 VAL A C 1
ATOM 2861 O O . VAL A 1 375 ? -2.821 3.619 4.211 1.00 98.50 375 VAL A O 1
ATOM 2864 N N . LEU A 1 376 ? -1.486 2.070 3.276 1.00 98.12 376 LEU A N 1
ATOM 2865 C CA . LEU A 1 376 ? -0.243 2.836 3.364 1.00 98.12 376 LEU A CA 1
ATOM 2866 C C . LEU A 1 376 ? 0.169 3.324 1.971 1.00 98.12 376 LEU A C 1
ATOM 2868 O O . LEU A 1 376 ? 0.461 2.513 1.089 1.00 98.12 376 LEU A O 1
ATOM 2872 N N . THR A 1 377 ? 0.197 4.643 1.776 1.00 94.75 377 THR A N 1
ATOM 2873 C CA . THR A 1 377 ? 0.415 5.277 0.462 1.00 94.75 377 THR A CA 1
ATOM 2874 C C . THR A 1 377 ? 1.013 6.673 0.601 1.00 94.75 377 THR A C 1
ATOM 2876 O O . THR A 1 377 ? 0.980 7.241 1.685 1.00 94.75 377 THR A O 1
ATOM 2879 N N . GLY A 1 378 ? 1.565 7.254 -0.465 1.00 86.12 378 GLY A N 1
ATOM 2880 C CA . GLY A 1 378 ? 2.031 8.646 -0.442 1.00 86.12 378 GLY A CA 1
ATOM 2881 C C . GLY A 1 378 ? 0.947 9.645 0.005 1.00 86.12 378 GLY A C 1
ATOM 2882 O O . GLY A 1 378 ? -0.230 9.470 -0.316 1.00 86.12 378 GLY A O 1
ATOM 2883 N N . ASN A 1 379 ? 1.323 10.721 0.715 1.00 81.31 379 ASN A N 1
ATOM 2884 C CA . ASN A 1 379 ? 0.343 11.692 1.243 1.00 81.31 379 ASN A CA 1
ATOM 2885 C C . ASN A 1 379 ? -0.570 12.254 0.143 1.00 81.31 379 ASN A C 1
ATOM 2887 O O . ASN A 1 379 ? -1.769 12.409 0.357 1.00 81.31 379 ASN A O 1
ATOM 2891 N N . VAL A 1 380 ? -0.020 12.510 -1.051 1.00 81.00 380 VAL A N 1
ATOM 2892 C CA . VAL A 1 380 ? -0.784 12.994 -2.213 1.00 81.00 380 VAL A CA 1
ATOM 2893 C C . VAL A 1 380 ? -1.978 12.093 -2.516 1.00 81.00 380 VAL A C 1
ATOM 2895 O O . VAL A 1 380 ? -3.087 12.604 -2.619 1.00 81.00 380 VAL A O 1
ATOM 2898 N N . HIS A 1 381 ? -1.769 10.777 -2.564 1.00 90.38 381 HIS A N 1
ATOM 2899 C CA . HIS A 1 381 ? -2.809 9.783 -2.835 1.00 90.38 381 HIS A CA 1
ATOM 2900 C C . HIS A 1 381 ? -3.817 9.671 -1.686 1.00 90.38 381 HIS A C 1
ATOM 2902 O O . HIS A 1 381 ? -5.007 9.469 -1.917 1.00 90.38 381 HIS A O 1
ATOM 2908 N N . ALA A 1 382 ? -3.363 9.813 -0.437 1.00 91.06 382 ALA A N 1
ATOM 2909 C CA . ALA A 1 382 ? -4.207 9.675 0.750 1.00 91.06 382 ALA A CA 1
ATOM 2910 C C . ALA A 1 382 ? -5.179 10.851 0.967 1.00 91.06 382 ALA A C 1
ATOM 2912 O O . ALA A 1 382 ? -6.177 10.686 1.676 1.00 91.06 382 ALA A O 1
ATOM 2913 N N . SER A 1 383 ? -4.924 12.022 0.374 1.00 87.31 383 SER A N 1
ATOM 2914 C CA . SER A 1 383 ? -5.797 13.193 0.520 1.00 87.31 383 SER A CA 1
ATOM 2915 C C . SER A 1 383 ? -7.236 12.884 0.092 1.00 87.31 383 SER A C 1
ATOM 2917 O O . SER A 1 383 ? -7.490 12.313 -0.965 1.00 87.31 383 SER A O 1
ATOM 2919 N N . THR A 1 384 ? -8.202 13.300 0.906 1.00 92.38 384 THR A N 1
ATOM 2920 C CA . THR A 1 384 ? -9.645 13.164 0.638 1.00 92.38 384 THR A CA 1
ATOM 2921 C C . THR A 1 384 ? -10.248 14.378 -0.060 1.00 92.38 384 THR A C 1
ATOM 2923 O O . THR A 1 384 ? -11.459 14.427 -0.288 1.00 92.38 384 THR A O 1
ATOM 2926 N N . GLU A 1 385 ? -9.418 15.355 -0.419 1.00 86.50 385 GLU A N 1
ATOM 2927 C CA . GLU A 1 385 ? -9.834 16.554 -1.133 1.00 86.50 385 GLU A CA 1
ATOM 2928 C C . GLU A 1 385 ? -9.166 16.667 -2.509 1.00 86.50 385 GLU A C 1
ATOM 2930 O O . GLU A 1 385 ? -7.963 16.427 -2.623 1.00 86.50 385 GLU A O 1
ATOM 2935 N N . PRO A 1 386 ? -9.917 17.079 -3.550 1.00 86.50 386 PRO A N 1
ATOM 2936 C CA . PRO A 1 386 ? -9.347 17.377 -4.858 1.00 86.50 386 PRO A CA 1
ATOM 2937 C C . PRO A 1 386 ? -8.391 18.576 -4.852 1.00 86.50 386 PRO A C 1
ATOM 2939 O O . PRO A 1 386 ? -8.592 19.573 -4.145 1.00 86.50 386 PRO A O 1
ATOM 2942 N N . GLY A 1 387 ? -7.420 18.509 -5.755 1.00 73.88 387 GLY A N 1
ATOM 2943 C CA . GLY A 1 387 ? -6.456 19.553 -6.054 1.00 73.88 387 GLY A CA 1
ATOM 2944 C C . GLY A 1 387 ? -5.182 19.463 -5.219 1.00 73.88 387 GLY A C 1
ATOM 2945 O O . GLY A 1 387 ? -5.204 19.228 -4.012 1.00 73.88 387 GLY A O 1
ATOM 2946 N N . VAL A 1 388 ? -4.063 19.742 -5.877 1.00 71.50 388 VAL A N 1
ATOM 2947 C CA . VAL A 1 388 ? -2.729 19.911 -5.292 1.00 71.50 388 VAL A CA 1
ATOM 2948 C C . VAL A 1 388 ? -2.150 21.264 -5.733 1.00 71.50 388 VAL A C 1
ATOM 2950 O O . VAL A 1 388 ? -2.663 21.868 -6.677 1.00 71.50 388 VAL A O 1
ATOM 2953 N N . PRO A 1 389 ? -1.105 21.800 -5.075 1.00 62.59 389 PRO A N 1
ATOM 2954 C CA . PRO A 1 389 ? -0.587 23.139 -5.387 1.00 62.59 389 PRO A CA 1
ATOM 2955 C C . PRO A 1 389 ? -0.163 23.337 -6.845 1.00 62.59 389 PRO A C 1
ATOM 2957 O O . PRO A 1 389 ? -0.272 24.445 -7.364 1.00 62.59 389 PRO A O 1
ATOM 2960 N N . TRP A 1 390 ? 0.323 22.274 -7.487 1.00 66.19 390 TRP A N 1
ATOM 2961 C CA . TRP A 1 390 ? 0.787 22.291 -8.875 1.00 66.19 390 TRP A CA 1
ATOM 2962 C C . TRP A 1 390 ? -0.300 21.928 -9.895 1.00 66.19 390 TRP A C 1
ATOM 2964 O O . TRP A 1 390 ? -0.126 22.211 -11.075 1.00 66.19 390 TRP A O 1
ATOM 2974 N N . ASP A 1 391 ? -1.416 21.339 -9.461 1.00 73.75 391 ASP A N 1
ATOM 2975 C CA . ASP A 1 391 ? -2.524 20.949 -10.332 1.00 73.75 391 ASP A CA 1
ATOM 2976 C C . ASP A 1 391 ? -3.855 20.952 -9.563 1.00 73.75 391 ASP A C 1
ATOM 2978 O O . ASP A 1 391 ? -4.141 20.089 -8.730 1.00 73.75 391 ASP A O 1
ATOM 2982 N N . LYS A 1 392 ? -4.711 21.932 -9.860 1.00 80.69 392 LYS A N 1
ATOM 2983 C CA . LYS A 1 392 ? -6.031 22.061 -9.224 1.00 80.69 392 LYS A CA 1
ATOM 2984 C C . LYS A 1 392 ? -7.039 21.012 -9.704 1.00 80.69 392 LYS A C 1
ATOM 2986 O O . LYS A 1 392 ? -8.033 20.806 -9.013 1.00 80.69 392 LYS A O 1
ATOM 2991 N N . ALA A 1 393 ? -6.814 20.398 -10.866 1.00 82.56 393 ALA A N 1
ATOM 2992 C CA . ALA A 1 393 ? -7.681 19.375 -11.445 1.00 82.56 393 ALA A CA 1
ATOM 2993 C C . ALA A 1 393 ? -7.287 17.951 -11.020 1.00 82.56 393 ALA A C 1
ATOM 2995 O O . ALA A 1 393 ? -8.011 17.003 -11.329 1.00 82.56 393 ALA A O 1
ATOM 2996 N N . PHE A 1 394 ? -6.174 17.794 -10.299 1.00 81.19 394 PHE A N 1
ATOM 2997 C CA . PHE A 1 394 ? -5.753 16.510 -9.758 1.00 81.19 394 PHE A CA 1
ATOM 2998 C C . PHE A 1 394 ? -6.781 15.970 -8.755 1.00 81.19 394 PHE A C 1
ATOM 3000 O O . PHE A 1 394 ? -7.205 16.685 -7.841 1.00 81.19 394 PHE A O 1
ATOM 3007 N N . VAL A 1 395 ? -7.182 14.710 -8.893 1.00 91.38 395 VAL A N 1
ATOM 3008 C CA . VAL A 1 395 ? -8.157 14.050 -8.020 1.00 91.38 395 VAL A CA 1
ATOM 3009 C C . VAL A 1 395 ? -7.487 12.864 -7.331 1.00 91.38 395 VAL A C 1
ATOM 3011 O O . VAL A 1 395 ? -7.425 11.790 -7.921 1.00 91.38 395 VAL A O 1
ATOM 3014 N N . PRO A 1 396 ? -7.030 13.025 -6.077 1.00 88.75 396 PRO A N 1
ATOM 3015 C CA . PRO A 1 396 ? -6.405 11.943 -5.332 1.00 88.75 396 PRO A CA 1
ATOM 3016 C C . PRO A 1 396 ? -7.297 10.713 -5.147 1.00 88.75 396 PRO A C 1
ATOM 3018 O O . PRO A 1 396 ? -8.519 10.823 -4.996 1.00 88.75 396 PRO A O 1
ATOM 3021 N N . MET A 1 397 ? -6.665 9.552 -5.009 1.00 95.56 397 MET A N 1
ATOM 3022 C CA . MET A 1 397 ? -7.290 8.279 -4.662 1.00 95.56 397 MET A CA 1
ATOM 3023 C C . MET A 1 397 ? -8.191 8.401 -3.423 1.00 95.56 397 MET A C 1
ATOM 3025 O O . MET A 1 397 ? -9.332 7.934 -3.433 1.00 95.56 397 MET A O 1
ATOM 3029 N N . GLY A 1 398 ? -7.732 9.071 -2.365 1.00 95.19 398 GLY A N 1
ATOM 3030 C CA . GLY A 1 398 ? -8.509 9.287 -1.145 1.00 95.19 398 GLY A CA 1
ATOM 3031 C C . GLY A 1 398 ? -9.793 10.085 -1.388 1.00 95.19 398 GLY A C 1
ATOM 3032 O O . GLY A 1 398 ? -10.833 9.772 -0.803 1.00 95.19 398 GLY A O 1
ATOM 3033 N N . ALA A 1 399 ? -9.771 11.062 -2.300 1.00 94.94 399 ALA A N 1
ATOM 3034 C CA . ALA A 1 399 ? -10.943 11.855 -2.670 1.00 94.94 399 ALA A CA 1
ATOM 3035 C C . ALA A 1 399 ? -11.973 11.017 -3.445 1.00 94.94 399 ALA A C 1
ATOM 3037 O O . ALA A 1 399 ? -13.181 11.201 -3.273 1.00 94.94 399 ALA A O 1
ATOM 3038 N N . LEU A 1 400 ? -11.515 10.066 -4.263 1.00 95.75 400 LEU A N 1
ATOM 3039 C CA . LEU A 1 400 ? -12.378 9.098 -4.945 1.00 95.75 400 LEU A CA 1
ATOM 3040 C C . LEU A 1 400 ? -13.010 8.115 -3.950 1.00 95.75 400 LEU A C 1
ATOM 3042 O O . LEU A 1 400 ? -14.219 7.879 -3.991 1.00 95.75 400 LEU A O 1
ATOM 3046 N N . LEU A 1 401 ? -12.225 7.593 -3.004 1.00 96.06 401 LEU A N 1
ATOM 3047 C CA . LEU A 1 401 ? -12.716 6.678 -1.970 1.00 96.06 401 LEU A CA 1
ATOM 3048 C C . LEU A 1 401 ? -13.724 7.349 -1.030 1.00 96.06 401 LEU A C 1
ATOM 3050 O O . LEU A 1 401 ? -14.739 6.733 -0.695 1.00 96.06 401 LEU A O 1
ATOM 3054 N N . ALA A 1 402 ? -13.506 8.616 -0.667 1.00 93.81 402 ALA A N 1
ATOM 3055 C CA . ALA A 1 402 ? -14.427 9.390 0.166 1.00 93.81 402 ALA A CA 1
ATOM 3056 C C . ALA A 1 402 ? -15.818 9.553 -0.479 1.00 93.81 402 ALA A C 1
ATOM 3058 O O . ALA A 1 402 ? -16.826 9.592 0.224 1.00 93.81 402 ALA A O 1
ATOM 3059 N N . LYS A 1 403 ? -15.900 9.576 -1.818 1.00 92.56 403 LYS A N 1
ATOM 3060 C CA . LYS A 1 403 ? -17.175 9.614 -2.559 1.00 92.56 403 LYS A CA 1
ATOM 3061 C C . LYS A 1 403 ? -17.913 8.272 -2.574 1.00 92.56 403 LYS A C 1
ATOM 3063 O O . LYS A 1 403 ? -19.092 8.237 -2.909 1.00 92.56 403 LYS A O 1
ATOM 3068 N N . SER A 1 404 ? -17.257 7.169 -2.204 1.00 86.38 404 SER A N 1
ATOM 3069 C CA . SER A 1 404 ? -17.856 5.825 -2.249 1.00 86.38 404 SER A CA 1
ATOM 3070 C C . SER A 1 404 ? -18.869 5.540 -1.129 1.00 86.38 404 SER A C 1
ATOM 3072 O O . SER A 1 404 ? -19.485 4.474 -1.129 1.00 86.38 404 SER A O 1
ATOM 3074 N N . GLY A 1 405 ? -19.001 6.444 -0.150 1.00 84.50 405 GLY A N 1
ATOM 3075 C CA . GLY A 1 405 ? -19.882 6.286 1.011 1.00 84.50 405 GLY A CA 1
ATOM 3076 C C . GLY A 1 405 ? -19.377 5.307 2.078 1.00 84.50 405 GLY A C 1
ATOM 3077 O O . GLY A 1 405 ? -20.073 5.088 3.066 1.00 84.50 405 GLY A O 1
ATOM 3078 N N . ALA A 1 406 ? -18.188 4.713 1.913 1.00 89.69 406 ALA A N 1
ATOM 3079 C CA . ALA A 1 406 ? -17.567 3.945 2.991 1.00 89.69 406 ALA A CA 1
ATOM 3080 C C . ALA A 1 406 ? -17.147 4.852 4.153 1.00 89.69 406 ALA A C 1
ATOM 3082 O O . ALA A 1 406 ? -16.672 5.965 3.907 1.00 89.69 406 ALA A O 1
ATOM 3083 N N . PRO A 1 407 ? -17.217 4.355 5.402 1.00 92.06 407 PRO A N 1
ATOM 3084 C CA . PRO A 1 407 ? -16.493 4.964 6.505 1.00 92.06 407 PRO A CA 1
ATOM 3085 C C . PRO A 1 407 ? -15.015 5.085 6.143 1.00 92.06 407 PRO A C 1
ATOM 3087 O O . PRO A 1 407 ? -14.378 4.102 5.769 1.00 92.06 407 PRO A O 1
ATOM 3090 N N . LEU A 1 408 ? 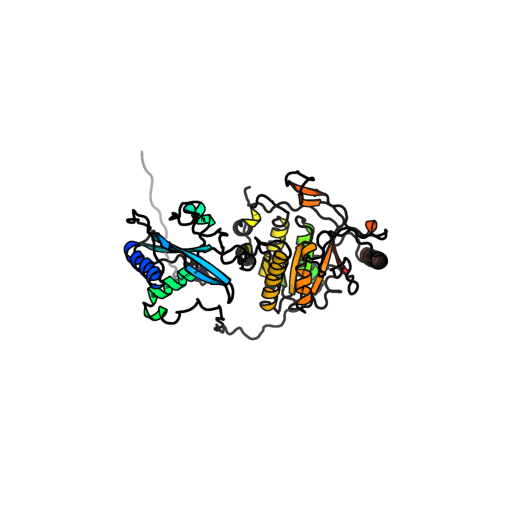-14.476 6.293 6.231 1.00 93.25 408 LEU A N 1
ATOM 3091 C CA . LEU A 1 408 ? -13.103 6.578 5.854 1.00 93.25 408 LEU A CA 1
ATOM 3092 C C . LEU A 1 408 ? -12.520 7.590 6.824 1.00 93.25 408 LEU A C 1
ATOM 3094 O O . LEU A 1 408 ? -13.171 8.581 7.161 1.00 93.25 408 LEU A O 1
ATOM 3098 N N . ARG A 1 409 ? -11.284 7.337 7.245 1.00 93.69 409 ARG A N 1
ATOM 3099 C CA . ARG A 1 409 ? -10.422 8.348 7.844 1.00 93.69 409 ARG A CA 1
ATOM 3100 C C . ARG A 1 409 ? -9.093 8.396 7.110 1.00 93.69 409 ARG A C 1
ATOM 3102 O O . ARG A 1 409 ? -8.557 7.345 6.763 1.00 93.69 409 ARG A O 1
ATOM 3109 N N . SER A 1 410 ? -8.570 9.597 6.898 1.00 92.50 410 SER A N 1
ATOM 3110 C CA . SER A 1 410 ? -7.260 9.814 6.285 1.00 92.50 410 SER A CA 1
ATOM 3111 C C . SER A 1 410 ? -6.355 10.636 7.189 1.00 92.50 410 SER A C 1
ATOM 3113 O O . SER A 1 410 ? -6.792 11.639 7.747 1.00 92.50 410 SER A O 1
ATOM 3115 N N . PHE A 1 411 ? -5.098 10.224 7.330 1.00 91.12 411 PHE A N 1
ATOM 3116 C CA . PHE A 1 411 ? -4.118 10.899 8.174 1.00 91.12 411 PHE A CA 1
ATOM 3117 C C . PHE A 1 411 ? -2.837 11.204 7.407 1.00 91.12 411 PHE A C 1
ATOM 3119 O O . PHE A 1 411 ? -2.285 10.331 6.735 1.00 91.12 411 PHE A O 1
ATOM 3126 N N . ASP A 1 412 ? -2.364 12.439 7.552 1.00 85.56 412 ASP A N 1
ATOM 3127 C CA . ASP A 1 412 ? -1.070 12.879 7.035 1.00 85.56 412 ASP A CA 1
ATOM 3128 C C . ASP A 1 412 ? 0.058 12.460 7.996 1.00 85.56 412 ASP A C 1
ATOM 3130 O O . ASP A 1 412 ? -0.146 12.330 9.210 1.00 85.56 412 ASP A O 1
ATOM 3134 N N . LEU A 1 413 ? 1.263 12.260 7.468 1.00 84.81 413 LEU A N 1
ATOM 3135 C CA . LEU A 1 413 ? 2.443 11.966 8.274 1.00 84.81 413 LEU A CA 1
ATOM 3136 C C . LEU A 1 413 ? 3.005 13.255 8.884 1.00 84.81 413 LEU A C 1
ATOM 3138 O O . LEU A 1 413 ? 3.443 14.162 8.177 1.00 84.81 413 LEU A O 1
ATOM 3142 N N . MET A 1 414 ? 3.109 13.281 10.210 1.00 82.94 414 MET A N 1
ATOM 3143 C CA . MET A 1 414 ? 3.896 14.260 10.956 1.00 82.94 414 MET A CA 1
ATOM 3144 C C . MET A 1 414 ? 5.143 13.576 11.528 1.00 82.94 414 MET A C 1
ATOM 3146 O O . MET A 1 414 ? 5.049 12.461 12.040 1.00 82.94 414 MET A O 1
ATOM 3150 N N . HIS A 1 415 ? 6.320 14.206 11.475 1.00 83.69 415 HIS A N 1
ATOM 3151 C CA . HIS A 1 415 ? 7.530 13.579 12.016 1.00 83.69 415 HIS A CA 1
ATOM 3152 C C . HIS A 1 415 ? 8.537 14.561 12.619 1.00 83.69 415 HIS A C 1
ATOM 3154 O O . HIS A 1 415 ? 8.701 15.675 12.132 1.00 83.69 415 HIS A O 1
ATOM 3160 N N . GLY A 1 416 ? 9.282 14.126 13.639 1.00 81.69 416 GLY A N 1
ATOM 3161 C CA . GLY A 1 416 ? 10.308 14.934 14.324 1.00 81.69 41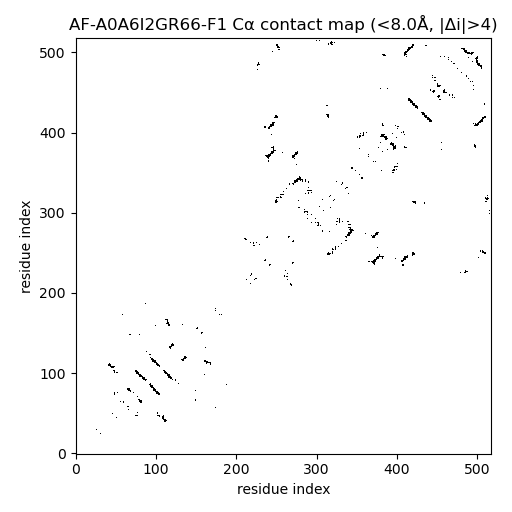6 GLY A CA 1
ATOM 3162 C C . GLY A 1 416 ? 11.631 15.107 13.567 1.00 81.69 416 GLY A C 1
ATOM 3163 O O . GLY A 1 416 ? 12.620 15.550 14.140 1.00 81.69 416 GLY A O 1
ATOM 3164 N N . GLY A 1 417 ? 11.648 14.805 12.267 1.00 82.56 417 GLY A N 1
ATOM 3165 C CA . GLY A 1 417 ? 12.824 14.925 11.400 1.00 82.56 417 GLY A CA 1
ATOM 3166 C C . GLY A 1 417 ? 13.714 13.682 11.393 1.00 82.56 417 GLY A C 1
ATOM 3167 O O . GLY A 1 417 ? 13.374 12.654 11.978 1.00 82.56 417 GLY A O 1
ATOM 3168 N N . GLY A 1 418 ? 14.833 13.778 10.673 1.00 89.38 418 GLY A N 1
ATOM 3169 C CA . GLY A 1 418 ? 15.825 12.713 10.540 1.00 89.38 418 GLY A CA 1
ATOM 3170 C C . GLY A 1 418 ? 16.217 12.486 9.082 1.00 89.38 418 GLY A C 1
ATOM 3171 O O . GLY A 1 418 ? 16.670 13.413 8.407 1.00 89.38 418 GLY A O 1
ATOM 3172 N N . SER A 1 419 ? 16.061 11.262 8.583 1.00 87.12 419 SER A N 1
ATOM 3173 C CA . SER A 1 419 ? 16.399 10.893 7.205 1.00 87.12 419 SER A CA 1
ATOM 3174 C C . SER A 1 419 ? 15.375 9.962 6.559 1.00 87.12 419 SER A C 1
ATOM 3176 O O . SER A 1 419 ? 14.671 9.223 7.240 1.00 87.12 419 SER A O 1
ATOM 3178 N N . THR A 1 420 ? 15.326 9.985 5.230 1.00 86.25 420 THR A N 1
ATOM 3179 C CA . THR A 1 420 ? 14.557 9.054 4.401 1.00 86.25 420 THR A CA 1
ATOM 3180 C C . THR A 1 420 ? 15.396 8.562 3.221 1.00 86.25 420 THR A C 1
ATOM 3182 O O . THR A 1 420 ? 16.369 9.216 2.846 1.00 86.25 420 THR A O 1
ATOM 3185 N N . TRP A 1 421 ? 15.048 7.413 2.646 1.00 88.94 421 TRP A N 1
ATOM 3186 C CA . TRP A 1 421 ? 15.586 6.953 1.368 1.00 88.94 421 TRP A CA 1
ATOM 3187 C C . TRP A 1 421 ? 14.635 7.320 0.230 1.00 88.94 421 TRP A C 1
ATOM 3189 O O . TRP A 1 421 ? 13.514 6.829 0.178 1.00 88.94 421 TRP A O 1
ATOM 3199 N N . GLU A 1 422 ? 15.077 8.120 -0.729 1.00 79.69 422 GLU A N 1
ATOM 3200 C CA . GLU A 1 422 ? 14.238 8.511 -1.866 1.00 79.69 422 GLU A CA 1
ATOM 3201 C C . GLU A 1 422 ? 15.091 8.867 -3.083 1.00 79.69 422 GLU A C 1
ATOM 3203 O O . GLU A 1 422 ? 16.313 8.987 -2.982 1.00 79.69 422 GLU A O 1
ATOM 3208 N N . CYS A 1 423 ? 14.441 9.042 -4.232 1.00 79.94 423 CYS A N 1
ATOM 3209 C CA . CYS A 1 423 ? 15.079 9.561 -5.433 1.00 79.94 423 CYS A CA 1
ATOM 3210 C C . CYS A 1 423 ? 14.739 11.045 -5.604 1.00 79.94 423 CYS A C 1
ATOM 3212 O O . CYS A 1 423 ?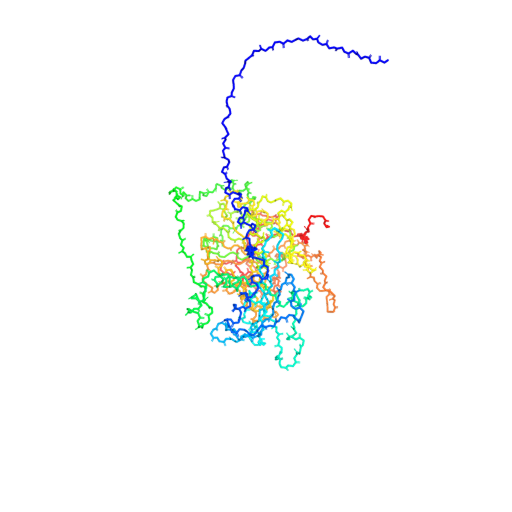 13.568 11.407 -5.705 1.00 79.94 423 CYS A O 1
ATOM 3214 N N . ARG A 1 424 ? 15.757 11.910 -5.663 1.00 73.06 424 ARG A N 1
ATOM 3215 C CA . ARG A 1 424 ? 15.607 13.353 -5.900 1.00 73.06 424 ARG A CA 1
ATOM 3216 C C . ARG A 1 424 ? 16.340 13.783 -7.165 1.00 73.06 424 ARG A C 1
ATOM 3218 O O . ARG A 1 424 ? 17.410 13.274 -7.493 1.00 73.06 424 ARG A O 1
ATOM 3225 N N . VAL A 1 425 ? 15.787 14.785 -7.838 1.00 70.25 425 VAL A N 1
ATOM 3226 C CA . VAL A 1 425 ? 16.478 15.529 -8.895 1.00 70.25 425 VAL A CA 1
ATOM 3227 C C . VAL A 1 425 ? 17.115 16.761 -8.250 1.00 70.25 425 VAL A C 1
ATOM 3229 O O . VAL A 1 425 ? 16.422 17.568 -7.633 1.00 70.25 425 VAL A O 1
ATOM 3232 N N . ALA A 1 426 ? 18.438 16.905 -8.348 1.00 62.78 426 ALA A N 1
ATOM 3233 C CA . ALA A 1 426 ? 19.194 17.980 -7.692 1.00 62.78 426 ALA A CA 1
ATOM 3234 C C . ALA A 1 426 ? 19.135 19.331 -8.445 1.00 62.78 426 ALA A C 1
ATOM 3236 O O . ALA A 1 426 ? 20.150 20.008 -8.586 1.00 62.78 426 ALA A O 1
ATOM 3237 N N . GLY A 1 427 ? 17.952 19.720 -8.926 1.00 53.53 427 GLY A N 1
ATOM 3238 C CA . GLY A 1 427 ? 17.730 20.941 -9.708 1.00 53.53 427 GLY A CA 1
ATOM 3239 C C . GLY A 1 427 ? 17.569 20.702 -11.211 1.00 53.53 427 GLY A C 1
ATOM 3240 O O . GLY A 1 427 ? 17.648 19.576 -11.700 1.00 53.53 427 GLY A O 1
ATOM 3241 N N . GLU A 1 428 ? 17.298 21.778 -11.945 1.00 48.94 428 GLU A N 1
ATOM 3242 C CA . GLU A 1 428 ? 16.993 21.732 -13.377 1.00 48.94 428 GLU A CA 1
ATOM 3243 C C . GLU A 1 428 ? 18.177 21.150 -14.176 1.00 48.94 428 GLU A C 1
ATOM 3245 O O . GLU A 1 428 ? 19.309 21.620 -14.068 1.00 48.94 428 GLU A O 1
ATOM 3250 N N . GLY A 1 429 ? 17.933 20.076 -14.935 1.00 52.00 429 GLY A N 1
ATOM 3251 C CA . GLY A 1 429 ? 18.961 19.371 -15.715 1.00 52.00 429 GLY A CA 1
ATOM 3252 C C . GLY A 1 429 ? 19.843 18.381 -14.936 1.00 52.00 429 GLY A C 1
ATOM 3253 O O . GLY A 1 429 ? 20.705 17.739 -15.539 1.00 52.00 429 GLY A O 1
ATOM 3254 N N . ALA A 1 430 ? 19.647 18.213 -13.623 1.00 59.75 430 ALA A N 1
ATOM 3255 C CA . ALA A 1 430 ? 20.383 17.222 -12.838 1.00 59.75 430 ALA A CA 1
ATOM 3256 C C . ALA A 1 430 ? 19.884 15.788 -13.096 1.00 59.75 430 ALA A C 1
ATOM 3258 O O . ALA A 1 430 ? 18.711 15.554 -13.386 1.00 59.75 430 ALA A O 1
ATOM 3259 N N . LYS A 1 431 ? 20.772 14.797 -12.943 1.00 67.31 431 LYS A N 1
ATOM 3260 C CA . LYS A 1 431 ? 20.379 13.380 -12.969 1.00 67.31 431 LYS A CA 1
ATOM 3261 C C . LYS A 1 431 ? 19.586 13.028 -11.707 1.00 67.31 431 LYS A C 1
ATOM 3263 O O . LYS A 1 431 ? 19.895 13.526 -10.623 1.00 67.31 431 LYS A O 1
ATOM 3268 N N . LEU A 1 432 ? 18.603 12.140 -11.855 1.00 74.94 432 LEU A N 1
ATOM 3269 C CA . LEU A 1 432 ? 17.917 11.516 -10.727 1.00 74.94 432 LEU A CA 1
ATOM 3270 C C . LEU A 1 432 ? 18.950 10.775 -9.865 1.00 74.94 432 LEU A C 1
ATOM 3272 O O . LEU A 1 432 ? 19.726 9.971 -10.381 1.00 74.94 432 LEU A O 1
ATOM 3276 N N . SER A 1 433 ? 18.974 11.065 -8.568 1.00 75.44 433 SER A N 1
ATOM 3277 C CA . SER A 1 433 ? 19.864 10.421 -7.603 1.00 75.44 433 SER A CA 1
ATOM 3278 C C . SER A 1 433 ? 19.039 9.818 -6.481 1.00 75.44 433 SER A C 1
ATOM 3280 O O . SER A 1 433 ? 18.207 10.511 -5.898 1.00 75.44 433 SER A O 1
ATOM 3282 N N . CYS A 1 434 ? 19.271 8.541 -6.191 1.00 83.69 434 CYS A N 1
ATOM 3283 C CA . CYS A 1 434 ? 18.579 7.812 -5.137 1.00 83.69 434 CYS A CA 1
ATOM 3284 C C . CYS A 1 434 ? 19.522 7.554 -3.965 1.00 83.69 434 CYS A C 1
ATOM 3286 O O . CYS A 1 434 ? 20.650 7.093 -4.157 1.00 83.69 434 CYS A O 1
ATOM 3288 N N . GLY A 1 435 ? 19.060 7.825 -2.749 1.00 86.56 435 GLY A N 1
ATOM 3289 C CA . GLY A 1 435 ? 19.850 7.582 -1.553 1.00 86.56 435 GLY A CA 1
ATOM 3290 C C . GLY A 1 435 ? 19.240 8.183 -0.299 1.00 86.56 435 GLY A C 1
ATOM 3291 O O . GLY A 1 435 ? 18.069 8.553 -0.254 1.00 86.56 435 GLY A O 1
ATOM 3292 N N . THR A 1 436 ? 20.062 8.269 0.743 1.00 90.62 436 THR A N 1
ATOM 3293 C CA . THR A 1 436 ? 19.669 8.868 2.016 1.00 90.62 436 THR A CA 1
ATOM 3294 C C . THR A 1 436 ? 19.612 10.387 1.901 1.00 90.62 436 THR A C 1
ATOM 3296 O O . THR A 1 436 ? 20.613 11.042 1.609 1.00 90.62 436 THR A O 1
ATOM 3299 N N . HIS A 1 437 ? 18.457 10.954 2.225 1.00 82.50 437 HIS A N 1
ATOM 3300 C CA . HIS A 1 437 ? 18.223 12.385 2.274 1.00 82.50 437 HIS A CA 1
ATOM 3301 C C . HIS A 1 437 ? 17.751 12.813 3.658 1.00 82.50 437 HIS A C 1
ATOM 3303 O O . HIS A 1 437 ? 16.918 12.161 4.284 1.00 82.50 437 HIS A O 1
ATOM 3309 N N . LEU A 1 438 ? 18.275 13.943 4.136 1.00 85.69 438 LEU A N 1
ATOM 3310 C CA . LEU A 1 438 ? 17.797 14.548 5.372 1.00 85.69 438 LEU A CA 1
ATOM 3311 C C . LEU A 1 438 ? 16.393 15.118 5.169 1.00 85.69 438 LEU A C 1
ATOM 3313 O O . LEU A 1 438 ? 16.093 15.751 4.148 1.00 85.69 438 LEU A O 1
ATOM 3317 N N . VAL A 1 439 ? 15.563 14.928 6.187 1.00 78.56 439 VAL A N 1
ATOM 3318 C CA . VAL A 1 439 ? 14.230 15.510 6.282 1.00 78.56 439 VAL A CA 1
ATOM 3319 C C . VAL A 1 439 ? 14.147 16.329 7.559 1.00 78.56 439 VAL A C 1
ATOM 3321 O O . VAL A 1 439 ? 14.559 15.900 8.640 1.00 78.56 439 VAL A O 1
ATOM 3324 N N . ARG A 1 440 ? 13.655 17.558 7.422 1.00 78.69 440 ARG A N 1
ATOM 3325 C CA . ARG A 1 440 ? 13.458 18.442 8.568 1.00 78.69 440 ARG A CA 1
ATOM 3326 C C . ARG A 1 440 ? 12.253 17.973 9.376 1.00 78.69 440 ARG A C 1
ATOM 3328 O O . ARG A 1 440 ? 11.372 17.337 8.802 1.00 78.69 440 ARG A O 1
ATOM 3335 N N . PRO A 1 441 ? 12.205 18.282 10.676 1.00 72.38 441 PRO A N 1
ATOM 3336 C CA . PRO A 1 441 ? 11.006 18.066 11.459 1.00 72.38 441 PRO A CA 1
ATOM 3337 C C . PRO A 1 441 ? 9.805 18.735 10.791 1.00 72.38 441 PRO A C 1
ATOM 3339 O O . PRO A 1 441 ? 9.814 19.939 10.558 1.00 72.38 441 PRO A O 1
ATOM 3342 N N . ILE A 1 442 ? 8.770 17.953 10.514 1.00 66.69 442 ILE A N 1
ATOM 3343 C CA . ILE A 1 442 ? 7.419 18.464 10.314 1.00 66.69 442 ILE A CA 1
ATOM 3344 C C . ILE A 1 442 ? 6.812 18.459 11.713 1.00 66.69 442 ILE A C 1
ATOM 3346 O O . ILE A 1 442 ? 6.051 17.570 12.063 1.00 66.69 442 ILE A O 1
ATOM 3350 N N . VAL A 1 443 ? 7.255 19.376 12.572 1.00 59.53 443 VAL A N 1
ATOM 3351 C CA . VAL A 1 443 ? 6.702 19.547 13.923 1.00 59.53 443 VAL A CA 1
ATOM 3352 C C . VAL A 1 443 ? 6.127 20.939 14.055 1.00 59.53 443 VAL A C 1
ATOM 3354 O O . VAL A 1 443 ? 6.591 21.899 13.441 1.00 59.53 443 VAL A O 1
ATOM 3357 N N . LEU A 1 444 ? 5.116 21.055 14.905 1.00 54.22 444 LEU A N 1
ATOM 3358 C CA . LEU A 1 444 ? 4.304 22.258 15.039 1.00 54.22 444 LEU A CA 1
ATOM 3359 C C . LEU A 1 444 ? 5.044 23.469 15.617 1.00 54.22 444 LEU A C 1
ATOM 3361 O O . LEU A 1 444 ? 4.435 24.525 15.719 1.00 54.22 444 LEU A O 1
ATOM 3365 N N . SER A 1 445 ? 6.340 23.378 15.945 1.00 43.31 445 SER A N 1
ATOM 3366 C CA . SER A 1 445 ? 7.147 24.567 16.255 1.00 43.31 445 SER A CA 1
ATOM 3367 C C . SER A 1 445 ? 7.247 25.522 15.054 1.00 43.31 445 SER A C 1
ATOM 3369 O O . SER A 1 445 ? 7.222 26.733 15.252 1.00 43.31 445 SER A O 1
ATOM 3371 N N . GLU A 1 446 ? 7.238 25.006 13.817 1.00 42.53 446 GLU A N 1
ATOM 3372 C CA . GLU A 1 446 ? 7.103 25.820 12.594 1.00 42.53 446 GLU A CA 1
ATOM 3373 C C . GLU A 1 446 ? 5.655 26.314 12.360 1.00 42.53 446 GLU A C 1
ATOM 3375 O O . GLU A 1 446 ? 5.443 27.206 11.545 1.00 42.53 446 GLU A O 1
ATOM 3380 N N . ALA A 1 447 ? 4.680 25.804 13.127 1.00 41.72 447 ALA A N 1
ATOM 3381 C CA . ALA A 1 447 ? 3.262 26.182 13.114 1.00 41.72 447 ALA A CA 1
ATOM 3382 C C . ALA A 1 447 ? 2.850 27.135 14.257 1.00 41.72 447 ALA A C 1
ATOM 3384 O O . ALA A 1 447 ? 1.668 27.414 14.437 1.00 41.72 447 ALA A O 1
ATOM 3385 N N . TYR A 1 448 ? 3.804 27.664 15.034 1.00 39.66 448 TYR A N 1
ATOM 3386 C CA . TYR A 1 448 ? 3.548 28.826 15.904 1.00 39.66 448 TYR A CA 1
ATOM 3387 C C . TYR A 1 448 ? 3.534 30.153 15.124 1.00 39.66 448 TYR A C 1
ATOM 3389 O O . TYR A 1 448 ? 3.173 31.187 15.683 1.00 39.66 448 TYR A O 1
ATOM 3397 N N . GLY A 1 449 ? 3.905 30.135 13.839 1.00 45.62 449 GLY A N 1
ATOM 3398 C CA . GLY A 1 449 ? 3.490 31.147 12.867 1.00 45.62 449 GLY A CA 1
ATOM 3399 C C . GLY A 1 449 ? 2.168 30.740 12.210 1.00 45.62 449 GLY A C 1
ATOM 3400 O O . GLY A 1 449 ? 1.764 29.589 12.301 1.00 45.62 449 GLY A O 1
ATOM 3401 N N . GLU A 1 450 ? 1.498 31.655 11.510 1.00 49.50 450 GLU A N 1
ATOM 3402 C CA . GLU A 1 450 ? 0.207 31.439 10.817 1.00 49.50 450 GLU A CA 1
ATOM 3403 C C . GLU A 1 450 ? 0.276 30.434 9.634 1.00 49.50 450 GLU A C 1
ATOM 3405 O O . GLU A 1 450 ? -0.464 30.544 8.659 1.00 49.50 450 GLU A O 1
ATOM 3410 N N . GLN A 1 451 ? 1.229 29.498 9.648 1.00 52.22 451 GLN A N 1
ATOM 3411 C CA . GLN A 1 451 ? 1.656 28.664 8.531 1.00 52.22 451 GLN A CA 1
ATOM 3412 C C . GLN A 1 451 ? 1.961 27.242 9.006 1.00 52.22 451 GLN A C 1
ATOM 3414 O O . GLN A 1 451 ? 2.798 27.050 9.873 1.00 52.22 451 GLN A O 1
ATOM 3419 N N . THR A 1 452 ? 1.341 26.229 8.400 1.00 54.12 452 THR A N 1
ATOM 3420 C CA . THR A 1 452 ? 1.744 24.821 8.568 1.00 54.12 452 THR A CA 1
ATOM 3421 C C . THR A 1 452 ? 2.351 24.305 7.274 1.00 54.12 452 THR A C 1
ATOM 3423 O O . THR A 1 452 ? 1.773 24.471 6.199 1.00 54.12 452 THR A O 1
ATOM 3426 N N . ARG A 1 453 ? 3.528 23.678 7.359 1.00 51.31 453 ARG A N 1
ATOM 3427 C CA . ARG A 1 453 ? 4.193 23.070 6.206 1.00 51.31 453 ARG A CA 1
ATOM 3428 C C . ARG A 1 453 ? 3.744 21.619 6.061 1.00 51.31 453 ARG A C 1
ATOM 3430 O O . ARG A 1 453 ? 3.974 20.804 6.943 1.00 51.31 453 ARG A O 1
ATOM 3437 N N . THR A 1 454 ? 3.116 21.317 4.936 1.00 52.94 454 THR A N 1
ATOM 3438 C CA . THR A 1 454 ? 2.687 19.973 4.528 1.00 52.94 454 THR A CA 1
ATOM 3439 C C . THR A 1 454 ? 3.473 19.554 3.283 1.00 52.94 454 THR A C 1
ATOM 3441 O O . THR A 1 454 ? 4.161 20.384 2.674 1.00 52.94 454 THR A O 1
ATOM 3444 N N . GLN A 1 455 ? 3.352 18.298 2.839 1.00 45.06 455 GLN A N 1
ATOM 3445 C CA . GLN A 1 455 ? 3.880 17.907 1.521 1.00 45.06 455 GLN A CA 1
ATOM 3446 C C . GLN A 1 455 ? 3.208 18.700 0.377 1.00 45.06 455 GLN A C 1
ATOM 3448 O O . GLN A 1 455 ? 3.820 18.930 -0.663 1.00 45.06 455 GLN A O 1
ATOM 3453 N N . PHE A 1 456 ? 1.997 19.219 0.604 1.00 42.12 456 PHE A N 1
ATOM 3454 C CA . PHE A 1 456 ? 1.269 20.130 -0.287 1.00 42.12 456 PHE A CA 1
ATOM 3455 C C . PHE A 1 456 ? 1.673 21.605 -0.099 1.00 42.12 456 PHE A C 1
ATOM 3457 O O . PHE A 1 456 ? 0.918 22.514 -0.434 1.00 42.12 456 PHE A O 1
ATOM 3464 N N . GLY A 1 457 ? 2.855 21.877 0.456 1.00 51.41 457 GLY A N 1
ATOM 3465 C CA . GLY A 1 457 ? 3.354 23.232 0.673 1.00 51.41 457 GLY A CA 1
ATOM 3466 C C . GLY A 1 457 ? 2.863 23.871 1.973 1.00 51.41 457 GLY A C 1
ATOM 3467 O O . GLY A 1 457 ? 2.450 23.197 2.918 1.00 51.41 457 GLY A O 1
ATOM 3468 N N . VAL A 1 458 ? 2.983 25.197 2.045 1.00 51.34 458 VAL A N 1
ATOM 3469 C CA . VAL A 1 458 ? 2.637 25.984 3.234 1.00 51.34 458 VAL A CA 1
ATOM 3470 C C . VAL A 1 458 ? 1.151 26.338 3.208 1.00 51.34 458 VAL A C 1
ATOM 3472 O O . VAL A 1 458 ? 0.721 27.121 2.363 1.00 51.34 458 VAL A O 1
ATOM 3475 N N . GLN A 1 459 ? 0.373 25.795 4.144 1.00 58.75 459 GLN A N 1
ATOM 3476 C CA . GLN A 1 459 ? -1.019 26.184 4.363 1.00 58.75 459 GLN A CA 1
ATOM 3477 C C . GLN A 1 459 ? -1.088 27.330 5.373 1.00 58.75 459 GLN A C 1
ATOM 3479 O O . GLN A 1 459 ? -0.548 27.224 6.474 1.00 58.75 459 GLN A O 1
ATOM 3484 N N . ARG A 1 460 ? -1.750 28.424 4.984 1.00 56.00 460 ARG A N 1
ATOM 3485 C CA . ARG A 1 460 ? -2.098 29.551 5.856 1.00 56.00 460 ARG A CA 1
ATOM 3486 C C . ARG A 1 460 ? -3.568 29.433 6.225 1.00 56.00 460 ARG A C 1
ATOM 3488 O O . ARG A 1 460 ? -4.419 29.890 5.469 1.00 56.00 460 ARG A O 1
ATOM 3495 N N . ASP A 1 461 ? -3.853 28.786 7.347 1.00 64.75 461 ASP A N 1
ATOM 3496 C CA . ASP A 1 461 ? -5.187 28.801 7.947 1.00 64.75 461 ASP A CA 1
ATOM 3497 C C . ASP A 1 461 ? -5.080 29.425 9.343 1.00 64.75 461 ASP A C 1
ATOM 3499 O O . ASP A 1 461 ? -4.576 28.808 10.283 1.00 64.75 461 ASP A O 1
ATOM 3503 N N . HIS A 1 462 ? -5.510 30.684 9.458 1.00 62.12 462 HIS A N 1
ATOM 3504 C CA . HIS A 1 462 ? -5.353 31.481 10.676 1.00 62.12 462 HIS A CA 1
ATOM 3505 C C . HIS A 1 462 ? -6.147 30.920 11.872 1.00 62.12 462 HIS A C 1
ATOM 3507 O O . HIS A 1 462 ? -5.818 31.246 13.011 1.00 62.12 462 HIS A O 1
ATOM 3513 N N . GLU A 1 463 ? -7.150 30.059 11.654 1.00 66.25 463 GLU A N 1
ATOM 3514 C CA . GLU A 1 463 ? -7.961 29.475 12.731 1.00 66.25 463 GLU A CA 1
ATOM 3515 C C . GLU A 1 463 ? -7.580 28.025 13.056 1.00 66.25 463 GLU A C 1
ATOM 3517 O O . GLU A 1 463 ? -7.553 27.640 14.230 1.00 66.25 463 GLU A O 1
ATOM 3522 N N . GLN A 1 464 ? -7.268 27.208 12.047 1.00 68.19 464 GLN A N 1
ATOM 3523 C CA . GLN A 1 464 ? -6.982 25.782 12.250 1.00 68.19 464 GLN A CA 1
ATOM 3524 C C . GLN A 1 464 ? -5.569 25.534 12.789 1.00 68.19 464 GLN A C 1
ATOM 3526 O O . GLN A 1 464 ? -5.373 24.632 13.611 1.00 68.19 464 GLN A O 1
ATOM 3531 N N . VAL A 1 465 ? -4.599 26.374 12.412 1.00 67.25 465 VAL A N 1
ATOM 3532 C CA . VAL A 1 465 ? -3.206 26.258 12.869 1.00 67.25 465 VAL A CA 1
ATOM 3533 C C . VAL A 1 465 ? -3.088 26.401 14.400 1.00 67.25 465 VAL A C 1
ATOM 3535 O O . VAL A 1 465 ? -2.535 25.494 15.035 1.00 67.25 465 VAL A O 1
ATOM 3538 N N . PRO A 1 466 ? -3.678 27.428 15.051 1.00 71.19 466 PRO A N 1
ATOM 3539 C CA . PRO A 1 466 ? -3.708 27.511 16.514 1.00 71.19 466 PRO A CA 1
ATOM 3540 C C . PRO A 1 466 ? -4.402 26.323 17.196 1.00 71.19 466 PRO A C 1
ATOM 3542 O O . PRO A 1 466 ? -3.948 25.867 18.249 1.00 71.19 466 PRO A O 1
ATOM 3545 N N . ARG A 1 467 ? -5.487 25.786 16.612 1.00 75.62 467 ARG A N 1
ATOM 3546 C CA . ARG A 1 467 ? -6.204 24.620 17.166 1.00 75.62 467 ARG A CA 1
ATOM 3547 C C . ARG A 1 467 ? -5.352 23.359 17.128 1.00 75.62 467 ARG A C 1
ATOM 3549 O O . ARG A 1 467 ? -5.309 22.633 18.123 1.00 75.62 467 ARG A O 1
ATOM 3556 N N . LEU A 1 468 ? -4.667 23.106 16.013 1.00 74.88 468 LEU A N 1
ATOM 3557 C CA . LEU A 1 468 ? -3.744 21.983 15.881 1.00 74.88 468 LEU A CA 1
ATOM 3558 C C . LEU A 1 468 ? -2.596 22.105 16.886 1.00 74.88 468 LEU A C 1
ATOM 3560 O O . LEU A 1 468 ? -2.331 21.154 17.620 1.00 74.88 468 LEU A O 1
ATOM 3564 N N . ALA A 1 469 ? -1.967 23.281 16.974 1.00 74.06 469 ALA A N 1
ATOM 3565 C CA . ALA A 1 469 ? -0.905 23.542 17.942 1.00 74.06 469 ALA A CA 1
ATOM 3566 C C . ALA A 1 469 ? -1.383 23.296 19.383 1.00 74.06 469 ALA A C 1
ATOM 3568 O O . ALA A 1 469 ? -0.690 22.643 20.166 1.00 74.06 469 ALA A O 1
ATOM 3569 N N . TYR A 1 470 ? -2.593 23.747 19.728 1.00 78.00 470 TYR A N 1
ATOM 3570 C CA . TYR A 1 470 ? -3.193 23.482 21.033 1.00 78.00 470 TYR A CA 1
ATOM 3571 C C . TYR A 1 470 ? -3.423 21.983 21.275 1.00 78.00 470 TYR A C 1
ATOM 3573 O O . TYR A 1 470 ? -2.958 21.461 22.291 1.00 78.00 470 TYR A O 1
ATOM 3581 N N . ARG A 1 471 ? -4.092 21.269 20.353 1.00 80.12 471 ARG A N 1
ATOM 3582 C CA . ARG A 1 471 ? -4.350 19.819 20.477 1.00 80.12 471 ARG A CA 1
ATOM 3583 C C . ARG A 1 471 ? -3.049 19.033 20.612 1.00 80.12 471 ARG A C 1
ATOM 3585 O O . ARG A 1 471 ? -2.933 18.192 21.500 1.00 80.12 471 ARG A O 1
ATOM 3592 N N . TRP A 1 472 ? -2.052 19.355 19.797 1.00 78.75 472 TRP A N 1
ATOM 3593 C CA . TRP A 1 472 ? -0.724 18.764 19.879 1.00 78.75 472 TRP A CA 1
ATOM 3594 C C . TRP A 1 472 ? -0.059 18.986 21.230 1.00 78.75 472 TRP A C 1
ATOM 3596 O O . TRP A 1 472 ? 0.390 18.024 21.844 1.00 78.75 472 TRP A O 1
ATOM 3606 N N . GLN A 1 473 ? -0.038 20.221 21.742 1.00 78.56 473 GLN A N 1
ATOM 3607 C CA . GLN A 1 473 ? 0.529 20.489 23.064 1.00 78.56 473 GLN A CA 1
ATOM 3608 C C . GLN A 1 473 ? -0.175 19.684 24.161 1.00 78.56 473 GLN A C 1
ATOM 3610 O O . GLN A 1 473 ? 0.486 19.233 25.094 1.00 78.56 473 GLN A O 1
ATOM 3615 N N . GLN A 1 474 ? -1.498 19.500 24.083 1.00 82.94 474 GLN A N 1
ATOM 3616 C CA . GLN A 1 474 ? -2.219 18.651 25.038 1.00 82.94 474 GLN A CA 1
ATOM 3617 C C . GLN A 1 474 ? -1.781 17.186 24.932 1.00 82.94 474 GLN A C 1
ATOM 3619 O O . GLN A 1 474 ? -1.525 16.550 25.953 1.00 82.94 474 GLN A O 1
ATOM 3624 N N . LEU A 1 475 ? -1.646 16.661 23.712 1.00 81.25 475 LEU A N 1
ATOM 3625 C CA . LEU A 1 475 ? -1.198 15.288 23.475 1.00 81.25 475 LEU A CA 1
ATOM 3626 C C . LEU A 1 475 ? 0.247 15.072 23.929 1.00 81.25 475 LEU A C 1
ATOM 3628 O O . LEU A 1 475 ? 0.509 14.100 24.628 1.00 81.25 475 LEU A O 1
ATOM 3632 N N . VAL A 1 476 ? 1.159 15.997 23.626 1.00 76.06 476 VAL A N 1
ATOM 3633 C CA . VAL A 1 476 ? 2.553 15.951 24.092 1.00 76.06 476 VAL A CA 1
ATOM 3634 C C . VAL A 1 476 ? 2.629 16.059 25.613 1.00 76.06 476 VAL A C 1
ATOM 3636 O O . VAL A 1 476 ? 3.352 15.287 26.234 1.00 76.06 476 VAL A O 1
ATOM 3639 N N . ARG A 1 477 ? 1.847 16.945 26.246 1.00 81.50 477 ARG A N 1
ATOM 3640 C CA . ARG A 1 477 ? 1.762 17.013 27.717 1.00 81.50 477 ARG A CA 1
ATOM 3641 C C . ARG A 1 477 ? 1.271 15.699 28.327 1.00 81.50 477 ARG A C 1
ATOM 3643 O O . ARG A 1 477 ? 1.744 15.314 29.390 1.00 81.50 477 ARG A O 1
ATOM 3650 N N . LYS A 1 478 ? 0.325 15.024 27.669 1.00 85.00 478 LYS A N 1
ATOM 3651 C CA . LYS A 1 478 ? -0.289 13.789 28.169 1.00 85.00 478 LYS A CA 1
ATOM 3652 C C . LYS A 1 478 ? 0.572 12.545 27.924 1.00 85.00 478 LYS A C 1
ATOM 3654 O O . LYS A 1 478 ? 0.671 11.693 28.800 1.00 85.00 478 LYS A O 1
ATOM 3659 N N . TYR A 1 479 ? 1.164 12.419 26.740 1.00 82.56 479 TYR A N 1
ATOM 3660 C CA . TYR A 1 479 ? 1.798 11.185 26.267 1.00 82.56 479 TYR A CA 1
ATOM 3661 C C . TYR A 1 479 ? 3.313 11.308 26.043 1.00 82.56 479 TYR A C 1
ATOM 3663 O O . TYR A 1 479 ? 3.988 10.281 25.940 1.00 82.56 479 TYR A O 1
ATOM 3671 N N . GLY A 1 480 ? 3.865 12.522 26.043 1.00 80.56 480 GLY A N 1
ATOM 3672 C CA . GLY A 1 480 ? 5.246 12.813 25.654 1.00 80.56 480 GLY A CA 1
ATOM 3673 C C . GLY A 1 480 ? 5.410 12.959 24.137 1.00 80.56 480 GLY A C 1
ATOM 3674 O O . GLY A 1 480 ? 4.559 12.534 23.361 1.00 80.56 480 GLY A O 1
ATOM 3675 N N . ASP A 1 481 ? 6.523 13.553 23.711 1.00 76.12 481 ASP A N 1
ATOM 3676 C CA . ASP A 1 481 ? 6.887 13.778 22.301 1.00 76.12 481 ASP A CA 1
ATOM 3677 C C . ASP A 1 481 ? 7.751 12.652 21.698 1.00 76.12 481 ASP A C 1
ATOM 3679 O O . ASP A 1 481 ? 8.060 12.670 20.508 1.00 76.12 481 ASP A O 1
ATOM 3683 N N . GLN A 1 482 ? 8.115 11.660 22.513 1.00 82.00 482 GLN A N 1
ATOM 3684 C CA . GLN A 1 482 ? 8.948 10.517 22.126 1.00 82.00 482 GLN A CA 1
ATOM 3685 C C . GLN A 1 482 ? 8.139 9.286 21.695 1.00 82.00 482 GLN A C 1
ATOM 3687 O O . GLN A 1 482 ? 8.720 8.252 21.373 1.00 82.00 482 GLN A O 1
ATOM 3692 N N . ARG A 1 483 ? 6.800 9.352 21.716 1.00 82.44 483 ARG A N 1
ATOM 3693 C CA . ARG A 1 483 ? 5.927 8.220 21.373 1.00 82.44 483 ARG A CA 1
ATOM 3694 C C . ARG A 1 483 ? 5.123 8.492 20.099 1.00 82.44 483 ARG A C 1
ATOM 3696 O O . ARG A 1 483 ? 4.595 9.595 19.959 1.00 82.44 483 ARG A O 1
ATOM 3703 N N . PRO A 1 484 ? 4.990 7.504 19.192 1.00 86.81 484 PRO A N 1
ATOM 3704 C CA . PRO A 1 484 ? 4.076 7.615 18.066 1.00 86.81 484 PRO A CA 1
ATOM 3705 C C . PRO A 1 484 ? 2.623 7.723 18.528 1.00 86.81 484 PRO A C 1
ATOM 3707 O O . PRO A 1 484 ? 2.230 7.055 19.487 1.00 86.81 484 PRO A O 1
ATOM 3710 N N . LEU A 1 485 ? 1.823 8.546 17.853 1.00 88.19 485 LEU A N 1
ATOM 3711 C CA . LEU A 1 485 ? 0.427 8.796 18.225 1.00 88.19 485 LEU A CA 1
ATOM 3712 C C . LEU A 1 485 ? -0.398 9.328 17.053 1.00 88.19 485 LEU A C 1
ATOM 3714 O O . LEU A 1 485 ? 0.158 9.825 16.078 1.00 88.19 485 LEU A O 1
ATOM 3718 N N . PHE A 1 486 ? -1.723 9.283 17.175 1.00 88.75 486 PHE A N 1
ATOM 3719 C CA . PHE A 1 486 ? -2.644 9.976 16.275 1.00 88.75 486 PHE A CA 1
ATOM 3720 C C . PHE A 1 486 ? -3.098 11.314 16.868 1.00 88.75 486 PHE A C 1
ATOM 3722 O O . PHE A 1 486 ? -3.502 11.400 18.030 1.00 88.75 486 PHE A O 1
ATOM 3729 N N . VAL A 1 487 ? -3.071 12.356 16.042 1.00 86.25 487 VAL A N 1
ATOM 3730 C CA . VAL A 1 487 ? -3.617 13.686 16.317 1.00 86.25 487 VAL A CA 1
ATOM 3731 C C . VAL A 1 487 ? -4.879 13.854 15.484 1.00 86.25 487 VAL A C 1
ATOM 3733 O O . VAL A 1 487 ? -4.816 14.154 14.296 1.00 86.25 487 VAL A O 1
ATOM 3736 N N . HIS A 1 488 ? -6.037 13.661 16.107 1.00 86.00 488 HIS A N 1
ATOM 3737 C CA . HIS A 1 488 ? -7.330 13.833 15.444 1.00 86.00 488 HIS A CA 1
ATOM 3738 C C . HIS A 1 488 ? -7.685 15.309 15.313 1.00 86.00 488 HIS A C 1
ATOM 3740 O O . HIS A 1 488 ? -7.600 16.050 16.297 1.00 86.00 488 HIS A O 1
ATOM 3746 N N . MET A 1 489 ? -8.144 15.714 14.131 1.00 81.75 489 MET A N 1
ATOM 3747 C CA . MET A 1 489 ? -8.612 17.070 13.825 1.00 81.75 489 MET A CA 1
ATOM 3748 C C . MET A 1 489 ? -10.092 17.115 13.426 1.00 81.75 489 MET A C 1
ATOM 3750 O O . MET A 1 489 ? -10.721 18.155 13.592 1.00 81.75 489 MET A O 1
ATOM 3754 N N . ALA A 1 490 ? -10.692 15.982 13.047 1.00 71.88 490 ALA A N 1
ATOM 3755 C CA . ALA A 1 490 ? -12.114 15.892 12.714 1.00 71.88 490 ALA A CA 1
ATOM 3756 C C . ALA A 1 490 ? -13.054 16.576 13.750 1.00 71.88 490 ALA A C 1
ATOM 3758 O O . ALA A 1 490 ? -12.815 16.485 14.963 1.00 71.88 490 ALA A O 1
ATOM 3759 N N . PRO A 1 491 ? -14.146 17.230 13.294 1.00 69.56 491 PRO A N 1
ATOM 3760 C CA . PRO A 1 491 ? -14.573 17.367 11.894 1.00 69.56 491 PRO A CA 1
ATOM 3761 C C . PRO A 1 491 ? -13.775 18.410 11.090 1.00 69.56 491 PRO A C 1
ATOM 3763 O O . PRO A 1 491 ? -13.964 18.494 9.879 1.00 69.56 491 PRO A O 1
ATOM 3766 N N . ASP A 1 492 ? -12.883 19.165 11.737 1.00 67.25 492 ASP A N 1
ATOM 3767 C CA . ASP A 1 492 ? -12.012 20.142 11.088 1.00 67.25 492 ASP A CA 1
ATOM 3768 C C . ASP A 1 492 ? -10.958 19.363 10.273 1.00 67.25 492 ASP A C 1
ATOM 3770 O O . ASP A 1 492 ? -9.990 18.841 10.824 1.00 67.25 492 ASP A O 1
ATOM 3774 N N . ARG A 1 493 ? -11.186 19.170 8.965 1.00 69.62 493 ARG A N 1
ATOM 3775 C CA . ARG A 1 493 ? -10.264 18.420 8.093 1.00 69.62 493 ARG A CA 1
ATOM 3776 C C . ARG A 1 493 ? -8.958 19.197 7.900 1.00 69.62 493 ARG A C 1
ATOM 3778 O O . ARG A 1 493 ? -8.863 20.030 7.001 1.00 69.62 493 ARG A O 1
ATOM 3785 N N . PHE A 1 494 ? -7.981 18.942 8.768 1.00 69.00 494 PHE A N 1
ATOM 3786 C CA . PHE A 1 494 ? -6.694 19.623 8.785 1.00 69.00 494 PHE A CA 1
ATOM 3787 C C . PHE A 1 494 ? -5.533 18.630 8.995 1.00 69.00 494 PHE A C 1
ATOM 3789 O O . PHE A 1 494 ? -5.573 17.864 9.965 1.00 69.00 494 PHE A O 1
ATOM 3796 N N . PRO A 1 495 ? -4.495 18.635 8.134 1.00 65.25 495 PRO A N 1
ATOM 3797 C CA . PRO A 1 495 ? -4.302 19.523 6.985 1.00 65.25 495 PRO A CA 1
ATOM 3798 C C . PRO A 1 495 ? -5.344 19.243 5.900 1.00 65.25 495 PRO A C 1
ATOM 3800 O O . PRO A 1 495 ? -5.996 18.201 5.929 1.00 65.25 495 PRO A O 1
ATOM 3803 N N . ARG A 1 496 ? -5.539 20.186 4.969 1.00 70.50 496 ARG A N 1
ATOM 3804 C CA . ARG A 1 496 ? -6.564 20.071 3.915 1.00 70.50 496 ARG A CA 1
ATOM 3805 C C . ARG A 1 496 ? -6.605 18.659 3.308 1.00 70.50 496 ARG A C 1
ATOM 3807 O O . ARG A 1 496 ? -5.578 18.175 2.838 1.00 70.50 496 ARG A O 1
ATOM 3814 N N . GLY A 1 497 ? -7.781 18.030 3.294 1.00 79.12 497 GLY A N 1
ATOM 3815 C CA . GLY A 1 497 ? -7.951 16.660 2.801 1.00 79.12 497 GLY A CA 1
ATOM 3816 C C . GLY A 1 497 ? -7.695 15.537 3.811 1.00 79.12 497 GLY A C 1
ATOM 3817 O O . GLY A 1 497 ? -7.871 14.375 3.449 1.00 79.12 497 GLY A O 1
ATOM 3818 N N . PHE A 1 498 ? -7.363 15.828 5.067 1.00 85.50 498 PHE A N 1
ATOM 3819 C CA . PHE A 1 498 ? -7.093 14.811 6.088 1.00 85.50 498 PHE A CA 1
ATOM 3820 C C . PHE A 1 498 ? -7.914 15.050 7.351 1.00 85.50 498 PHE A C 1
ATOM 3822 O O . PHE A 1 498 ? -8.240 16.176 7.703 1.00 85.50 498 PHE A O 1
ATOM 3829 N N . ASP A 1 499 ? -8.232 13.976 8.064 1.00 88.75 499 ASP A N 1
ATOM 3830 C CA . ASP A 1 499 ? -8.917 14.001 9.356 1.00 88.75 499 ASP A CA 1
ATOM 3831 C C . ASP A 1 499 ? -7.964 14.280 10.530 1.00 88.75 499 ASP A C 1
ATOM 3833 O O . ASP A 1 499 ? -8.415 14.417 11.673 1.00 88.75 499 ASP A O 1
ATOM 3837 N N . GLY A 1 500 ? -6.659 14.355 10.264 1.00 86.69 500 GLY A N 1
ATOM 3838 C CA . GLY A 1 500 ? -5.625 14.648 11.243 1.00 86.69 500 GLY A CA 1
ATOM 3839 C C . GLY A 1 500 ? -4.237 14.193 10.798 1.00 86.69 500 GLY A C 1
ATOM 3840 O O . GLY A 1 500 ? -3.979 13.976 9.614 1.00 86.69 500 GLY A O 1
ATOM 3841 N N . TYR A 1 501 ? -3.361 13.993 11.782 1.00 84.88 501 TYR A N 1
ATOM 3842 C CA . TYR A 1 501 ? -2.010 13.468 11.586 1.00 84.88 501 TYR A CA 1
ATOM 3843 C C . TYR A 1 501 ? -1.792 12.162 12.339 1.00 84.88 501 TYR A C 1
ATOM 3845 O O . TYR A 1 501 ? -2.379 11.944 13.399 1.00 84.88 501 TYR A O 1
ATOM 3853 N N . PHE A 1 502 ? -0.866 11.340 11.864 1.00 89.25 502 PHE A N 1
ATOM 3854 C CA . PHE A 1 502 ? -0.155 10.416 12.738 1.00 89.25 502 PHE A CA 1
ATOM 3855 C C . PHE A 1 502 ? 1.296 10.863 12.859 1.00 89.25 502 PHE A C 1
ATOM 3857 O O . PHE A 1 502 ? 1.931 11.272 11.889 1.00 89.25 502 PHE A O 1
ATOM 3864 N N . TYR A 1 503 ? 1.798 10.850 14.085 1.00 87.75 503 TYR A N 1
ATOM 3865 C CA . TYR A 1 503 ? 3.102 11.376 14.428 1.00 87.75 503 TYR A CA 1
ATOM 3866 C C . TYR A 1 503 ? 4.111 10.258 14.644 1.00 87.75 503 TYR A C 1
ATOM 3868 O O . TYR A 1 503 ? 3.846 9.309 15.384 1.00 87.75 503 TYR A O 1
ATOM 3876 N N . VAL A 1 504 ? 5.292 10.427 14.056 1.00 87.50 504 VAL A N 1
ATOM 3877 C CA . VAL A 1 504 ? 6.460 9.574 14.262 1.00 87.50 504 VAL A CA 1
ATOM 3878 C C . VAL A 1 504 ? 7.627 10.431 14.791 1.00 87.50 504 VAL A C 1
ATOM 3880 O O . VAL A 1 504 ? 8.108 11.311 14.077 1.00 87.50 504 VAL A O 1
ATOM 3883 N N . PRO A 1 505 ? 8.124 10.199 16.021 1.00 85.50 505 PRO A N 1
ATOM 3884 C CA . PRO A 1 505 ? 9.105 11.078 16.670 1.00 85.50 505 PRO A CA 1
ATOM 3885 C C . PRO A 1 505 ? 10.413 11.286 15.914 1.00 85.50 505 PRO A C 1
ATOM 3887 O O . PRO A 1 505 ? 11.009 12.354 15.973 1.00 85.50 505 PRO A O 1
ATOM 3890 N N . HIS A 1 506 ? 10.864 10.267 15.198 1.00 87.88 506 HIS A N 1
ATOM 3891 C CA . HIS A 1 506 ? 12.089 10.305 14.422 1.00 87.88 506 HIS A CA 1
ATOM 3892 C C . HIS A 1 506 ? 11.923 9.390 13.219 1.00 87.88 506 HIS A C 1
ATOM 3894 O O . HIS A 1 506 ? 11.326 8.322 13.340 1.00 87.88 506 HIS A O 1
ATOM 3900 N N . VAL A 1 507 ? 12.468 9.797 12.076 1.00 86.25 507 VAL A N 1
ATOM 3901 C CA . VAL A 1 507 ? 12.514 8.955 10.881 1.00 86.25 507 VAL A CA 1
ATOM 3902 C C . VAL A 1 507 ? 13.951 8.709 10.450 1.00 86.25 507 VAL A C 1
ATOM 3904 O O . VAL A 1 507 ? 14.786 9.610 10.452 1.00 86.25 507 VAL A O 1
ATOM 3907 N N . SER A 1 508 ? 14.256 7.479 10.071 1.00 92.31 508 SER A N 1
ATOM 3908 C CA . SER A 1 508 ? 15.543 7.063 9.538 1.00 92.31 508 SER A CA 1
ATOM 3909 C C . SER A 1 508 ? 15.372 6.374 8.194 1.00 92.31 508 SER A C 1
ATOM 3911 O O . SER A 1 508 ? 14.393 5.665 7.949 1.00 92.31 508 SER A O 1
ATOM 3913 N N . ALA A 1 509 ? 16.353 6.569 7.313 1.00 89.38 509 ALA A N 1
ATOM 3914 C CA . ALA A 1 509 ? 16.325 5.989 5.984 1.00 89.38 509 ALA A CA 1
ATOM 3915 C C . ALA A 1 509 ? 16.316 4.452 6.036 1.00 89.38 509 ALA A C 1
ATOM 3917 O O . ALA A 1 509 ? 17.146 3.809 6.696 1.00 89.38 509 ALA A O 1
ATOM 3918 N N . SER A 1 510 ? 15.383 3.862 5.294 1.00 92.50 510 SER A N 1
ATOM 3919 C CA . SER A 1 510 ? 15.326 2.437 5.009 1.00 92.50 510 SER A CA 1
ATOM 3920 C C . SER A 1 510 ? 15.831 2.194 3.587 1.00 92.50 510 SER A C 1
ATOM 3922 O O . SER A 1 510 ? 15.171 2.614 2.635 1.00 92.50 510 SER A O 1
ATOM 3924 N N . PRO A 1 511 ? 16.995 1.543 3.421 1.00 90.44 511 PRO A N 1
ATOM 3925 C CA . PRO A 1 511 ? 17.549 1.282 2.105 1.00 90.44 511 PRO A CA 1
ATOM 3926 C C . PRO A 1 511 ? 16.681 0.278 1.325 1.00 90.44 511 PRO A C 1
ATOM 3928 O O . PRO A 1 511 ? 15.800 -0.371 1.903 1.00 90.44 511 PRO A O 1
ATOM 3931 N N . PRO A 1 512 ? 16.940 0.117 0.017 1.00 92.69 512 PRO A N 1
ATOM 3932 C CA . PRO A 1 512 ? 16.255 -0.856 -0.821 1.00 92.69 512 PRO A CA 1
ATOM 3933 C C . PRO A 1 512 ? 16.419 -2.267 -0.269 1.00 92.69 512 PRO A C 1
ATOM 3935 O O . PRO A 1 512 ? 17.505 -2.637 0.184 1.00 92.69 512 PRO A O 1
ATOM 3938 N N . ALA A 1 513 ? 15.361 -3.067 -0.340 1.00 90.12 513 ALA A N 1
ATOM 3939 C CA . ALA A 1 513 ? 15.427 -4.463 0.044 1.00 90.12 513 ALA A CA 1
ATOM 3940 C C . ALA A 1 513 ? 16.377 -5.214 -0.894 1.00 90.12 513 ALA A C 1
ATOM 3942 O O . ALA A 1 513 ? 16.146 -5.313 -2.098 1.00 90.12 513 ALA A O 1
ATOM 3943 N N . ARG A 1 514 ? 17.460 -5.748 -0.330 1.00 77.69 514 ARG A N 1
ATOM 3944 C CA . ARG A 1 514 ? 18.442 -6.531 -1.080 1.00 77.69 514 ARG A CA 1
ATOM 3945 C C . ARG A 1 514 ? 18.100 -8.013 -1.086 1.00 77.69 514 ARG A C 1
ATOM 3947 O O . ARG A 1 514 ? 17.515 -8.545 -0.133 1.00 77.69 514 ARG A O 1
ATOM 3954 N N . HIS A 1 515 ? 18.528 -8.676 -2.155 1.00 58.12 515 HIS A N 1
ATOM 3955 C CA . HIS A 1 515 ? 18.581 -10.127 -2.209 1.00 58.12 515 HIS A CA 1
ATOM 3956 C C . HIS A 1 515 ? 19.701 -10.608 -1.269 1.00 58.12 515 HIS A C 1
ATOM 3958 O O . HIS A 1 515 ? 20.774 -9.999 -1.257 1.00 58.12 515 HIS A O 1
ATOM 3964 N N . PRO A 1 516 ? 19.507 -11.680 -0.482 1.00 44.88 516 PRO A N 1
ATOM 3965 C CA . PRO A 1 516 ? 20.611 -12.277 0.260 1.00 44.88 516 PRO A CA 1
ATOM 3966 C C . PRO A 1 516 ? 21.748 -12.632 -0.715 1.00 44.88 516 PRO A C 1
ATOM 3968 O O . PRO A 1 516 ? 21.505 -13.348 -1.690 1.00 44.88 516 PRO A O 1
ATOM 3971 N N . GLY A 1 517 ? 22.951 -12.091 -0.483 1.00 46.34 517 GLY A N 1
ATOM 3972 C CA . GLY A 1 517 ? 24.152 -12.341 -1.295 1.00 46.34 517 GLY A CA 1
ATOM 3973 C C . GLY A 1 517 ? 24.578 -11.242 -2.284 1.00 46.34 517 GLY A C 1
ATOM 3974 O O . GLY A 1 517 ? 25.522 -11.483 -3.033 1.00 46.34 517 GLY A O 1
ATOM 3975 N N . SER A 1 518 ? 23.919 -10.072 -2.300 1.00 41.59 518 SER A N 1
ATOM 3976 C CA . SER A 1 518 ? 24.303 -8.900 -3.121 1.00 41.59 518 SER A CA 1
ATOM 3977 C C . SER A 1 518 ? 25.094 -7.832 -2.373 1.00 41.59 518 SER A C 1
ATOM 3979 O O . SER A 1 518 ? 24.623 -7.440 -1.274 1.00 41.59 518 SER A O 1
#

Nearest PDB structures (foldseek):
  6xcs-assembly2_B  TM=6.220E-01  e=2.072E-07  Klebsiella pneumoniae
  3b55-assembly1_A  TM=6.218E-01  e=1.594E-06  Bacillus cereus ATCC 14579
  5ig3-assembly1_F  TM=4.837E-01  e=3.614E+00  Homo sapiens
  7rec-assembly1_G-2  TM=3.200E-01  e=2.017E+00  Homo sapiens
  7urw-assembly1_D-2  TM=3.118E-01  e=3.409E+00  Homo sapiens